Protein AF-0000000078526521 (afdb_homodimer)

Radius of gyration: 24.39 Å; Cα contacts (8 Å, |Δi|>4): 971; chains: 2; bounding box: 53×67×70 Å

Structure (mmCIF, N/CA/C/O backbone):
data_AF-0000000078526521-model_v1
#
loop_
_entity.id
_entity.type
_entity.pdbx_description
1 polymer 'AraC family transcriptional regulator'
#
loop_
_atom_site.group_PDB
_atom_site.id
_atom_site.type_symbol
_atom_site.label_atom_id
_atom_site.label_alt_id
_atom_site.label_comp_id
_atom_site.label_asym_id
_atom_site.label_entity_id
_atom_site.label_seq_id
_atom_site.pdbx_PDB_ins_code
_atom_site.Cartn_x
_atom_site.Cartn_y
_atom_site.Cartn_z
_atom_site.occupancy
_atom_site.B_iso_or_equiv
_atom_site.auth_seq_id
_atom_site.auth_comp_id
_atom_site.auth_asym_id
_atom_site.auth_atom_id
_atom_site.pdbx_PDB_model_num
ATOM 1 N N . MET A 1 1 ? -20.734 -8.859 -9.336 1 75.38 1 MET A N 1
ATOM 2 C CA . MET A 1 1 ? -21.141 -8.391 -10.656 1 75.38 1 MET A CA 1
ATOM 3 C C . MET A 1 1 ? -19.953 -7.816 -11.422 1 75.38 1 MET A C 1
ATOM 5 O O . MET A 1 1 ? -19.062 -7.211 -10.828 1 75.38 1 MET A O 1
ATOM 9 N N . PRO A 1 2 ? -19.938 -8.062 -12.789 1 87.94 2 PRO A N 1
ATOM 10 C CA . PRO A 1 2 ? -18.891 -7.43 -13.594 1 87.94 2 PRO A CA 1
ATOM 11 C C . PRO A 1 2 ? -18.875 -5.91 -13.445 1 87.94 2 PRO A C 1
ATOM 13 O O . PRO A 1 2 ? -19.875 -5.316 -13.031 1 87.94 2 PRO A O 1
ATOM 16 N N . GLN A 1 3 ? -17.703 -5.355 -13.641 1 93.31 3 GLN A N 1
ATOM 17 C CA . GLN A 1 3 ? -17.531 -3.912 -13.508 1 93.31 3 GLN A CA 1
ATOM 18 C C . GLN A 1 3 ? -17.656 -3.221 -14.867 1 93.31 3 GLN A C 1
ATOM 20 O O . GLN A 1 3 ? -17.141 -3.729 -15.875 1 93.31 3 GLN A O 1
ATOM 25 N N . ILE A 1 4 ? -18.359 -2.102 -14.859 1 94.38 4 ILE A N 1
ATOM 26 C CA . ILE A 1 4 ? -18.359 -1.236 -16.031 1 94.38 4 ILE A CA 1
ATOM 27 C C . ILE A 1 4 ? -17.156 -0.294 -15.969 1 94.38 4 ILE A C 1
ATOM 29 O O . ILE A 1 4 ? -16.969 0.423 -14.984 1 94.38 4 ILE A O 1
ATOM 33 N N . ASP A 1 5 ? -16.328 -0.342 -16.953 1 94.25 5 ASP A N 1
ATOM 34 C CA . ASP A 1 5 ? -15.164 0.545 -17.031 1 94.25 5 ASP A CA 1
ATOM 35 C C . ASP A 1 5 ? -15.594 1.966 -17.406 1 94.25 5 ASP A C 1
ATOM 37 O O . ASP A 1 5 ? -16 2.229 -18.531 1 94.25 5 ASP A O 1
ATOM 41 N N . ARG A 1 6 ? -15.422 2.885 -16.547 1 92.5 6 ARG A N 1
ATOM 42 C CA . ARG A 1 6 ? -15.906 4.25 -16.719 1 92.5 6 ARG A CA 1
ATOM 43 C C . ARG A 1 6 ? -14.992 5.039 -17.656 1 92.5 6 ARG A C 1
ATOM 45 O O . ARG A 1 6 ? -15.367 6.109 -18.141 1 92.5 6 ARG A O 1
ATOM 52 N N . HIS A 1 7 ? -13.859 4.52 -17.938 1 93.44 7 HIS A N 1
ATOM 53 C CA . HIS A 1 7 ? -12.891 5.242 -18.75 1 93.44 7 HIS A CA 1
ATOM 54 C C . HIS A 1 7 ? -12.859 4.711 -20.188 1 93.44 7 HIS A C 1
ATOM 56 O O . HIS A 1 7 ? -12.531 5.441 -21.109 1 93.44 7 HIS A O 1
ATOM 62 N N . LYS A 1 8 ? -13.055 3.469 -20.469 1 91.56 8 LYS A N 1
ATOM 63 C CA . LYS A 1 8 ? -12.914 2.867 -21.797 1 91.56 8 LYS A CA 1
ATOM 64 C C . LYS A 1 8 ? -14.227 2.225 -22.25 1 91.56 8 LYS A C 1
ATOM 66 O O . LYS A 1 8 ? -14.281 1.597 -23.312 1 91.56 8 LYS A O 1
ATOM 71 N N . ASN A 1 9 ? -15.266 2.404 -21.672 1 88.62 9 ASN A N 1
ATOM 72 C CA . ASN A 1 9 ? -16.594 1.905 -22.016 1 88.62 9 ASN A CA 1
ATOM 73 C C . ASN A 1 9 ? -16.578 0.408 -22.297 1 88.62 9 ASN A C 1
ATOM 75 O O . ASN A 1 9 ? -16.922 -0.018 -23.406 1 88.62 9 ASN A O 1
ATOM 79 N N . ARG A 1 10 ? -16.125 -0.408 -21.5 1 92.31 10 ARG A N 1
ATOM 80 C CA . ARG A 1 10 ? -16.078 -1.863 -21.594 1 92.31 10 ARG A CA 1
ATOM 81 C C . ARG A 1 10 ? -16.453 -2.512 -20.281 1 92.31 10 ARG A C 1
ATOM 83 O O . ARG A 1 10 ? -16.578 -1.831 -19.25 1 92.31 10 ARG A O 1
ATOM 90 N N . ILE A 1 11 ? -16.703 -3.785 -20.391 1 93.19 11 ILE A N 1
ATOM 91 C CA . ILE A 1 11 ? -17.016 -4.566 -19.188 1 93.19 11 ILE A CA 1
ATOM 92 C C . ILE A 1 11 ? -15.766 -5.324 -18.734 1 93.19 11 ILE A C 1
ATOM 94 O O . ILE A 1 11 ? -15.062 -5.918 -19.562 1 93.19 11 ILE A O 1
ATOM 98 N N . VAL A 1 12 ? -15.469 -5.195 -17.531 1 94.25 12 VAL A N 1
ATOM 99 C CA . VAL A 1 12 ? -14.375 -5.945 -16.922 1 94.25 12 VAL A CA 1
ATOM 100 C C . VAL A 1 12 ? -14.938 -6.984 -15.961 1 94.25 12 VAL A C 1
ATOM 102 O O . VAL A 1 12 ? -15.648 -6.641 -15.008 1 94.25 12 VAL A O 1
ATOM 105 N N . ASN A 1 13 ? -14.594 -8.219 -16.141 1 93.5 13 ASN A N 1
ATOM 106 C CA . ASN A 1 13 ? -15.219 -9.32 -15.406 1 93.5 13 ASN A CA 1
ATOM 107 C C . ASN A 1 13 ? -14.477 -9.625 -14.109 1 93.5 13 ASN A C 1
ATOM 109 O O . ASN A 1 13 ? -13.914 -10.711 -13.945 1 93.5 13 ASN A O 1
ATOM 113 N N . ILE A 1 14 ? -14.539 -8.672 -13.234 1 96.06 14 ILE A N 1
ATOM 114 C CA . ILE A 1 14 ? -13.961 -8.797 -11.898 1 96.06 14 ILE A CA 1
ATOM 115 C C . ILE A 1 14 ? -14.961 -8.305 -10.859 1 96.06 14 ILE A C 1
ATOM 117 O O . ILE A 1 14 ? -15.906 -7.59 -11.188 1 96.06 14 ILE A O 1
ATOM 121 N N . GLU A 1 15 ? -14.742 -8.742 -9.617 1 96 15 GLU A N 1
ATOM 122 C CA . GLU A 1 15 ? -15.57 -8.305 -8.492 1 96 15 GLU A CA 1
ATOM 123 C C . GLU A 1 15 ? -14.781 -8.32 -7.191 1 96 15 GLU A C 1
ATOM 125 O O . GLU A 1 15 ? -13.93 -9.188 -6.984 1 96 15 GLU A O 1
ATOM 130 N N . PHE A 1 16 ? -15.016 -7.355 -6.387 1 97.44 16 PHE A N 1
ATOM 131 C CA . PHE A 1 16 ? -14.445 -7.293 -5.047 1 97.44 16 PHE A CA 1
ATOM 132 C C . PHE A 1 16 ? -15.539 -7.199 -3.994 1 97.44 16 PHE A C 1
ATOM 134 O O . PHE A 1 16 ? -16.438 -6.367 -4.105 1 97.44 16 PHE A O 1
ATOM 141 N N . VAL A 1 17 ? -15.469 -8.062 -3.035 1 96.69 17 VAL A N 1
ATOM 142 C CA . VAL A 1 17 ? -16.406 -8.07 -1.921 1 96.69 17 VAL A CA 1
ATOM 143 C C . VAL A 1 17 ? -15.68 -7.723 -0.625 1 96.69 17 VAL A C 1
ATOM 145 O O . VAL A 1 17 ? -14.758 -8.438 -0.214 1 96.69 17 VAL A O 1
ATOM 148 N N . THR A 1 18 ? -16.078 -6.711 0.031 1 94.88 18 THR A N 1
ATOM 149 C CA . THR A 1 18 ? -15.375 -6.195 1.202 1 94.88 18 THR A CA 1
ATOM 150 C C . THR A 1 18 ? -15.656 -7.059 2.428 1 94.88 18 THR A C 1
ATOM 152 O O . THR A 1 18 ? -14.812 -7.18 3.318 1 94.88 18 THR A O 1
ATOM 155 N N . ALA A 1 19 ? -16.812 -7.539 2.48 1 93.69 19 ALA A N 1
ATOM 156 C CA . ALA A 1 19 ? -17.234 -8.438 3.555 1 93.69 19 ALA A CA 1
ATOM 157 C C . ALA A 1 19 ? -17.812 -9.734 2.996 1 93.69 19 ALA A C 1
ATOM 159 O O . ALA A 1 19 ? -19.016 -9.812 2.729 1 93.69 19 ALA A O 1
ATOM 160 N N . GLU A 1 20 ? -16.984 -10.727 2.891 1 92.31 20 GLU A N 1
ATOM 161 C CA . GLU A 1 20 ? -17.375 -12.008 2.32 1 92.31 20 GLU A CA 1
ATOM 162 C C . GLU A 1 20 ? -18.109 -12.867 3.346 1 92.31 20 GLU A C 1
ATOM 164 O O . GLU A 1 20 ? -17.609 -13.086 4.449 1 92.31 20 GLU A O 1
ATOM 169 N N . ASP A 1 21 ? -19.266 -13.32 2.979 1 91.44 21 ASP A N 1
ATOM 170 C CA . ASP A 1 21 ? -20.062 -14.117 3.908 1 91.44 21 ASP A CA 1
ATOM 171 C C . ASP A 1 21 ? -20.031 -15.594 3.541 1 91.44 21 ASP A C 1
ATOM 173 O O . ASP A 1 21 ? -20.625 -16.422 4.227 1 91.44 21 ASP A O 1
ATOM 177 N N . PHE A 1 22 ? -19.422 -15.977 2.469 1 92.31 22 PHE A N 1
ATOM 178 C CA . PHE A 1 22 ? -19.125 -17.344 2.057 1 92.31 22 PHE A CA 1
ATOM 179 C C . PHE A 1 22 ? -20.391 -18.062 1.602 1 92.31 22 PHE A C 1
ATOM 181 O O . PHE A 1 22 ? -20.422 -19.297 1.547 1 92.31 22 PHE A O 1
ATOM 188 N N . GLU A 1 23 ? -21.453 -17.375 1.333 1 88.44 23 GLU A N 1
ATOM 189 C CA . GLU A 1 23 ? -22.734 -18.016 1.034 1 88.44 23 GLU A CA 1
ATOM 190 C C . GLU A 1 23 ? -22.828 -18.375 -0.444 1 88.44 23 GLU A C 1
ATOM 192 O O . GLU A 1 23 ? -23.469 -19.375 -0.8 1 88.44 23 GLU A O 1
ATOM 197 N N . THR A 1 24 ? -22.203 -17.625 -1.241 1 87.31 24 THR A N 1
ATOM 198 C CA . THR A 1 24 ? -22.406 -17.812 -2.676 1 87.31 24 THR A CA 1
ATOM 199 C C . THR A 1 24 ? -21.141 -18.344 -3.334 1 87.31 24 THR A C 1
ATOM 201 O O . THR A 1 24 ? -20.984 -18.266 -4.555 1 87.31 24 THR A O 1
ATOM 204 N N . LEU A 1 25 ? -20.328 -19.016 -2.615 1 87.94 25 LEU A N 1
ATOM 205 C CA . LEU A 1 25 ? -19.062 -19.5 -3.154 1 87.94 25 LEU A CA 1
ATOM 206 C C . LEU A 1 25 ? -19.203 -20.938 -3.643 1 87.94 25 LEU A C 1
ATOM 208 O O . LEU A 1 25 ? -19.984 -21.719 -3.088 1 87.94 25 LEU A O 1
ATOM 212 N N . PRO A 1 26 ? -18.594 -21.281 -4.629 1 87.44 26 PRO A N 1
ATOM 213 C CA . PRO A 1 26 ? -17.75 -20.469 -5.504 1 87.44 26 PRO A CA 1
ATOM 214 C C . PRO A 1 26 ? -18.562 -19.703 -6.551 1 87.44 26 PRO A C 1
ATOM 216 O O . PRO A 1 26 ? -19.656 -20.125 -6.926 1 87.44 26 PRO A O 1
ATOM 219 N N . TYR A 1 27 ? -17.984 -18.609 -6.977 1 88.5 27 TYR A N 1
ATOM 220 C CA . TYR A 1 27 ? -18.656 -17.828 -8.016 1 88.5 27 TYR A CA 1
ATOM 221 C C . TYR A 1 27 ? -18.5 -18.484 -9.375 1 88.5 27 TYR A C 1
ATOM 223 O O . TYR A 1 27 ? -17.438 -19.031 -9.695 1 88.5 27 TYR A O 1
ATOM 231 N N . LYS A 1 28 ? -19.5 -18.406 -10.164 1 86.5 28 LYS A N 1
ATOM 232 C CA . LYS A 1 28 ? -19.547 -19.094 -11.453 1 86.5 28 LYS A CA 1
ATOM 233 C C . LYS A 1 28 ? -18.562 -18.469 -12.438 1 86.5 28 LYS A C 1
ATOM 235 O O . LYS A 1 28 ? -18.484 -17.25 -12.555 1 86.5 28 LYS A O 1
ATOM 240 N N . GLU A 1 29 ? -17.766 -19.391 -13.086 1 87.56 29 GLU A N 1
ATOM 241 C CA . GLU A 1 29 ? -16.844 -19.062 -14.164 1 87.56 29 GLU A CA 1
ATOM 242 C C . GLU A 1 29 ? -15.789 -18.062 -13.703 1 87.56 29 GLU A C 1
ATOM 244 O O . GLU A 1 29 ? -15.414 -17.156 -14.453 1 87.56 29 GLU A O 1
ATOM 249 N N . ARG A 1 30 ? -15.508 -18.172 -12.398 1 91.94 30 ARG A N 1
ATOM 250 C CA . ARG A 1 30 ? -14.539 -17.219 -11.852 1 91.94 30 ARG A CA 1
ATOM 251 C C . ARG A 1 30 ? -13.539 -17.922 -10.938 1 91.94 30 ARG A C 1
ATOM 253 O O . ARG A 1 30 ? -13.852 -18.969 -10.359 1 91.94 30 ARG A O 1
ATOM 260 N N . PHE A 1 31 ? -12.352 -17.422 -10.961 1 93.5 31 PHE A N 1
ATOM 261 C CA . PHE A 1 31 ? -11.43 -17.672 -9.852 1 93.5 31 PHE A CA 1
ATOM 262 C C . PHE A 1 31 ? -11.68 -16.719 -8.703 1 93.5 31 PHE A C 1
ATOM 264 O O . PHE A 1 31 ? -12.039 -15.555 -8.922 1 93.5 31 PHE A O 1
ATOM 271 N N . THR A 1 32 ? -11.539 -17.219 -7.465 1 95.88 32 THR A N 1
ATOM 272 C CA . THR A 1 32 ? -11.797 -16.375 -6.309 1 95.88 32 THR A CA 1
ATOM 273 C C . THR A 1 32 ? -10.664 -16.5 -5.289 1 95.88 32 THR A C 1
ATOM 275 O O . THR A 1 32 ? -10.234 -17.609 -4.961 1 95.88 32 THR A O 1
ATOM 278 N N . ILE A 1 33 ? -10.133 -15.383 -4.918 1 97.06 33 ILE A N 1
ATOM 279 C CA . ILE A 1 33 ? -9.203 -15.305 -3.801 1 97.06 33 ILE A CA 1
ATOM 280 C C . ILE A 1 33 ? -9.898 -14.719 -2.58 1 97.06 33 ILE A C 1
ATOM 282 O O . ILE A 1 33 ? -10.406 -13.594 -2.629 1 97.06 33 ILE A O 1
ATOM 286 N N . ILE A 1 34 ? -9.961 -15.477 -1.528 1 97.75 34 ILE A N 1
ATOM 287 C CA . ILE A 1 34 ? -10.555 -15.008 -0.282 1 97.75 34 ILE A CA 1
ATOM 288 C C . ILE A 1 34 ? -9.461 -14.727 0.743 1 97.75 34 ILE A C 1
ATOM 290 O O . ILE A 1 34 ? -8.672 -15.617 1.075 1 97.75 34 ILE A O 1
ATOM 294 N N . PHE A 1 35 ? -9.414 -13.547 1.169 1 98.44 35 PHE A N 1
ATOM 295 C CA . PHE A 1 35 ? -8.43 -13.086 2.137 1 98.44 35 PHE A CA 1
ATOM 296 C C . PHE A 1 35 ? -9.031 -12.992 3.531 1 98.44 35 PHE A C 1
ATOM 298 O O . PHE A 1 35 ? -9.852 -12.117 3.803 1 98.44 35 PHE A O 1
ATOM 305 N N . ILE A 1 36 ? -8.648 -13.93 4.367 1 98.12 36 ILE A N 1
ATOM 306 C CA . ILE A 1 36 ? -9.164 -13.977 5.73 1 98.12 36 ILE A CA 1
ATOM 307 C C . ILE A 1 36 ? -8.234 -13.211 6.664 1 98.12 36 ILE A C 1
ATOM 309 O O . ILE A 1 36 ? -7.098 -13.625 6.895 1 98.12 36 ILE A O 1
ATOM 313 N N . THR A 1 37 ? -8.758 -12.148 7.238 1 97.94 37 THR A N 1
ATOM 314 C CA . THR A 1 37 ? -7.914 -11.234 7.996 1 97.94 37 THR A CA 1
ATOM 315 C C . THR A 1 37 ? -8.211 -11.336 9.492 1 97.94 37 THR A C 1
ATOM 317 O O . THR A 1 37 ? -7.449 -10.828 10.32 1 97.94 37 THR A O 1
ATOM 320 N N . ASN A 1 38 ? -9.266 -11.938 9.875 1 97.75 38 ASN A N 1
ATOM 321 C CA . ASN A 1 38 ? -9.641 -12.172 11.266 1 97.75 38 ASN A CA 1
ATOM 322 C C . ASN A 1 38 ? -10.445 -13.469 11.414 1 97.75 38 ASN A C 1
ATOM 324 O O . ASN A 1 38 ? -11.188 -13.852 10.508 1 97.75 38 ASN A O 1
ATOM 328 N N . GLY A 1 39 ? -10.219 -14.125 12.555 1 97.38 39 GLY A N 1
ATOM 329 C CA . GLY A 1 39 ? -11.023 -15.289 12.867 1 97.38 39 GLY A CA 1
ATOM 330 C C . GLY A 1 39 ? -10.617 -16.516 12.078 1 97.38 39 GLY A C 1
ATOM 331 O O . GLY A 1 39 ? -9.445 -16.688 11.719 1 97.38 39 GLY A O 1
ATOM 332 N N . SER A 1 40 ? -11.609 -17.469 11.977 1 97.38 40 SER A N 1
ATOM 333 C CA . SER A 1 40 ? -11.344 -18.719 11.273 1 97.38 40 SER A CA 1
ATOM 334 C C . SER A 1 40 ? -12.617 -19.297 10.672 1 97.38 40 SER A C 1
ATOM 336 O O . SER A 1 40 ? -13.719 -18.953 11.094 1 97.38 40 SER A O 1
ATOM 338 N N . ILE A 1 41 ? -12.375 -20.047 9.656 1 96.69 41 ILE A N 1
ATOM 339 C CA . ILE A 1 41 ? -13.469 -20.781 9.039 1 96.69 41 ILE A CA 1
ATOM 340 C C . ILE A 1 41 ? -13.125 -22.266 8.977 1 96.69 41 ILE A C 1
ATOM 342 O O . ILE A 1 41 ? -11.961 -22.641 8.805 1 96.69 41 ILE A O 1
ATOM 346 N N . THR A 1 42 ? -14.102 -23.062 9.195 1 96.81 42 THR A N 1
ATOM 347 C CA . THR A 1 42 ? -13.992 -24.516 9.039 1 96.81 42 THR A CA 1
ATOM 348 C C . THR A 1 42 ? -15.078 -25.047 8.102 1 96.81 42 THR A C 1
ATOM 350 O O . THR A 1 42 ? -16.188 -24.5 8.07 1 96.81 42 THR A O 1
ATOM 353 N N . GLY A 1 43 ? -14.633 -26.062 7.34 1 95.06 43 GLY A N 1
ATOM 354 C CA . GLY A 1 43 ? -15.594 -26.641 6.41 1 95.06 43 GLY A CA 1
ATOM 355 C C . GLY A 1 43 ? -15.016 -27.766 5.582 1 95.06 43 GLY A C 1
ATOM 356 O O . GLY A 1 43 ? -14.133 -28.5 6.043 1 95.06 43 GLY A O 1
ATOM 357 N N . ILE A 1 44 ? -15.711 -28 4.375 1 94.12 44 ILE A N 1
ATOM 358 C CA . ILE A 1 44 ? -15.312 -29.062 3.457 1 94.12 44 ILE A CA 1
ATOM 359 C C . ILE A 1 44 ? -15.039 -28.469 2.076 1 94.12 44 ILE A C 1
ATOM 361 O O . ILE A 1 44 ? -15.859 -27.734 1.528 1 94.12 44 ILE A O 1
ATOM 365 N N . LEU A 1 45 ? -13.852 -28.672 1.624 1 92.94 45 LEU A N 1
ATOM 366 C CA . LEU A 1 45 ? -13.461 -28.297 0.269 1 92.94 45 LEU A CA 1
ATOM 367 C C . LEU A 1 45 ? -13.164 -29.531 -0.573 1 92.94 45 LEU A C 1
ATOM 369 O O . LEU A 1 45 ? -12.234 -30.281 -0.277 1 92.94 45 LEU A O 1
ATOM 373 N N . ASN A 1 46 ? -13.984 -29.703 -1.602 1 91.44 46 ASN A N 1
ATOM 374 C CA . ASN A 1 46 ? -13.836 -30.859 -2.467 1 91.44 46 ASN A CA 1
ATOM 375 C C . ASN A 1 46 ? -13.781 -32.156 -1.659 1 91.44 46 ASN A C 1
ATOM 377 O O . ASN A 1 46 ? -12.859 -32.969 -1.83 1 91.44 46 ASN A O 1
ATOM 381 N N . ASP A 1 47 ? -14.641 -32.312 -0.728 1 89.62 47 ASP A N 1
ATOM 382 C CA . ASP A 1 47 ? -14.867 -33.5 0.071 1 89.62 47 ASP A CA 1
ATOM 383 C C . ASP A 1 47 ? -13.734 -33.719 1.072 1 89.62 47 ASP A C 1
ATOM 385 O O . ASP A 1 47 ? -13.578 -34.812 1.61 1 89.62 47 ASP A O 1
ATOM 389 N N . ARG A 1 48 ? -12.953 -32.75 1.259 1 91.38 48 ARG A N 1
ATOM 390 C CA . ARG A 1 48 ? -11.891 -32.781 2.262 1 91.38 48 ARG A CA 1
ATOM 391 C C . ARG A 1 48 ? -12.094 -31.719 3.328 1 91.38 48 ARG A C 1
ATOM 393 O O . ARG A 1 48 ? -12.453 -30.578 3.016 1 91.38 48 ARG A O 1
ATOM 400 N N . PRO A 1 49 ? -11.867 -32.125 4.57 1 93.19 49 PRO A N 1
ATOM 401 C CA . PRO A 1 49 ? -11.969 -31.109 5.629 1 93.19 49 PRO A CA 1
ATOM 402 C C . PRO A 1 49 ? -10.922 -30.016 5.492 1 93.19 49 PRO A C 1
ATOM 404 O O . PRO A 1 49 ? -9.781 -30.281 5.105 1 93.19 49 PRO A O 1
ATOM 407 N N . MET A 1 50 ? -11.414 -28.781 5.828 1 92.25 50 MET A N 1
ATOM 408 C CA . MET A 1 50 ? -10.5 -27.656 5.711 1 92.25 50 MET A CA 1
ATOM 409 C C . MET A 1 50 ? -10.703 -26.672 6.859 1 92.25 50 MET A C 1
ATOM 411 O O . MET A 1 50 ? -11.828 -26.5 7.344 1 92.25 50 MET A O 1
ATOM 415 N N . LYS A 1 51 ? -9.578 -26.109 7.293 1 94.75 51 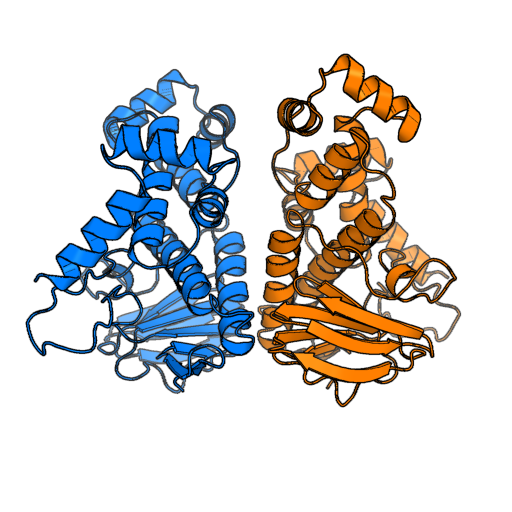LYS A N 1
ATOM 416 C CA . LYS A 1 51 ? -9.578 -25.016 8.266 1 94.75 51 LYS A CA 1
ATOM 417 C C . LYS A 1 51 ? -8.641 -23.891 7.828 1 94.75 51 LYS A C 1
ATOM 419 O O . LYS A 1 51 ? -7.504 -24.156 7.418 1 94.75 51 LYS A O 1
ATOM 424 N N . VAL A 1 52 ? -9.172 -22.734 7.828 1 95.94 52 VAL A N 1
ATOM 425 C CA . VAL A 1 52 ? -8.344 -21.578 7.531 1 95.94 52 VAL A CA 1
ATOM 426 C C . VAL A 1 52 ? -8.422 -20.578 8.688 1 95.94 52 VAL A C 1
ATOM 428 O O . VAL A 1 52 ? -9.516 -20.125 9.055 1 95.94 52 VAL A O 1
ATOM 431 N N . SER A 1 53 ? -7.293 -20.266 9.258 1 96.94 53 SER A N 1
ATOM 432 C CA . SER A 1 53 ? -7.207 -19.281 10.328 1 96.94 53 SER A CA 1
ATOM 433 C C . SER A 1 53 ? -6.484 -18.016 9.859 1 96.94 53 SER A C 1
ATOM 435 O O . SER A 1 53 ? -5.516 -18.094 9.102 1 96.94 53 SER A O 1
ATOM 437 N N . ALA A 1 54 ? -6.902 -16.938 10.398 1 97.06 54 ALA A N 1
ATOM 438 C CA . ALA A 1 54 ? -6.297 -15.664 10.047 1 97.06 54 ALA A CA 1
ATOM 439 C C . ALA A 1 54 ? -4.887 -15.547 10.617 1 97.06 54 ALA A C 1
ATOM 441 O O . ALA A 1 54 ? -4.617 -16.031 11.727 1 97.06 54 ALA A O 1
ATOM 442 N N . PRO A 1 55 ? -4.07 -14.891 9.93 1 96.88 55 PRO A N 1
ATOM 443 C CA . PRO A 1 55 ? -4.23 -14.5 8.531 1 96.88 55 PRO A CA 1
ATOM 444 C C . PRO A 1 55 ? -4.141 -15.688 7.574 1 96.88 55 PRO A C 1
ATOM 446 O O . PRO A 1 55 ? -3.324 -16.594 7.781 1 96.88 55 PRO A O 1
ATOM 449 N N . GLY A 1 56 ? -5.031 -15.758 6.598 1 97.19 56 GLY A N 1
ATOM 450 C CA . GLY A 1 56 ? -5.035 -16.844 5.637 1 97.19 56 GLY A CA 1
ATOM 451 C C . GLY A 1 56 ? -5.691 -16.484 4.32 1 97.19 56 GLY A C 1
ATOM 452 O O . GLY A 1 56 ? -6.352 -15.453 4.215 1 97.19 56 GLY A O 1
ATOM 453 N N . VAL A 1 57 ? -5.387 -17.312 3.328 1 97.25 57 VAL A N 1
ATOM 454 C CA . VAL A 1 57 ? -5.945 -17.125 1.995 1 97.25 57 VAL A CA 1
ATOM 455 C C . VAL A 1 57 ? -6.562 -18.422 1.496 1 97.25 57 VAL A C 1
ATOM 457 O O . VAL A 1 57 ? -6.016 -19.516 1.725 1 97.25 57 VAL A O 1
ATOM 460 N N . LEU A 1 58 ? -7.688 -18.328 0.913 1 96.38 58 LEU A N 1
ATOM 461 C CA . LEU A 1 58 ? -8.359 -19.438 0.247 1 96.38 58 LEU A CA 1
ATOM 462 C C . LEU A 1 58 ? -8.555 -19.141 -1.236 1 96.38 58 LEU A C 1
ATOM 464 O O . LEU A 1 58 ? -9.102 -18.094 -1.601 1 96.38 58 LEU A O 1
ATOM 468 N N . CYS A 1 59 ? -8.047 -20 -2.061 1 95.44 59 CYS A N 1
ATOM 469 C CA . CYS A 1 59 ? -8.188 -19.859 -3.506 1 95.44 59 CYS A CA 1
ATOM 470 C C . CYS A 1 59 ? -9.172 -20.891 -4.055 1 95.44 59 CYS A C 1
ATOM 472 O O . CYS A 1 59 ? -8.992 -22.094 -3.85 1 95.44 59 CYS A O 1
ATOM 474 N N . LEU A 1 60 ? -10.156 -20.391 -4.812 1 94.56 60 LEU A N 1
ATOM 475 C CA . LEU A 1 60 ? -11.195 -21.266 -5.34 1 94.56 60 LEU A CA 1
ATOM 476 C C . LEU A 1 60 ? -11.312 -21.125 -6.852 1 94.56 60 LEU A C 1
ATOM 478 O O . LEU A 1 60 ? -11.203 -20.016 -7.383 1 94.56 60 LEU A O 1
ATOM 482 N N . SER A 1 61 ? -11.531 -22.219 -7.496 1 91.31 61 SER A N 1
ATOM 483 C CA . SER A 1 61 ? -11.906 -22.234 -8.906 1 91.31 61 SER A CA 1
ATOM 484 C C . SER A 1 61 ? -13.398 -22.531 -9.07 1 91.31 61 SER A C 1
ATOM 486 O O . SER A 1 61 ? -14.07 -22.922 -8.117 1 91.31 61 SER A O 1
ATOM 488 N N . LYS A 1 62 ? -13.875 -22.359 -10.305 1 86.31 62 LYS A N 1
ATOM 489 C CA . LYS A 1 62 ? -15.281 -22.625 -10.609 1 86.31 62 LYS A CA 1
ATOM 490 C C . LYS A 1 62 ? -15.617 -24.109 -10.414 1 86.31 62 LYS A C 1
ATOM 492 O O . LYS A 1 62 ? -16.781 -24.469 -10.242 1 86.31 62 LYS A O 1
ATOM 497 N N . GLU A 1 63 ? -14.609 -24.906 -10.406 1 87.25 63 GLU A N 1
ATOM 498 C CA . GLU A 1 63 ? -14.82 -26.359 -10.32 1 87.25 63 GLU A CA 1
ATOM 499 C C . GLU A 1 63 ? -14.891 -26.812 -8.867 1 87.25 63 GLU A C 1
ATOM 501 O O . GLU A 1 63 ? -15.312 -27.938 -8.586 1 87.25 63 GLU A O 1
ATOM 506 N N . ASP A 1 64 ? -14.555 -25.969 -7.992 1 91.75 64 ASP A N 1
ATOM 507 C CA . ASP A 1 64 ? -14.484 -26.359 -6.586 1 91.75 64 ASP A CA 1
ATOM 508 C C . ASP A 1 64 ? -15.875 -26.375 -5.949 1 91.75 64 ASP A C 1
ATOM 510 O O . ASP A 1 64 ? -16.781 -25.672 -6.402 1 91.75 64 ASP A O 1
ATOM 514 N N . THR A 1 65 ? -16 -27.312 -4.984 1 92 65 THR A N 1
ATOM 515 C CA . THR A 1 65 ? -17.172 -27.312 -4.109 1 92 65 THR A CA 1
ATOM 516 C C . THR A 1 65 ? -16.781 -26.984 -2.674 1 92 65 THR A C 1
ATOM 518 O O . THR A 1 65 ? -15.82 -27.562 -2.143 1 92 65 THR A O 1
ATOM 521 N N . ILE A 1 66 ? -17.516 -26.016 -2.109 1 93.44 66 ILE A N 1
ATOM 522 C CA . ILE A 1 66 ? -17.141 -25.609 -0.76 1 93.44 66 ILE A CA 1
ATOM 523 C C . ILE A 1 66 ? -18.391 -25.484 0.11 1 93.44 66 ILE A C 1
ATOM 525 O O . ILE A 1 66 ? -19.438 -25.016 -0.352 1 93.44 66 ILE A O 1
ATOM 529 N N . ARG A 1 67 ? -18.297 -26 1.311 1 93.56 67 ARG A N 1
ATOM 530 C CA . ARG A 1 67 ? -19.312 -25.875 2.342 1 93.56 67 ARG A CA 1
ATOM 531 C C . ARG A 1 67 ? -18.703 -25.438 3.67 1 93.56 67 ARG A C 1
ATOM 533 O O . ARG A 1 67 ? -17.828 -26.125 4.203 1 93.56 67 ARG A O 1
ATOM 540 N N . ILE A 1 68 ? -19.156 -24.344 4.141 1 95 68 ILE A N 1
ATOM 541 C CA . ILE A 1 68 ? -18.641 -23.828 5.406 1 95 68 ILE A CA 1
ATOM 542 C C . ILE A 1 68 ? -19.516 -24.328 6.555 1 95 68 ILE A C 1
ATOM 544 O O . ILE A 1 68 ? -20.734 -24.125 6.547 1 95 68 ILE A O 1
ATOM 548 N N . SER A 1 69 ? -18.906 -24.906 7.504 1 94.38 69 SER A N 1
ATOM 549 C CA . SER A 1 69 ? -19.625 -25.469 8.641 1 94.38 69 SER A CA 1
ATOM 550 C C . SER A 1 69 ? -19.609 -24.531 9.828 1 94.38 69 SER A C 1
ATOM 552 O O . SER A 1 69 ? -20.578 -24.484 10.602 1 94.38 69 SER A O 1
ATOM 554 N N . ASP A 1 70 ? -18.516 -23.844 9.977 1 95.25 70 ASP A N 1
ATOM 555 C CA . ASP A 1 70 ? -18.391 -22.953 11.141 1 95.25 70 ASP A CA 1
ATOM 556 C C . ASP A 1 70 ? -17.578 -21.703 10.789 1 95.25 70 ASP A C 1
ATOM 558 O O . ASP A 1 70 ? -16.641 -21.766 10 1 95.25 70 ASP A O 1
ATOM 562 N N . LYS A 1 71 ? -18 -20.625 11.398 1 95.44 71 LYS A N 1
ATOM 563 C CA . LYS A 1 71 ? -17.312 -19.344 11.32 1 95.44 71 LYS A CA 1
ATOM 564 C C . LYS A 1 71 ? -17.094 -18.75 12.711 1 95.44 71 LYS A C 1
ATOM 566 O O . LYS A 1 71 ? -18.031 -18.594 13.492 1 95.44 71 LYS A O 1
ATOM 571 N N . ASN A 1 72 ? -15.844 -18.469 12.961 1 95.62 72 ASN A N 1
ATOM 572 C CA . ASN A 1 72 ? -15.5 -17.844 14.234 1 95.62 72 ASN A CA 1
ATOM 573 C C . ASN A 1 72 ? -14.977 -16.422 14.047 1 95.62 72 ASN A C 1
ATOM 575 O O . ASN A 1 72 ? -13.812 -16.234 13.688 1 95.62 72 ASN A O 1
ATOM 579 N N . SER A 1 73 ? -15.812 -15.328 14.359 1 94.69 73 SER A N 1
ATOM 580 C CA . SER A 1 73 ? -15.461 -13.922 14.289 1 94.69 73 SER A CA 1
ATOM 581 C C . SER A 1 73 ? -14.672 -13.609 13.016 1 94.69 73 SER A C 1
ATOM 583 O O . SER A 1 73 ? -13.617 -12.977 13.07 1 94.69 73 SER A O 1
ATOM 585 N N . VAL A 1 74 ? -15.234 -14.07 11.891 1 95.94 74 VAL A N 1
ATOM 586 C CA . VAL A 1 74 ? -14.477 -14.039 10.648 1 95.94 74 VAL A CA 1
ATOM 587 C C . VAL A 1 74 ? -14.656 -12.688 9.961 1 95.94 74 VAL A C 1
ATOM 589 O O . VAL A 1 74 ? -15.758 -12.133 9.953 1 95.94 74 VAL A O 1
ATOM 592 N N . SER A 1 75 ? -13.57 -12.062 9.617 1 97.38 75 SER A N 1
ATOM 593 C CA . SER A 1 75 ? -13.516 -10.992 8.625 1 97.38 75 SER A CA 1
ATOM 594 C C . SER A 1 75 ? -12.75 -11.43 7.379 1 97.38 75 SER A C 1
ATOM 596 O O . SER A 1 75 ? -11.609 -11.883 7.473 1 97.38 75 SER A O 1
ATOM 598 N N . ALA A 1 76 ? -13.453 -11.359 6.238 1 97.81 76 ALA A N 1
ATOM 599 C CA . ALA A 1 76 ? -12.844 -11.797 4.988 1 97.81 76 ALA A CA 1
ATOM 600 C C . ALA A 1 76 ? -13.266 -10.906 3.826 1 97.81 76 ALA A C 1
ATOM 602 O O . ALA A 1 76 ? -14.398 -10.414 3.797 1 97.81 76 ALA A O 1
ATOM 603 N N . GLN A 1 77 ? -12.328 -10.656 2.965 1 97.69 77 GLN A N 1
ATOM 604 C CA . GLN A 1 77 ? -12.562 -9.992 1.688 1 97.69 77 GLN A CA 1
ATOM 605 C C . GLN A 1 77 ? -12.258 -10.922 0.519 1 97.69 77 GLN A C 1
ATOM 607 O O . GLN A 1 77 ? -11.422 -11.82 0.636 1 97.69 77 GLN A O 1
ATOM 612 N N . SER A 1 78 ? -12.961 -10.75 -0.56 1 97.81 78 SER A N 1
ATOM 613 C CA . SER A 1 78 ? -12.703 -11.648 -1.683 1 97.81 78 SER A CA 1
ATOM 614 C C . SER A 1 78 ? -12.602 -10.875 -2.994 1 97.81 78 SER A C 1
ATOM 616 O O . SER A 1 78 ? -13.211 -9.82 -3.148 1 97.81 78 SER A O 1
ATOM 618 N N . PHE A 1 79 ? -11.773 -11.305 -3.803 1 97.81 79 PHE A N 1
ATOM 619 C CA . PHE A 1 79 ? -11.609 -10.836 -5.176 1 97.81 79 PHE A CA 1
ATOM 620 C C . PHE A 1 79 ? -11.844 -11.969 -6.164 1 97.81 79 PHE A C 1
ATOM 622 O O . PHE A 1 79 ? -11.234 -13.031 -6.055 1 97.81 79 PHE A O 1
ATOM 629 N N . SER A 1 80 ? -12.742 -11.812 -7.105 1 96.44 80 SER A N 1
ATOM 630 C CA . SER A 1 80 ? -13.047 -12.805 -8.133 1 96.44 80 SER A CA 1
ATOM 631 C C . SER A 1 80 ? -12.82 -12.242 -9.531 1 96.44 80 SER A C 1
ATOM 633 O O . SER A 1 80 ? -13.062 -11.055 -9.773 1 96.44 80 SER A O 1
ATOM 635 N N . PHE A 1 81 ? -12.336 -13.062 -10.414 1 94.25 81 PHE A N 1
ATOM 636 C CA . PHE A 1 81 ? -12.039 -12.625 -11.773 1 94.25 81 PHE A CA 1
ATOM 637 C C . PHE A 1 81 ? -12.242 -13.766 -12.758 1 94.25 81 PHE A C 1
ATOM 639 O O . PHE A 1 81 ? -12.078 -14.938 -12.406 1 94.25 81 PHE A O 1
ATOM 646 N N . HIS A 1 82 ? -12.641 -13.391 -13.883 1 91.81 82 HIS A N 1
ATOM 647 C CA . HIS A 1 82 ? -12.773 -14.367 -14.961 1 91.81 82 HIS A CA 1
ATOM 648 C C . HIS A 1 82 ? -11.414 -14.938 -15.359 1 91.81 82 HIS A C 1
ATOM 650 O O . HIS A 1 82 ? -10.398 -14.242 -15.273 1 91.81 82 HIS A O 1
ATOM 656 N N . LYS A 1 83 ? -11.414 -16.109 -15.883 1 83.31 83 LYS A N 1
ATOM 657 C CA . LYS A 1 83 ? -10.18 -16.797 -16.25 1 83.31 83 LYS A CA 1
ATOM 658 C C . LYS A 1 83 ? -9.391 -16.016 -17.297 1 83.31 83 LYS A C 1
ATOM 660 O O . LYS A 1 83 ? -8.164 -16.094 -17.328 1 83.31 83 LYS A O 1
ATOM 665 N N . ASP A 1 84 ? -10.07 -15.227 -18.078 1 83.88 84 ASP A N 1
ATOM 666 C CA . ASP A 1 84 ? -9.438 -14.508 -19.188 1 83.88 84 ASP A CA 1
ATOM 667 C C . ASP A 1 84 ? -8.953 -13.133 -18.734 1 83.88 84 ASP A C 1
ATOM 669 O O . ASP A 1 84 ? -8.383 -12.383 -19.531 1 83.88 84 ASP A O 1
ATOM 673 N N . PHE A 1 85 ? -9.141 -12.828 -17.516 1 89.19 85 PHE A N 1
ATOM 674 C CA . PHE A 1 85 ? -8.797 -11.492 -17.047 1 89.19 85 PHE A CA 1
ATOM 675 C C . PHE A 1 85 ? -7.301 -11.234 -17.219 1 89.19 85 PHE A C 1
ATOM 677 O O . PHE A 1 85 ? -6.887 -10.109 -17.516 1 89.19 85 PHE A O 1
ATOM 684 N N . LEU A 1 86 ? -6.516 -12.219 -16.984 1 83.75 86 LEU A N 1
ATOM 685 C CA . LEU A 1 86 ? -5.07 -12.047 -17.062 1 83.75 86 LEU A CA 1
ATOM 686 C C . LEU A 1 86 ? -4.555 -12.406 -18.453 1 83.75 86 LEU A C 1
ATOM 688 O O . LEU A 1 86 ? -3.348 -12.539 -18.656 1 83.75 86 LEU A O 1
ATOM 692 N N . ASN A 1 87 ? -5.41 -12.539 -19.312 1 77.5 87 ASN A N 1
ATOM 693 C CA . ASN A 1 87 ? -4.98 -12.781 -20.688 1 77.5 87 ASN A CA 1
ATOM 694 C C . ASN A 1 87 ? -4.688 -11.477 -21.422 1 77.5 87 ASN A C 1
ATOM 696 O O . ASN A 1 87 ? -5.375 -10.477 -21.219 1 77.5 87 ASN A O 1
ATOM 700 N N . SER A 1 88 ? -3.574 -11.227 -21.891 1 66.12 88 SER A N 1
ATOM 701 C CA . SER A 1 88 ? -3.189 -10.023 -22.641 1 66.12 88 SER A CA 1
ATOM 702 C C . SER A 1 88 ? -3.588 -10.133 -24.109 1 66.12 88 SER A C 1
ATOM 704 O O . SER A 1 88 ? -3.113 -11.016 -24.828 1 66.12 88 SER A O 1
ATOM 706 N N . THR A 1 89 ? -4.891 -10.578 -24.484 1 52.47 89 THR A N 1
ATOM 707 C CA . THR A 1 89 ? -5.105 -10.609 -25.922 1 52.47 89 THR A CA 1
ATOM 708 C C . THR A 1 89 ? -5.18 -9.188 -26.484 1 52.47 89 THR A C 1
ATOM 710 O O . THR A 1 89 ? -5.789 -8.305 -25.875 1 52.47 89 THR A O 1
ATOM 713 N N . ARG A 1 90 ? -4.285 -8.727 -27.219 1 45.59 90 ARG A N 1
ATOM 714 C CA . ARG A 1 90 ? -4.703 -7.582 -28.016 1 45.59 90 ARG A CA 1
ATOM 715 C C . ARG A 1 90 ? -6.098 -7.801 -28.594 1 45.59 90 ARG A C 1
ATOM 717 O O . ARG A 1 90 ? -6.336 -8.797 -29.297 1 45.59 90 ARG A O 1
ATOM 724 N N . LEU A 1 91 ? -7.172 -7.363 -27.734 1 41.28 91 LEU A N 1
ATOM 725 C CA . LEU A 1 91 ? -8.477 -7.418 -28.375 1 41.28 91 LEU A CA 1
ATOM 726 C C . LEU A 1 91 ? -8.391 -6.922 -29.812 1 41.28 91 LEU A C 1
ATOM 728 O O . LEU A 1 91 ? -8.547 -5.727 -30.078 1 41.28 91 LEU A O 1
ATOM 732 N N . SER A 1 92 ? -7.504 -7.027 -30.656 1 36.56 92 SER A N 1
ATOM 733 C CA . SER A 1 92 ? -7.926 -6.727 -32 1 36.56 92 SER A CA 1
ATOM 734 C C . SER A 1 92 ? -9.234 -7.426 -32.344 1 36.56 92 SER A C 1
ATOM 736 O O . SER A 1 92 ? -9.492 -8.539 -31.891 1 36.56 92 SER A O 1
ATOM 738 N N . GLU A 1 93 ? -10.375 -6.684 -32.75 1 35.81 93 GLU A N 1
ATOM 739 C CA . GLU A 1 93 ? -11.695 -7.094 -33.219 1 35.81 93 GLU A CA 1
ATOM 740 C C . GLU A 1 93 ? -11.641 -8.484 -33.875 1 35.81 93 GLU A C 1
ATOM 742 O O . GLU A 1 93 ? -12.68 -9.117 -34.062 1 35.81 93 GLU A O 1
ATOM 747 N N . LYS A 1 94 ? -10.695 -8.672 -34.938 1 35.25 94 LYS A N 1
ATOM 748 C CA . LYS A 1 94 ? -11.109 -9.633 -35.969 1 35.25 94 LYS A CA 1
ATOM 749 C C . LYS A 1 94 ? -11.258 -11.031 -35.375 1 35.25 94 LYS A C 1
ATOM 751 O O . LYS A 1 94 ? -12.281 -11.695 -35.594 1 35.25 94 LYS A O 1
ATOM 756 N N . LEU A 1 95 ? -10.195 -11.969 -35.719 1 33.5 95 LEU A N 1
ATOM 757 C CA . LEU A 1 95 ? -10.375 -13.375 -36.062 1 33.5 95 LEU A CA 1
ATOM 758 C C . LEU A 1 95 ? -10.656 -14.211 -34.812 1 33.5 95 LEU A C 1
ATOM 760 O O . LEU A 1 95 ? -10.016 -14.023 -33.781 1 33.5 95 LEU A O 1
ATOM 764 N N . ASP A 1 96 ? -11.727 -15.008 -34.688 1 35.16 96 ASP A N 1
ATOM 765 C CA . ASP A 1 96 ? -12.336 -16.156 -34.031 1 35.16 96 ASP A CA 1
ATOM 766 C C . ASP A 1 96 ? -11.266 -17.047 -33.406 1 35.16 96 ASP A C 1
ATOM 768 O O . ASP A 1 96 ? -11.586 -18.078 -32.781 1 35.16 96 ASP A O 1
ATOM 772 N N . ASN A 1 97 ? -10.055 -17.344 -34.219 1 35.5 97 ASN A N 1
ATOM 773 C CA . ASN A 1 97 ? -9.336 -18.594 -34.031 1 35.5 97 ASN A CA 1
ATOM 774 C C . ASN A 1 97 ? -8.734 -18.703 -32.625 1 35.5 97 ASN A C 1
ATOM 776 O O . ASN A 1 97 ? -8.664 -17.719 -31.906 1 35.5 97 ASN A O 1
ATOM 780 N N . THR A 1 98 ? -7.723 -19.766 -32.531 1 37.34 98 THR A N 1
ATOM 781 C CA . THR A 1 98 ? -6.957 -20.422 -31.484 1 37.34 98 THR A CA 1
ATOM 782 C C . THR A 1 98 ? -6.121 -19.406 -30.703 1 37.34 98 THR A C 1
ATOM 784 O O . THR A 1 98 ? -4.988 -19.094 -31.094 1 37.34 98 THR A O 1
ATOM 787 N N . SER A 1 99 ? -6.449 -18.172 -30.625 1 39.5 99 SER A N 1
ATOM 788 C CA . SER A 1 99 ? -5.57 -17.219 -29.969 1 39.5 99 SER A CA 1
ATOM 789 C C . SER A 1 99 ? -4.984 -17.781 -28.688 1 39.5 99 SER A C 1
ATOM 791 O O . SER A 1 99 ? -5.727 -18.219 -27.797 1 39.5 99 SER A O 1
ATOM 793 N N . THR A 1 100 ? -3.859 -18.516 -28.797 1 41.69 100 THR A N 1
ATOM 794 C CA . THR A 1 100 ? -3.002 -18.891 -27.688 1 41.69 100 THR A CA 1
ATOM 795 C C . THR A 1 100 ? -2.914 -17.734 -26.672 1 41.69 100 THR A C 1
ATOM 797 O O . THR A 1 100 ? -2.305 -16.703 -26.953 1 41.69 100 THR A O 1
ATOM 800 N N . ASN A 1 101 ? -3.914 -17.344 -26.078 1 49.59 101 ASN A N 1
ATOM 801 C CA . ASN A 1 101 ? -4.027 -16.406 -24.969 1 49.59 101 ASN A CA 1
ATOM 802 C C . ASN A 1 101 ? -2.859 -16.547 -24 1 49.59 101 ASN A C 1
ATOM 804 O O . ASN A 1 101 ? -2.566 -17.656 -23.516 1 49.59 101 ASN A O 1
ATOM 808 N N . LEU A 1 102 ? -1.836 -15.742 -24.344 1 51.59 102 LEU A N 1
ATOM 809 C CA . LEU A 1 102 ? -0.786 -15.719 -23.328 1 51.59 102 LEU A CA 1
ATOM 810 C C . LEU A 1 102 ? -1.385 -15.695 -21.922 1 51.59 102 LEU A C 1
ATOM 812 O O . LEU A 1 102 ? -2.045 -14.727 -21.547 1 51.59 102 LEU A O 1
ATOM 816 N N . ARG A 1 103 ? -1.638 -16.844 -21.391 1 62.16 103 ARG A N 1
ATOM 817 C CA . ARG A 1 103 ? -2.152 -16.969 -20.031 1 62.16 103 ARG A CA 1
ATOM 818 C C . ARG A 1 103 ? -1.028 -16.875 -19.016 1 62.16 103 ARG A C 1
ATOM 820 O O . ARG A 1 103 ? 0.034 -17.469 -19.188 1 62.16 103 ARG A O 1
ATOM 827 N N . ILE A 1 104 ? -1.264 -15.867 -18.25 1 69.31 104 ILE A N 1
ATOM 828 C CA . ILE A 1 104 ? -0.331 -15.812 -17.125 1 69.31 104 ILE A CA 1
ATOM 829 C C . ILE A 1 104 ? -0.289 -17.172 -16.438 1 69.31 104 ILE A C 1
ATOM 831 O O . ILE A 1 104 ? -1.323 -17.828 -16.266 1 69.31 104 ILE A O 1
ATOM 835 N N . GLN A 1 105 ? 0.86 -17.672 -16.328 1 69.44 105 GLN A N 1
ATOM 836 C CA . GLN A 1 105 ? 1.037 -18.922 -15.602 1 69.44 105 GLN A CA 1
ATOM 837 C C . GLN A 1 105 ? 1.135 -18.688 -14.094 1 69.44 105 GLN A C 1
ATOM 839 O O . GLN A 1 105 ? 0.788 -19.562 -13.297 1 69.44 105 GLN A O 1
ATOM 844 N N . THR A 1 106 ? 1.448 -17.516 -13.883 1 72.25 106 THR A N 1
ATOM 845 C CA . THR A 1 106 ? 1.695 -17.203 -12.484 1 72.25 106 THR A CA 1
ATOM 846 C C . THR A 1 106 ? 0.411 -17.312 -11.664 1 72.25 106 THR A C 1
ATOM 848 O O . THR A 1 106 ? -0.6 -16.688 -12 1 72.25 106 THR A O 1
ATOM 851 N N . GLY A 1 107 ? 0.465 -18.109 -10.633 1 76.38 107 GLY A N 1
ATOM 852 C CA . GLY A 1 107 ? -0.598 -18.188 -9.648 1 76.38 107 GLY A CA 1
ATOM 853 C C . GLY A 1 107 ? -1.683 -19.188 -10.023 1 76.38 107 GLY A C 1
ATOM 854 O O . GLY A 1 107 ? -2.516 -19.547 -9.188 1 76.38 107 GLY A O 1
ATOM 855 N N . LEU A 1 108 ? -1.595 -19.75 -11.203 1 78.44 108 LEU A N 1
ATOM 856 C CA . LEU A 1 108 ? -2.668 -20.641 -11.641 1 78.44 108 LEU A CA 1
ATOM 857 C C . LEU A 1 108 ? -2.637 -21.953 -10.875 1 78.44 108 LEU A C 1
ATOM 859 O O . LEU A 1 108 ? -3.676 -22.578 -10.68 1 78.44 108 LEU A O 1
ATOM 863 N N . SER A 1 109 ? -1.479 -22.219 -10.445 1 83.19 109 SER A N 1
ATOM 864 C CA . SER A 1 109 ? -1.342 -23.453 -9.672 1 83.19 109 SER A CA 1
ATOM 865 C C . SER A 1 109 ? -2.158 -23.391 -8.383 1 83.19 109 SER A C 1
ATOM 867 O O . SER A 1 109 ? -2.549 -24.438 -7.84 1 83.19 109 SER A O 1
ATOM 869 N N . LEU A 1 110 ? -2.438 -22.25 -7.926 1 88.19 110 LEU A N 1
ATOM 870 C CA . LEU A 1 110 ? -3.17 -22.047 -6.68 1 88.19 110 LEU A CA 1
ATOM 871 C C . LEU A 1 110 ? -4.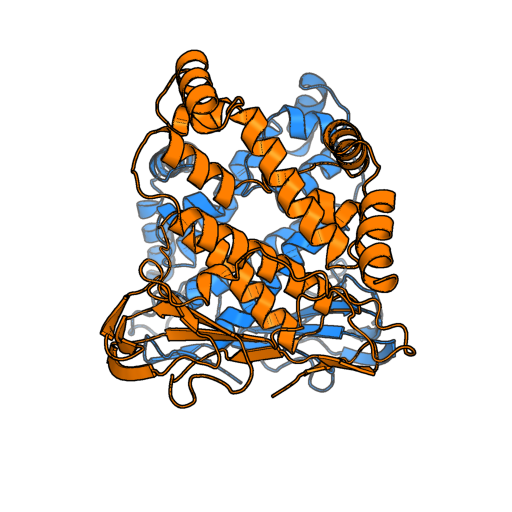625 -22.484 -6.828 1 88.19 110 LEU A C 1
ATOM 873 O O . LEU A 1 110 ? -5.32 -22.688 -5.832 1 88.19 110 LEU A O 1
ATOM 877 N N . PHE A 1 111 ? -5.035 -22.594 -8.055 1 88.44 111 PHE A N 1
ATOM 878 C CA . PHE A 1 111 ? -6.438 -22.906 -8.32 1 88.44 111 PHE A CA 1
ATOM 879 C C . PHE A 1 111 ? -6.594 -24.328 -8.828 1 88.44 111 PHE A C 1
ATOM 881 O O . PHE A 1 111 ? -7.707 -24.766 -9.117 1 88.44 111 PHE A O 1
ATOM 888 N N . ARG A 1 112 ? -5.453 -24.938 -8.938 1 82.5 112 ARG A N 1
ATOM 889 C CA . ARG A 1 112 ? -5.48 -26.344 -9.328 1 82.5 112 ARG A CA 1
ATOM 890 C C . ARG A 1 112 ? -5.605 -27.25 -8.109 1 82.5 112 ARG A C 1
ATOM 892 O O . ARG A 1 112 ? -5.211 -26.875 -7.008 1 82.5 112 ARG A O 1
ATOM 899 N N . ARG A 1 113 ? -6.328 -28.422 -8.242 1 80 113 ARG A N 1
ATOM 900 C CA . ARG A 1 113 ? -6.566 -29.312 -7.121 1 80 113 ARG A CA 1
ATOM 901 C C . ARG A 1 113 ? -5.824 -30.641 -7.309 1 80 113 ARG A C 1
ATOM 903 O O . ARG A 1 113 ? -6.438 -31.656 -7.625 1 80 113 ARG A O 1
ATOM 910 N N . ASP A 1 114 ? -4.594 -30.391 -7.52 1 71.75 114 ASP A N 1
ATOM 911 C CA . ASP A 1 114 ? -3.816 -31.625 -7.559 1 71.75 114 ASP A CA 1
ATOM 912 C C . ASP A 1 114 ? -3.404 -32.062 -6.152 1 71.75 114 ASP A C 1
ATOM 914 O O . ASP A 1 114 ? -3.797 -31.438 -5.164 1 71.75 114 ASP A O 1
ATOM 918 N N . HIS A 1 115 ? -2.865 -33.156 -5.93 1 64.44 115 HIS A N 1
ATOM 919 C CA . HIS A 1 115 ? -2.557 -33.781 -4.66 1 64.44 115 HIS A CA 1
ATOM 920 C C . HIS A 1 115 ? -1.812 -32.844 -3.725 1 64.44 115 HIS A C 1
ATOM 922 O O . HIS A 1 115 ? -1.938 -32.938 -2.502 1 64.44 115 HIS A O 1
ATOM 928 N N . SER A 1 116 ? -1.272 -31.844 -4.25 1 63.91 116 SER A N 1
ATOM 929 C CA . SER A 1 116 ? -0.413 -31.031 -3.4 1 63.91 116 SER A CA 1
ATOM 930 C C . SER A 1 116 ? -1.066 -29.688 -3.08 1 63.91 116 SER A C 1
ATOM 932 O O . SER A 1 116 ? -0.657 -29 -2.143 1 63.91 116 SER A O 1
ATOM 934 N N . GLN A 1 117 ? -2.189 -29.469 -3.752 1 70.12 117 GLN A N 1
ATOM 935 C CA . GLN A 1 117 ? -2.727 -28.125 -3.584 1 70.12 117 GLN A CA 1
ATOM 936 C C . GLN A 1 117 ? -4.062 -28.156 -2.846 1 70.12 117 GLN A C 1
ATOM 938 O O . GLN A 1 117 ? -5.043 -28.703 -3.348 1 70.12 117 GLN A O 1
ATOM 943 N N . THR A 1 118 ? -4.137 -27.594 -1.686 1 76.88 118 THR A N 1
ATOM 944 C CA . THR A 1 118 ? -5.297 -27.625 -0.799 1 76.88 118 THR A CA 1
ATOM 945 C C . THR A 1 118 ? -6.191 -26.406 -1.027 1 76.88 118 THR A C 1
ATOM 947 O O . THR A 1 118 ? -7.32 -26.359 -0.533 1 76.88 118 THR A O 1
ATOM 950 N N . GLY A 1 119 ? -5.715 -25.484 -1.854 1 87.94 119 GLY A N 1
ATOM 951 C CA . GLY A 1 119 ? -6.469 -24.25 -2.012 1 87.94 119 GLY A CA 1
ATOM 952 C C . GLY A 1 119 ? -6.199 -23.234 -0.912 1 87.94 119 GLY A C 1
ATOM 953 O O . GLY A 1 119 ? -6.719 -22.125 -0.948 1 87.94 119 GLY A O 1
ATOM 954 N N . VAL A 1 120 ? -5.379 -23.656 0.07 1 92.12 120 VAL A N 1
ATOM 955 C CA . VAL A 1 120 ? -5.035 -22.812 1.204 1 92.12 120 VAL A CA 1
ATOM 956 C C . VAL A 1 120 ? -3.529 -22.562 1.234 1 92.12 120 VAL A C 1
ATOM 958 O O . VAL A 1 120 ? -2.811 -23.188 2.021 1 92.12 120 VAL A O 1
ATOM 961 N N . PRO A 1 121 ? -3.131 -21.672 0.447 1 92.44 121 PRO A N 1
ATOM 962 C CA . PRO A 1 121 ? -1.69 -21.406 0.442 1 92.44 121 PRO A CA 1
ATOM 963 C C . PRO A 1 121 ? -1.188 -20.859 1.773 1 92.44 121 PRO A C 1
ATOM 965 O O . PRO A 1 121 ? -1.956 -20.25 2.525 1 92.44 121 PRO A O 1
ATOM 968 N N . LEU A 1 122 ? 0.072 -21.031 1.977 1 90.56 122 LEU A N 1
ATOM 969 C CA . LEU A 1 122 ? 0.722 -20.562 3.193 1 90.56 122 LEU A CA 1
ATOM 970 C C . LEU A 1 122 ? 0.828 -19.047 3.199 1 90.56 122 LEU A C 1
ATOM 972 O O . LEU A 1 122 ? 1.188 -18.438 2.186 1 90.56 122 LEU A O 1
ATOM 976 N N . VAL A 1 123 ? 0.499 -18.484 4.301 1 93.88 123 VAL A N 1
ATOM 977 C CA . VAL A 1 123 ? 0.713 -17.062 4.547 1 93.88 123 VAL A CA 1
ATOM 978 C C . VAL A 1 123 ? 1.584 -16.875 5.789 1 93.88 123 VAL A C 1
ATOM 980 O O . VAL A 1 123 ? 1.181 -17.234 6.898 1 93.88 123 VAL A O 1
ATOM 983 N N . THR A 1 124 ? 2.734 -16.344 5.586 1 92.94 124 THR A N 1
ATOM 984 C CA . THR A 1 124 ? 3.656 -16.125 6.699 1 92.94 124 THR A CA 1
ATOM 985 C C . THR A 1 124 ? 3.436 -14.766 7.336 1 92.94 124 THR A C 1
ATOM 987 O O . THR A 1 124 ? 2.844 -13.875 6.719 1 92.94 124 THR A O 1
ATOM 990 N N . ALA A 1 125 ? 3.996 -14.609 8.539 1 90.06 125 ALA A N 1
ATOM 991 C CA . ALA A 1 125 ? 3.904 -13.336 9.25 1 90.06 125 ALA A CA 1
ATOM 992 C C . ALA A 1 125 ? 4.602 -12.219 8.477 1 90.06 125 ALA A C 1
ATOM 994 O O . ALA A 1 125 ? 4.168 -11.062 8.516 1 90.06 125 ALA A O 1
ATOM 995 N N . ASN A 1 126 ? 5.562 -12.57 7.715 1 90.38 126 ASN A N 1
ATOM 996 C CA . ASN A 1 126 ? 6.332 -11.586 6.965 1 90.38 126 ASN A CA 1
ATOM 997 C C . ASN A 1 126 ? 5.625 -11.188 5.672 1 90.38 126 ASN A C 1
ATOM 999 O O . ASN A 1 126 ? 5.785 -10.062 5.191 1 90.38 126 ASN A O 1
ATOM 1003 N N . ALA A 1 127 ? 4.836 -12.109 5.199 1 94.69 127 ALA A N 1
ATOM 1004 C CA . ALA A 1 127 ? 4.18 -11.867 3.914 1 94.69 127 ALA A CA 1
ATOM 1005 C C . ALA A 1 127 ? 2.85 -11.141 4.105 1 94.69 127 ALA A C 1
ATOM 1007 O O . ALA A 1 127 ? 2.395 -10.422 3.213 1 94.69 127 ALA A O 1
ATOM 1008 N N . TYR A 1 128 ? 2.311 -11.312 5.262 1 96.25 128 TYR A N 1
ATOM 1009 C CA . TYR A 1 128 ? 0.946 -10.867 5.516 1 96.25 128 TYR A CA 1
ATOM 1010 C C . TYR A 1 128 ? 0.814 -9.367 5.281 1 96.25 128 TYR A C 1
ATOM 1012 O O . TYR A 1 128 ? -0.094 -8.922 4.574 1 96.25 128 TYR A O 1
ATOM 1020 N N . PRO A 1 129 ? 1.714 -8.523 5.781 1 93.75 129 PRO A N 1
ATOM 1021 C CA . PRO A 1 129 ? 1.539 -7.082 5.594 1 93.75 129 PRO A CA 1
ATOM 1022 C C . PRO A 1 129 ? 1.528 -6.676 4.121 1 93.75 129 PRO A C 1
ATOM 1024 O O . PRO A 1 129 ? 0.766 -5.789 3.729 1 93.75 129 PRO A O 1
ATOM 1027 N N . LYS A 1 130 ? 2.312 -7.324 3.367 1 95.38 130 LYS A N 1
ATOM 1028 C CA . LYS A 1 130 ? 2.381 -7.004 1.943 1 95.38 130 LYS A CA 1
ATOM 1029 C C . LYS A 1 130 ? 1.123 -7.469 1.216 1 95.38 130 LYS A C 1
ATOM 1031 O O . LYS A 1 130 ? 0.564 -6.734 0.399 1 95.38 130 LYS A O 1
ATOM 1036 N N . LEU A 1 131 ? 0.737 -8.656 1.542 1 97.56 131 LEU A N 1
ATOM 1037 C CA . LEU A 1 131 ? -0.501 -9.172 0.969 1 97.56 131 LEU A CA 1
ATOM 1038 C C . LEU A 1 131 ? -1.682 -8.273 1.325 1 97.56 131 LEU A C 1
ATOM 1040 O O . LEU A 1 131 ? -2.523 -7.984 0.474 1 97.56 131 LEU A O 1
ATOM 1044 N N . PHE A 1 132 ? -1.648 -7.863 2.535 1 97.62 132 PHE A N 1
ATOM 1045 C CA . PHE A 1 132 ? -2.699 -6.988 3.037 1 97.62 132 PHE A CA 1
ATOM 1046 C C . PHE A 1 132 ? -2.754 -5.691 2.236 1 97.62 132 PHE A C 1
ATOM 1048 O O . PHE A 1 132 ? -3.811 -5.312 1.728 1 97.62 132 PHE A O 1
ATOM 1055 N N . GLU A 1 133 ? -1.678 -5.094 2.057 1 96.81 133 GLU A N 1
ATOM 1056 C CA . GLU A 1 133 ? -1.592 -3.832 1.331 1 96.81 133 GLU A CA 1
ATOM 1057 C C . GLU A 1 133 ? -2.031 -3.998 -0.121 1 96.81 133 GLU A C 1
ATOM 1059 O O . GLU A 1 133 ? -2.871 -3.24 -0.612 1 96.81 133 GLU A O 1
ATOM 1064 N N . TRP A 1 134 ? -1.467 -4.98 -0.788 1 97.88 134 TRP A N 1
ATOM 1065 C CA . TRP A 1 134 ? -1.771 -5.203 -2.197 1 97.88 134 TRP A CA 1
ATOM 1066 C C . TRP A 1 134 ? -3.254 -5.508 -2.393 1 97.88 134 TRP A C 1
ATOM 1068 O O . TRP A 1 134 ? -3.898 -4.938 -3.275 1 97.88 134 TRP A O 1
ATOM 1078 N N . PHE A 1 135 ? -3.752 -6.348 -1.506 1 98.5 135 PHE A N 1
ATOM 1079 C CA . PHE A 1 135 ? -5.133 -6.793 -1.64 1 98.5 135 PHE A CA 1
ATOM 1080 C C . PHE A 1 135 ? -6.102 -5.645 -1.383 1 98.5 135 PHE A C 1
ATOM 1082 O O . PHE A 1 135 ? -7.137 -5.539 -2.043 1 98.5 135 PHE A O 1
ATOM 1089 N N . PHE A 1 136 ? -5.73 -4.797 -0.49 1 98.44 136 PHE A N 1
ATOM 1090 C CA . PHE A 1 136 ? -6.637 -3.715 -0.124 1 98.44 136 PHE A CA 1
ATOM 1091 C C . PHE A 1 136 ? -6.586 -2.594 -1.154 1 98.44 136 PHE A C 1
ATOM 1093 O O . PHE A 1 136 ? -7.609 -1.98 -1.464 1 98.44 136 PHE A O 1
ATOM 1100 N N . VAL A 1 137 ? -5.445 -2.318 -1.676 1 98.25 137 VAL A N 1
ATOM 1101 C CA . VAL A 1 137 ? -5.363 -1.34 -2.756 1 98.25 137 VAL A CA 1
ATOM 1102 C C . VAL A 1 137 ? -6.16 -1.833 -3.963 1 98.25 137 VAL A C 1
ATOM 1104 O O . VAL A 1 137 ? -6.93 -1.076 -4.559 1 98.25 137 VAL A O 1
ATOM 1107 N N . LEU A 1 138 ? -5.945 -3.1 -4.258 1 98.06 138 LEU A N 1
ATOM 1108 C CA . LEU A 1 138 ? -6.699 -3.74 -5.332 1 98.06 138 LEU A CA 1
ATOM 1109 C C . LEU A 1 138 ? -8.203 -3.59 -5.109 1 98.06 138 LEU A C 1
ATOM 1111 O O . LEU A 1 138 ? -8.938 -3.268 -6.039 1 98.06 138 LEU A O 1
ATOM 1115 N N . GLY A 1 139 ? -8.641 -3.768 -3.93 1 97.75 139 GLY A N 1
ATOM 1116 C CA . GLY A 1 139 ? -10.055 -3.676 -3.602 1 97.75 139 GLY A CA 1
ATOM 1117 C C . GLY A 1 139 ? -10.641 -2.299 -3.857 1 97.75 139 GLY A C 1
ATOM 1118 O O . GLY A 1 139 ? -11.68 -2.172 -4.512 1 97.75 139 GLY A O 1
ATOM 1119 N N . THR A 1 140 ? -9.969 -1.275 -3.32 1 97.31 140 THR A N 1
ATOM 1120 C CA . THR A 1 140 ? -10.453 0.087 -3.52 1 97.31 140 THR A CA 1
ATOM 1121 C C . THR A 1 140 ? -10.438 0.456 -5 1 97.31 140 THR A C 1
ATOM 1123 O O . THR A 1 140 ? -11.328 1.154 -5.484 1 97.31 140 THR A O 1
ATOM 1126 N N . GLU A 1 141 ? -9.43 -0.007 -5.715 1 97.56 141 GLU A N 1
ATOM 1127 C CA . GLU A 1 141 ? -9.281 0.311 -7.133 1 97.56 141 GLU A CA 1
ATOM 1128 C C . GLU A 1 141 ? -10.477 -0.194 -7.934 1 97.56 141 GLU A C 1
ATOM 1130 O O . GLU A 1 141 ? -10.93 0.469 -8.875 1 97.56 141 GLU A O 1
ATOM 1135 N N . VAL A 1 142 ? -10.984 -1.365 -7.539 1 97.25 142 VAL A N 1
ATOM 1136 C CA . VAL A 1 142 ? -12.125 -1.948 -8.242 1 97.25 142 VAL A CA 1
ATOM 1137 C C . VAL A 1 142 ? -13.305 -0.984 -8.203 1 97.25 142 VAL A C 1
ATOM 1139 O O . VAL A 1 142 ? -14.016 -0.817 -9.195 1 97.25 142 VAL A O 1
ATOM 1142 N N . PHE A 1 143 ? -13.469 -0.303 -7.098 1 95.88 143 PHE A N 1
ATOM 1143 C CA . PHE A 1 143 ? -14.609 0.59 -6.914 1 95.88 143 PHE A CA 1
ATOM 1144 C C . PHE A 1 143 ? -14.281 1.992 -7.418 1 95.88 143 PHE A C 1
ATOM 1146 O O . PHE A 1 143 ? -15.125 2.652 -8.031 1 95.88 143 PHE A O 1
ATOM 1153 N N . ALA A 1 144 ? -13.125 2.412 -7.223 1 96.75 144 ALA A N 1
ATOM 1154 C CA . ALA A 1 144 ? -12.742 3.801 -7.469 1 96.75 144 ALA A CA 1
ATOM 1155 C C . ALA A 1 144 ? -12.477 4.043 -8.953 1 96.75 144 ALA A C 1
ATOM 1157 O O . ALA A 1 144 ? -12.781 5.113 -9.477 1 96.75 144 ALA A O 1
ATOM 1158 N N . GLN A 1 145 ? -11.844 2.99 -9.625 1 96.56 145 GLN A N 1
ATOM 1159 C CA . GLN A 1 145 ? -11.406 3.17 -11 1 96.56 145 GLN A CA 1
ATOM 1160 C C . GLN A 1 145 ? -10.703 4.512 -11.188 1 96.56 145 GLN A C 1
ATOM 1162 O O . GLN A 1 145 ? -11.148 5.352 -11.969 1 96.56 145 GLN A O 1
ATOM 1167 N N . SER A 1 146 ? -9.594 4.641 -10.539 1 97 146 SER A N 1
ATOM 1168 C CA . SER A 1 146 ? -8.898 5.895 -10.266 1 97 146 SER A CA 1
ATOM 1169 C C . SER A 1 146 ? -8.547 6.629 -11.555 1 97 146 SER A C 1
ATOM 1171 O O . SER A 1 146 ? -8.445 7.855 -11.57 1 97 146 SER A O 1
ATOM 1173 N N . ASP A 1 147 ? -8.273 5.996 -12.641 1 96.25 147 ASP A N 1
ATOM 1174 C CA . ASP A 1 147 ? -7.984 6.547 -13.961 1 96.25 147 ASP A CA 1
ATOM 1175 C C . ASP A 1 147 ? -8.094 5.477 -15.039 1 96.25 147 ASP A C 1
ATOM 1177 O O . ASP A 1 147 ? -8.633 4.395 -14.797 1 96.25 147 ASP A O 1
ATOM 1181 N N . ALA A 1 148 ? -7.586 5.789 -16.188 1 94.94 148 ALA A N 1
ATOM 1182 C CA . ALA A 1 148 ? -7.75 4.891 -17.328 1 94.94 148 ALA A CA 1
ATOM 1183 C C . ALA A 1 148 ? -6.906 3.633 -17.156 1 94.94 148 ALA A C 1
ATOM 1185 O O . ALA A 1 148 ? -7.125 2.635 -17.859 1 94.94 148 ALA A O 1
ATOM 1186 N N . LEU A 1 149 ? -6 3.605 -16.25 1 94.69 149 LEU A N 1
ATOM 1187 C CA . LEU A 1 149 ? -5.102 2.473 -16.062 1 94.69 149 LEU A CA 1
ATOM 1188 C C . LEU A 1 149 ? -5.52 1.642 -14.852 1 94.69 149 LEU A C 1
ATOM 1190 O O . LEU A 1 149 ? -4.742 0.824 -14.352 1 94.69 149 LEU A O 1
ATOM 1194 N N . TRP A 1 150 ? -6.746 1.78 -14.367 1 96.12 150 TRP A N 1
ATOM 1195 C CA . TRP A 1 150 ? -7.176 1.11 -13.141 1 96.12 150 TRP A CA 1
ATOM 1196 C C . TRP A 1 150 ? -7.125 -0.405 -13.305 1 96.12 150 TRP A C 1
ATOM 1198 O O . TRP A 1 150 ? -6.723 -1.12 -12.383 1 96.12 150 TRP A O 1
ATOM 1208 N N . VAL A 1 151 ? -7.418 -0.882 -14.5 1 95.69 151 VAL A N 1
ATOM 1209 C CA . VAL A 1 151 ? -7.402 -2.322 -14.734 1 95.69 151 VAL A CA 1
ATOM 1210 C C . VAL A 1 151 ? -5.969 -2.838 -14.695 1 95.69 151 VAL A C 1
ATOM 1212 O O . VAL A 1 151 ? -5.699 -3.896 -14.125 1 95.69 151 VAL A O 1
ATOM 1215 N N . CYS A 1 152 ? -5.043 -2.092 -15.258 1 95 152 CYS A N 1
ATOM 1216 C CA . CYS A 1 152 ? -3.631 -2.455 -15.25 1 95 152 CYS A CA 1
ATOM 1217 C C . CYS A 1 152 ? -3.09 -2.518 -13.828 1 95 152 CYS A C 1
ATOM 1219 O O . CYS A 1 152 ? -2.295 -3.4 -13.5 1 95 152 CYS A O 1
ATOM 1221 N N . ARG A 1 153 ? -3.541 -1.653 -13.039 1 96.19 153 ARG A N 1
ATOM 1222 C CA . ARG A 1 153 ? -3.098 -1.648 -11.648 1 96.19 153 ARG A CA 1
ATOM 1223 C C . ARG A 1 153 ? -3.625 -2.869 -10.898 1 96.19 153 ARG A C 1
ATOM 1225 O O . ARG A 1 153 ? -2.904 -3.477 -10.102 1 96.19 153 ARG A O 1
ATOM 1232 N N . ILE A 1 154 ? -4.832 -3.188 -11.156 1 97 154 ILE A N 1
ATOM 1233 C CA . ILE A 1 154 ? -5.398 -4.383 -10.547 1 97 154 ILE A CA 1
ATOM 1234 C C . ILE A 1 154 ? -4.609 -5.613 -10.992 1 97 154 ILE A C 1
ATOM 1236 O O . ILE A 1 154 ? -4.273 -6.473 -10.172 1 97 154 ILE A O 1
ATOM 1240 N N . LYS A 1 155 ? -4.297 -5.656 -12.25 1 95.25 155 LYS A N 1
ATOM 1241 C CA . LYS A 1 155 ? -3.508 -6.773 -12.758 1 95.25 155 LYS A CA 1
ATOM 1242 C C . LYS A 1 155 ? -2.135 -6.824 -12.094 1 95.25 155 LYS A C 1
ATOM 1244 O O . LYS A 1 155 ? -1.641 -7.902 -11.766 1 95.25 155 LYS A O 1
ATOM 1249 N N . LYS A 1 156 ? -1.577 -5.715 -11.914 1 95.94 156 LYS A N 1
ATOM 1250 C CA . LYS A 1 156 ? -0.271 -5.645 -11.266 1 95.94 156 LYS A CA 1
ATOM 1251 C C . LYS A 1 156 ? -0.312 -6.285 -9.883 1 95.94 156 LYS A C 1
ATOM 1253 O O . LYS A 1 156 ? 0.472 -7.188 -9.586 1 95.94 156 LYS A O 1
ATOM 1258 N N . TYR A 1 157 ? -1.237 -5.84 -9.07 1 97.19 157 TYR A N 1
ATOM 1259 C CA . TYR A 1 157 ? -1.319 -6.352 -7.707 1 97.19 157 TYR A CA 1
ATOM 1260 C C . TYR A 1 157 ? -1.703 -7.824 -7.699 1 97.19 157 TYR A C 1
ATOM 1262 O O . TYR A 1 157 ? -1.22 -8.594 -6.863 1 97.19 157 TYR A O 1
ATOM 1270 N N . LEU A 1 158 ? -2.553 -8.188 -8.617 1 96.19 158 LEU A N 1
ATOM 1271 C CA . LEU A 1 158 ? -2.961 -9.586 -8.695 1 96.19 158 LEU A CA 1
ATOM 1272 C C . LEU A 1 158 ? -1.771 -10.484 -9.023 1 96.19 158 LEU A C 1
ATOM 1274 O O . LEU A 1 158 ? -1.574 -11.516 -8.391 1 96.19 158 LEU A O 1
ATOM 1278 N N . ILE A 1 159 ? -0.991 -10.062 -9.992 1 94.56 159 ILE A N 1
ATOM 1279 C CA . ILE A 1 159 ? 0.198 -10.805 -10.391 1 94.56 159 ILE A CA 1
ATOM 1280 C C . ILE A 1 159 ? 1.153 -10.922 -9.211 1 94.56 159 ILE A C 1
ATOM 1282 O O . ILE A 1 159 ? 1.688 -12.008 -8.938 1 94.56 159 ILE A O 1
ATOM 1286 N N . GLN A 1 160 ? 1.317 -9.883 -8.516 1 96.31 160 GLN A N 1
ATOM 1287 C CA . GLN A 1 160 ? 2.217 -9.875 -7.371 1 96.31 160 GLN A CA 1
ATOM 1288 C C . GLN A 1 160 ? 1.698 -10.773 -6.254 1 96.31 160 GLN A C 1
ATOM 1290 O O . GLN A 1 160 ? 2.463 -11.539 -5.664 1 96.31 160 GLN A O 1
ATOM 1295 N N . ILE A 1 161 ? 0.436 -10.734 -5.98 1 97.12 161 ILE A N 1
ATOM 1296 C CA . ILE A 1 161 ? -0.187 -11.547 -4.941 1 97.12 161 ILE A CA 1
ATOM 1297 C C . ILE A 1 161 ? -0.071 -13.023 -5.297 1 97.12 161 ILE A C 1
ATOM 1299 O O . ILE A 1 161 ? 0.386 -13.828 -4.484 1 97.12 161 ILE A O 1
ATOM 1303 N N . LEU A 1 162 ? -0.441 -13.336 -6.504 1 95.06 162 LEU A N 1
ATOM 1304 C CA . LEU A 1 162 ? -0.412 -14.727 -6.945 1 95.06 162 LEU A CA 1
ATOM 1305 C C . LEU A 1 162 ? 1.015 -15.266 -6.953 1 95.06 162 LEU A C 1
ATOM 1307 O O . LEU A 1 162 ? 1.258 -16.406 -6.535 1 95.06 162 LEU A O 1
ATOM 1311 N N . GLY A 1 163 ? 1.909 -14.422 -7.438 1 94.19 163 GLY A N 1
ATOM 1312 C CA . GLY A 1 163 ? 3.307 -14.828 -7.434 1 94.19 163 GLY A CA 1
ATOM 1313 C C . GLY A 1 163 ? 3.846 -15.102 -6.039 1 94.19 163 GLY A C 1
ATOM 1314 O O . GLY A 1 163 ? 4.512 -16.109 -5.816 1 94.19 163 GLY A O 1
ATOM 1315 N N . LEU A 1 164 ? 3.568 -14.266 -5.148 1 95.44 164 LEU A N 1
ATOM 1316 C CA . LEU A 1 164 ? 4.027 -14.414 -3.771 1 95.44 164 LEU A CA 1
ATOM 1317 C C . LEU A 1 164 ? 3.457 -15.68 -3.143 1 95.44 164 LEU A C 1
ATOM 1319 O O . LEU A 1 164 ? 4.199 -16.484 -2.572 1 95.44 164 LEU A O 1
ATOM 1323 N N . LEU A 1 165 ? 2.182 -15.906 -3.285 1 94.5 165 LEU A N 1
ATOM 1324 C CA . LEU A 1 165 ? 1.511 -17.047 -2.689 1 94.5 165 LEU A CA 1
ATOM 1325 C C . LEU A 1 165 ? 2.033 -18.359 -3.287 1 94.5 165 LEU A C 1
ATOM 1327 O O . LEU A 1 165 ? 2.254 -19.328 -2.562 1 94.5 165 LEU A O 1
ATOM 1331 N N . GLU A 1 166 ? 2.217 -18.344 -4.531 1 92.25 166 GLU A N 1
ATOM 1332 C CA . GLU A 1 166 ? 2.705 -19.531 -5.207 1 92.25 166 GLU A CA 1
ATOM 1333 C C . GLU A 1 166 ? 4.109 -19.906 -4.734 1 92.25 166 GLU A C 1
ATOM 1335 O O . GLU A 1 166 ? 4.398 -21.078 -4.477 1 92.25 166 GLU A O 1
ATOM 1340 N N . ASN A 1 167 ? 4.934 -18.906 -4.637 1 91.81 167 ASN A N 1
ATOM 1341 C CA . ASN A 1 167 ? 6.316 -19.141 -4.227 1 91.81 167 ASN A CA 1
ATOM 1342 C C . ASN A 1 167 ? 6.402 -19.594 -2.777 1 91.81 167 ASN A C 1
ATOM 1344 O O . ASN A 1 167 ? 7.199 -20.484 -2.449 1 91.81 167 ASN A O 1
ATOM 1348 N N . LEU A 1 168 ? 5.602 -19.016 -1.945 1 90.56 168 LEU A N 1
ATOM 1349 C CA . LEU A 1 168 ? 5.59 -19.422 -0.545 1 90.56 168 LEU A CA 1
ATOM 1350 C C . LEU A 1 168 ? 5.086 -20.859 -0.404 1 90.56 168 LEU A C 1
ATOM 1352 O O . LEU A 1 168 ? 5.582 -21.609 0.435 1 90.56 168 LEU A O 1
ATOM 1356 N N . ASN A 1 169 ? 4.152 -21.141 -1.2 1 86.94 169 ASN A N 1
ATOM 1357 C CA . ASN A 1 169 ? 3.555 -22.469 -1.144 1 86.94 169 ASN A CA 1
ATOM 1358 C C . ASN A 1 169 ? 4.531 -23.547 -1.607 1 86.94 169 ASN A C 1
ATOM 1360 O O . ASN A 1 169 ? 4.445 -24.703 -1.178 1 86.94 169 ASN A O 1
ATOM 1364 N N . ARG A 1 170 ? 5.387 -23.188 -2.402 1 82.38 170 ARG A N 1
ATOM 1365 C CA . ARG A 1 170 ? 6.367 -24.141 -2.926 1 82.38 170 ARG A CA 1
ATOM 1366 C C . ARG A 1 170 ? 7.488 -24.375 -1.92 1 82.38 170 ARG A C 1
ATOM 1368 O O . ARG A 1 170 ? 8.148 -25.422 -1.951 1 82.38 170 ARG A O 1
ATOM 1375 N N . GLN A 1 171 ? 7.672 -23.422 -1.021 1 74.06 171 GLN A N 1
ATOM 1376 C CA . GLN A 1 171 ? 8.812 -23.5 -0.111 1 74.06 171 GLN A CA 1
ATOM 1377 C C . GLN A 1 171 ? 8.516 -24.422 1.062 1 74.06 171 GLN A C 1
ATOM 1379 O O . GLN A 1 171 ? 7.508 -24.266 1.751 1 74.06 171 GLN A O 1
ATOM 1384 N N . ALA A 1 172 ? 8.969 -25.594 0.921 1 61.59 172 ALA A N 1
ATOM 1385 C CA . ALA A 1 172 ? 8.664 -26.703 1.824 1 61.59 172 ALA A CA 1
ATOM 1386 C C . ALA A 1 172 ? 9.562 -26.672 3.055 1 61.59 172 ALA A C 1
ATOM 1388 O O . ALA A 1 172 ? 9.164 -27.109 4.137 1 61.59 172 ALA A O 1
ATOM 1389 N N . GLU A 1 173 ? 10.781 -26.125 2.846 1 69.69 173 GLU A N 1
ATOM 1390 C CA . GLU A 1 173 ? 11.758 -26.391 3.902 1 69.69 173 GLU A CA 1
ATOM 1391 C C . GLU A 1 173 ? 12.164 -25.094 4.609 1 69.69 173 GLU A C 1
ATOM 1393 O O . GLU A 1 173 ? 11.812 -24 4.164 1 69.69 173 GLU A O 1
ATOM 1398 N N . GLN A 1 174 ? 12.414 -25.031 5.863 1 77.69 174 GLN A N 1
ATOM 1399 C CA . GLN A 1 174 ? 12.906 -23.906 6.645 1 77.69 174 GLN A CA 1
ATOM 1400 C C . GLN A 1 174 ? 14.43 -23.844 6.625 1 77.69 174 GLN A C 1
ATOM 1402 O O . GLN A 1 174 ? 15.062 -23.672 7.672 1 77.69 174 GLN A O 1
ATOM 1407 N N . SER A 1 175 ? 14.969 -23.922 5.344 1 89.31 175 SER A N 1
ATOM 1408 C CA . SER A 1 175 ? 16.406 -23.75 5.191 1 89.31 175 SER A CA 1
ATOM 1409 C C . SER A 1 175 ? 16.797 -22.281 5.152 1 89.31 175 SER A C 1
ATOM 1411 O O . SER A 1 175 ? 15.945 -21.406 4.969 1 89.31 175 SER A O 1
ATOM 1413 N N . PRO A 1 176 ? 18.047 -22.031 5.375 1 92.81 176 PRO A N 1
ATOM 1414 C CA . PRO A 1 176 ? 18.516 -20.641 5.262 1 92.81 176 PRO A CA 1
ATOM 1415 C C . PRO A 1 176 ? 18.188 -20.016 3.906 1 92.81 176 PRO A C 1
ATOM 1417 O O . PRO A 1 176 ? 17.828 -18.844 3.838 1 92.81 176 PRO A O 1
ATOM 1420 N N . VAL A 1 177 ? 18.25 -20.828 2.924 1 94 177 VAL A N 1
ATOM 1421 C CA . VAL A 1 177 ? 17.938 -20.344 1.586 1 94 177 VAL A CA 1
ATOM 1422 C C . VAL A 1 177 ? 16.453 -19.984 1.495 1 94 177 VAL A C 1
ATOM 1424 O O . VAL A 1 177 ? 16.078 -18.984 0.888 1 94 177 VAL A O 1
ATOM 1427 N N . ASP A 1 178 ? 15.695 -20.766 2.145 1 94.06 178 ASP A N 1
ATOM 1428 C CA . ASP A 1 178 ? 14.258 -20.5 2.135 1 94.06 178 ASP A CA 1
ATOM 1429 C C . ASP A 1 178 ? 13.922 -19.188 2.83 1 94.06 178 ASP A C 1
ATOM 1431 O O . ASP A 1 178 ? 13.031 -18.453 2.396 1 94.06 178 ASP A O 1
ATOM 1435 N N . LEU A 1 179 ? 14.625 -18.922 3.816 1 93.94 179 LEU A N 1
ATOM 1436 C CA . LEU A 1 179 ? 14.43 -17.672 4.539 1 93.94 179 LEU A CA 1
ATOM 1437 C C . LEU A 1 179 ? 14.75 -16.484 3.648 1 93.94 179 LEU A C 1
ATOM 1439 O O . LEU A 1 179 ? 14.008 -15.5 3.629 1 93.94 179 LEU A O 1
ATOM 1443 N N . VAL A 1 180 ? 15.773 -16.609 2.947 1 96.19 180 VAL A N 1
ATOM 1444 C CA . VAL A 1 180 ? 16.203 -15.531 2.064 1 96.19 180 VAL A CA 1
ATOM 1445 C C . VAL A 1 180 ? 15.234 -15.406 0.892 1 96.19 180 VAL A C 1
ATOM 1447 O O . VAL A 1 180 ? 14.891 -14.305 0.477 1 96.19 180 VAL A O 1
ATOM 1450 N N . LEU A 1 181 ? 14.805 -16.531 0.408 1 96.06 181 LEU A N 1
ATOM 1451 C CA . LEU A 1 181 ? 13.844 -16.516 -0.686 1 96.06 181 LEU A CA 1
ATOM 1452 C C . LEU A 1 181 ? 12.547 -15.828 -0.257 1 96.06 181 LEU A C 1
ATOM 1454 O O . LEU A 1 181 ? 12.016 -14.992 -0.989 1 96.06 181 LEU A O 1
ATOM 1458 N N . GLU A 1 182 ? 12.094 -16.125 0.845 1 94.5 182 GLU A N 1
ATOM 1459 C CA . GLU A 1 182 ? 10.898 -15.461 1.354 1 94.5 182 GLU A CA 1
ATOM 1460 C C . GLU A 1 182 ? 11.117 -13.953 1.459 1 94.5 182 GLU A C 1
ATOM 1462 O O . GLU A 1 182 ? 10.234 -13.172 1.11 1 94.5 182 GLU A O 1
ATOM 1467 N N . TYR A 1 183 ? 12.273 -13.617 1.979 1 95.56 183 TYR A N 1
ATOM 1468 C CA . TYR A 1 183 ? 12.609 -12.203 2.086 1 95.56 183 TYR A CA 1
ATOM 1469 C C . TYR A 1 183 ? 12.562 -11.531 0.722 1 95.56 183 TYR A C 1
ATOM 1471 O O . TYR A 1 183 ? 12.016 -10.43 0.586 1 95.56 183 TYR A O 1
ATOM 1479 N N . ILE A 1 184 ? 13.07 -12.172 -0.234 1 96.88 184 ILE A N 1
ATOM 1480 C CA . ILE A 1 184 ? 13.102 -11.633 -1.59 1 96.88 184 ILE A CA 1
ATOM 1481 C C . ILE A 1 184 ? 11.68 -11.508 -2.133 1 96.88 184 ILE A C 1
ATOM 1483 O O . ILE A 1 184 ? 11.297 -10.461 -2.652 1 96.88 184 ILE A O 1
ATOM 1487 N N . TYR A 1 185 ? 10.891 -12.539 -1.94 1 96.12 185 TYR A N 1
ATOM 1488 C CA . TYR A 1 185 ? 9.531 -12.539 -2.471 1 96.12 185 TYR A CA 1
ATOM 1489 C C . TYR A 1 185 ? 8.703 -11.422 -1.85 1 96.12 185 TYR A C 1
ATOM 1491 O O . TYR A 1 185 ? 7.848 -10.828 -2.516 1 96.12 185 TYR A O 1
ATOM 1499 N N . THR A 1 186 ? 9.039 -11.086 -0.685 1 94.38 186 THR A N 1
ATOM 1500 C CA . THR A 1 186 ? 8.227 -10.141 0.074 1 94.38 186 THR A CA 1
ATOM 1501 C C . THR A 1 186 ? 8.742 -8.711 -0.114 1 94.38 186 THR A C 1
ATOM 1503 O O . THR A 1 186 ? 7.973 -7.758 -0.049 1 94.38 186 THR A O 1
ATOM 1506 N N . ASN A 1 187 ? 10.016 -8.562 -0.488 1 94.69 187 ASN A N 1
ATOM 1507 C CA . ASN A 1 187 ? 10.609 -7.23 -0.393 1 94.69 187 ASN A CA 1
ATOM 1508 C C . ASN A 1 187 ? 11.266 -6.816 -1.704 1 94.69 187 ASN A C 1
ATOM 1510 O O . ASN A 1 187 ? 11.898 -5.762 -1.779 1 94.69 187 ASN A O 1
ATOM 1514 N N . TYR A 1 188 ? 11.094 -7.559 -2.729 1 96.31 188 TYR A N 1
ATOM 1515 C CA . TYR A 1 188 ? 11.883 -7.367 -3.941 1 96.31 188 TYR A CA 1
ATOM 1516 C C . TYR A 1 188 ? 11.672 -5.973 -4.516 1 96.31 188 TYR A C 1
ATOM 1518 O O . TYR A 1 188 ? 12.492 -5.48 -5.293 1 96.31 188 TYR A O 1
ATOM 1526 N N . SER A 1 189 ? 10.562 -5.352 -4.246 1 94.19 189 SER A N 1
ATOM 1527 C CA . SER A 1 189 ? 10.281 -4.039 -4.812 1 94.19 189 SER A CA 1
ATOM 1528 C C . SER A 1 189 ? 11.023 -2.938 -4.066 1 94.19 189 SER A C 1
ATOM 1530 O O . SER A 1 189 ? 11.07 -1.792 -4.516 1 94.19 189 SER A O 1
ATOM 1532 N N . ASN A 1 190 ? 11.617 -3.23 -2.965 1 92.12 190 ASN A N 1
ATOM 1533 C CA . ASN A 1 190 ? 12.398 -2.297 -2.156 1 92.12 190 ASN A CA 1
ATOM 1534 C C . ASN A 1 190 ? 13.891 -2.441 -2.42 1 92.12 190 ASN A C 1
ATOM 1536 O O . ASN A 1 190 ? 14.32 -3.359 -3.123 1 92.12 190 ASN A O 1
ATOM 1540 N N . LYS A 1 191 ? 14.594 -1.508 -1.85 1 91.56 191 LYS A N 1
ATOM 1541 C CA . LYS A 1 191 ? 16.047 -1.635 -1.907 1 91.56 191 LYS A CA 1
ATOM 1542 C C . LYS A 1 191 ? 16.547 -2.766 -1.007 1 91.56 191 LYS A C 1
ATOM 1544 O O . LYS A 1 191 ? 16.188 -2.818 0.176 1 91.56 191 LYS A O 1
ATOM 1549 N N . ILE A 1 192 ? 17.328 -3.664 -1.625 1 94.31 192 ILE A N 1
ATOM 1550 C CA . ILE A 1 192 ? 17.906 -4.793 -0.907 1 94.31 192 ILE A CA 1
ATOM 1551 C C . ILE A 1 192 ? 19.406 -4.863 -1.191 1 94.31 192 ILE A C 1
ATOM 1553 O O . ILE A 1 192 ? 19.828 -4.781 -2.348 1 94.31 192 ILE A O 1
ATOM 1557 N N . ILE A 1 193 ? 20.156 -4.938 -0.136 1 93.5 193 ILE A N 1
ATOM 1558 C CA . ILE A 1 193 ? 21.594 -5.137 -0.287 1 93.5 193 ILE A CA 1
ATOM 1559 C C . ILE A 1 193 ? 21.984 -6.512 0.244 1 93.5 193 ILE A C 1
ATOM 1561 O O . ILE A 1 193 ? 21.188 -7.176 0.91 1 93.5 193 ILE A O 1
ATOM 1565 N N . LEU A 1 194 ? 23.172 -6.906 -0.091 1 95.94 194 LEU A N 1
ATOM 1566 C CA . LEU A 1 194 ? 23.625 -8.242 0.26 1 95.94 194 LEU A CA 1
ATOM 1567 C C . LEU A 1 194 ? 23.578 -8.461 1.769 1 95.94 194 LEU A C 1
ATOM 1569 O O . LEU A 1 194 ? 23.266 -9.555 2.236 1 95.94 194 LEU A O 1
ATOM 1573 N N . GLU A 1 195 ? 23.828 -7.473 2.512 1 94.5 195 GLU A N 1
A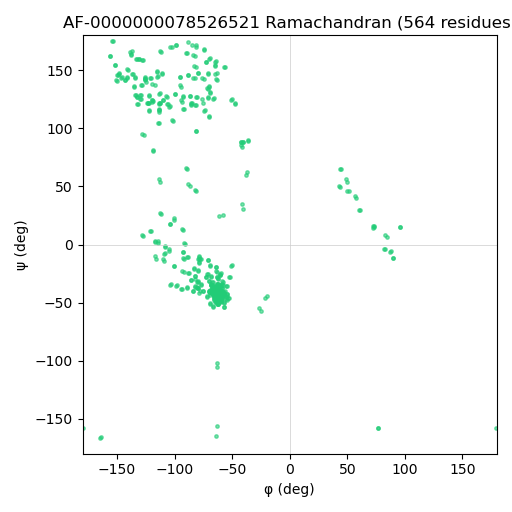TOM 1574 C CA . GLU A 1 195 ? 23.844 -7.566 3.969 1 94.5 195 GLU A CA 1
ATOM 1575 C C . GLU A 1 195 ? 22.469 -7.926 4.512 1 94.5 195 GLU A C 1
ATOM 1577 O O . GLU A 1 195 ? 22.359 -8.625 5.52 1 94.5 195 GLU A O 1
ATOM 1582 N N . ASP A 1 196 ? 21.484 -7.461 3.877 1 94.25 196 ASP A N 1
ATOM 1583 C CA . ASP A 1 196 ? 20.125 -7.816 4.277 1 94.25 196 ASP A CA 1
ATOM 1584 C C . ASP A 1 196 ? 19.891 -9.32 4.16 1 94.25 196 ASP A C 1
ATOM 1586 O O . ASP A 1 196 ? 19.281 -9.938 5.043 1 94.25 196 ASP A O 1
ATOM 1590 N N . LEU A 1 197 ? 20.422 -9.852 3.094 1 97.19 197 LEU A N 1
ATOM 1591 C CA . LEU A 1 197 ? 20.219 -11.266 2.807 1 97.19 197 LEU A CA 1
ATOM 1592 C C . LEU A 1 197 ? 21.078 -12.141 3.725 1 97.19 197 LEU A C 1
ATOM 1594 O O . LEU A 1 197 ? 20.609 -13.172 4.215 1 97.19 197 LEU A O 1
ATOM 1598 N N . THR A 1 198 ? 22.281 -11.695 3.947 1 97.19 198 THR A N 1
ATOM 1599 C CA . THR A 1 198 ? 23.156 -12.453 4.836 1 97.19 198 THR A CA 1
ATOM 1600 C C . THR A 1 198 ? 22.609 -12.43 6.266 1 97.19 198 THR A C 1
ATOM 1602 O O . THR A 1 198 ? 22.656 -13.438 6.973 1 97.19 198 THR A O 1
ATOM 1605 N N . SER A 1 199 ? 22.109 -11.297 6.676 1 93.81 199 SER A N 1
ATOM 1606 C CA . SER A 1 199 ? 21.531 -11.164 8.008 1 93.81 199 SER A CA 1
ATOM 1607 C C . SER A 1 199 ? 20.297 -12.047 8.164 1 93.81 199 SER A C 1
ATOM 1609 O O . SER A 1 199 ? 20.109 -12.688 9.203 1 93.81 199 SER A O 1
ATOM 1611 N N . CYS A 1 200 ? 19.531 -12.102 7.188 1 92 200 CYS A N 1
ATOM 1612 C CA . CYS A 1 200 ? 18.312 -12.914 7.188 1 92 200 CYS A CA 1
ATOM 1613 C C . CYS A 1 200 ? 18.641 -14.391 7.363 1 92 200 CYS A C 1
ATOM 1615 O O . CYS A 1 200 ? 17.953 -15.102 8.086 1 92 200 CYS A O 1
ATOM 1617 N N . ALA A 1 201 ? 19.672 -14.828 6.758 1 94.94 201 ALA A N 1
ATOM 1618 C CA . ALA A 1 201 ? 20.047 -16.25 6.762 1 94.94 201 ALA A CA 1
ATOM 1619 C C . ALA A 1 201 ? 21.016 -16.547 7.906 1 94.94 201 ALA A C 1
ATOM 1621 O O . ALA A 1 201 ? 21.266 -17.719 8.203 1 94.94 201 ALA A O 1
ATOM 1622 N N . HIS A 1 202 ? 21.516 -15.5 8.508 1 95.06 202 HIS A N 1
ATOM 1623 C CA . HIS A 1 202 ? 22.578 -15.648 9.508 1 95.06 202 HIS A CA 1
ATOM 1624 C C . HIS A 1 202 ? 23.781 -16.375 8.938 1 95.06 202 HIS A C 1
ATOM 1626 O O . HIS A 1 202 ? 24.297 -17.312 9.555 1 95.06 202 HIS A O 1
ATOM 1632 N N . LEU A 1 203 ? 24.156 -16.062 7.758 1 96.75 203 LEU A N 1
ATOM 1633 C CA . LEU A 1 203 ? 25.312 -16.609 7.051 1 96.75 203 LEU A CA 1
ATOM 1634 C C . LEU A 1 203 ? 26.188 -15.492 6.504 1 96.75 203 LEU A C 1
ATOM 1636 O O . LEU A 1 203 ? 25.719 -14.367 6.32 1 96.75 203 LEU A O 1
ATOM 1640 N N . ASN A 1 204 ? 27.406 -15.812 6.25 1 96.81 204 ASN A N 1
ATOM 1641 C CA . ASN A 1 204 ? 28.25 -14.875 5.535 1 96.81 204 ASN A CA 1
ATOM 1642 C C . ASN A 1 204 ? 28.016 -14.938 4.027 1 96.81 204 ASN A C 1
ATOM 1644 O O . ASN A 1 204 ? 27.297 -15.82 3.545 1 96.81 204 ASN A O 1
ATOM 1648 N N . ARG A 1 205 ? 28.594 -13.992 3.35 1 96.69 205 ARG A N 1
ATOM 1649 C CA . ARG A 1 205 ? 28.391 -13.836 1.913 1 96.69 205 ARG A CA 1
ATOM 1650 C C . ARG A 1 205 ? 28.781 -15.094 1.159 1 96.69 205 ARG A C 1
ATOM 1652 O O . ARG A 1 205 ? 28.078 -15.531 0.246 1 96.69 205 ARG A O 1
ATOM 1659 N N . VAL A 1 206 ? 29.828 -15.695 1.539 1 97.62 206 VAL A N 1
ATOM 1660 C CA . VAL A 1 206 ? 30.391 -16.844 0.831 1 97.62 206 VAL A CA 1
ATOM 1661 C C . VAL A 1 206 ? 29.453 -18.047 0.994 1 97.62 206 VAL A C 1
ATOM 1663 O O . VAL A 1 206 ? 29.047 -18.656 0.005 1 97.62 206 VAL A O 1
ATOM 1666 N N . SER A 1 207 ? 29.094 -18.344 2.201 1 97.69 207 SER A N 1
ATOM 1667 C CA . SER A 1 207 ? 28.234 -19.484 2.502 1 97.69 207 SER A CA 1
ATOM 1668 C C . SER A 1 207 ? 26.859 -19.328 1.851 1 97.69 207 SER A C 1
ATOM 1670 O O . SER A 1 207 ? 26.312 -20.281 1.288 1 97.69 207 SER A O 1
ATOM 1672 N N . LEU A 1 208 ? 26.359 -18.188 1.923 1 97.88 208 LEU A N 1
ATOM 1673 C CA . LEU A 1 208 ? 25.062 -17.922 1.329 1 97.88 208 LEU A CA 1
ATOM 1674 C C . LEU A 1 208 ? 25.094 -18.156 -0.177 1 97.88 208 LEU A C 1
ATOM 1676 O O . LEU A 1 208 ? 24.219 -18.844 -0.719 1 97.88 208 LEU A O 1
ATOM 1680 N N . ASN A 1 209 ? 26.031 -17.609 -0.808 1 97.69 209 ASN A N 1
ATOM 1681 C CA . ASN A 1 209 ? 26.109 -17.719 -2.262 1 97.69 209 ASN A CA 1
ATOM 1682 C C . ASN A 1 209 ? 26.375 -19.156 -2.705 1 97.69 209 ASN A C 1
ATOM 1684 O O . ASN A 1 209 ? 25.891 -19.578 -3.752 1 97.69 209 ASN A O 1
ATOM 1688 N N . GLU A 1 210 ? 27.094 -19.875 -1.91 1 97.56 210 GLU A N 1
ATOM 1689 C CA . GLU A 1 210 ? 27.312 -21.281 -2.217 1 97.56 210 GLU A CA 1
ATOM 1690 C C . GLU A 1 210 ? 26 -22.062 -2.174 1 97.56 210 GLU A C 1
ATOM 1692 O O . GLU A 1 210 ? 25.719 -22.859 -3.072 1 97.56 210 GLU A O 1
ATOM 1697 N N . MET A 1 211 ? 25.266 -21.828 -1.213 1 96.56 211 MET A N 1
ATOM 1698 C CA . MET A 1 211 ? 23.984 -22.516 -1.059 1 96.56 211 MET A CA 1
ATOM 1699 C C . MET A 1 211 ? 23.016 -22.109 -2.166 1 96.56 211 MET A C 1
ATOM 1701 O O . MET A 1 211 ? 22.266 -22.953 -2.678 1 96.56 211 MET A O 1
ATOM 1705 N N . PHE A 1 212 ? 23.047 -20.859 -2.496 1 97.25 212 PHE A N 1
ATOM 1706 C CA . PHE A 1 212 ? 22.188 -20.359 -3.566 1 97.25 212 PHE A CA 1
ATOM 1707 C C . PHE A 1 212 ? 22.594 -20.969 -4.906 1 97.25 212 PHE A C 1
ATOM 1709 O O . PHE A 1 212 ? 21.734 -21.359 -5.707 1 97.25 212 PHE A O 1
ATOM 1716 N N . LYS A 1 213 ? 23.828 -21.016 -5.145 1 97.31 213 LYS A N 1
ATOM 1717 C CA . LYS A 1 213 ? 24.297 -21.625 -6.387 1 97.31 213 LYS A CA 1
ATOM 1718 C C . LYS A 1 213 ? 23.875 -23.078 -6.492 1 97.31 213 LYS A C 1
ATOM 1720 O O . LYS A 1 213 ? 23.484 -23.547 -7.566 1 97.31 213 LYS A O 1
ATOM 1725 N N . GLU A 1 214 ? 23.938 -23.719 -5.477 1 96 214 GLU A N 1
ATOM 1726 C CA . GLU A 1 214 ? 23.547 -25.125 -5.445 1 96 214 GLU A CA 1
ATOM 1727 C C . GLU A 1 214 ? 22.062 -25.297 -5.695 1 96 214 GLU A C 1
ATOM 1729 O O . GLU A 1 214 ? 21.641 -26.172 -6.461 1 96 214 GLU A O 1
ATOM 1734 N N . ARG A 1 215 ? 21.312 -24.422 -5.137 1 93.44 215 ARG A N 1
ATOM 1735 C CA . ARG A 1 215 ? 19.859 -24.594 -5.156 1 93.44 215 ARG A CA 1
ATOM 1736 C C . ARG A 1 215 ? 19.234 -23.859 -6.34 1 93.44 215 ARG A C 1
ATOM 1738 O O . ARG A 1 215 ? 18.266 -24.344 -6.934 1 93.44 215 ARG A O 1
ATOM 1745 N N . CYS A 1 216 ? 19.781 -22.672 -6.629 1 94.62 216 CYS A N 1
ATOM 1746 C CA . CYS A 1 216 ? 19.094 -21.812 -7.59 1 94.62 216 CYS A CA 1
ATOM 1747 C C . CYS A 1 216 ? 19.969 -21.578 -8.82 1 94.62 216 CYS A C 1
ATOM 1749 O O . CYS A 1 216 ? 19.516 -20.984 -9.805 1 94.62 216 CYS A O 1
ATOM 1751 N N . GLY A 1 217 ? 21.172 -21.969 -8.742 1 96.44 217 GLY A N 1
ATOM 1752 C CA . GLY A 1 217 ? 22.078 -21.844 -9.883 1 96.44 217 GLY A CA 1
ATOM 1753 C C . GLY A 1 217 ? 22.703 -20.469 -10.016 1 96.44 217 GLY A C 1
ATOM 1754 O O . GLY A 1 217 ? 23.328 -20.172 -11.031 1 96.44 217 GLY A O 1
ATOM 1755 N N . CYS A 1 218 ? 22.516 -19.578 -9.039 1 96.88 218 CYS A N 1
ATOM 1756 C CA . CYS A 1 218 ? 23.078 -18.219 -9.055 1 96.88 218 CYS A CA 1
ATOM 1757 C C . CYS A 1 218 ? 23.25 -17.688 -7.637 1 96.88 218 CYS A C 1
ATOM 1759 O O . CYS A 1 218 ? 22.938 -18.375 -6.668 1 96.88 218 CYS A O 1
ATOM 1761 N N . THR A 1 219 ? 23.828 -16.531 -7.504 1 97.69 219 THR A N 1
ATOM 1762 C CA . THR A 1 219 ? 24.031 -15.914 -6.195 1 97.69 219 THR A CA 1
ATOM 1763 C C . THR A 1 219 ? 22.703 -15.367 -5.656 1 97.69 219 THR A C 1
ATOM 1765 O O . THR A 1 219 ? 21.719 -15.266 -6.395 1 97.69 219 THR A O 1
ATOM 1768 N N . ALA A 1 220 ? 22.719 -15.031 -4.414 1 97.81 220 ALA A N 1
ATOM 1769 C CA . ALA A 1 220 ? 21.531 -14.484 -3.781 1 97.81 220 ALA A CA 1
ATOM 1770 C C . ALA A 1 220 ? 21.078 -13.203 -4.473 1 97.81 220 ALA A C 1
ATOM 1772 O O . ALA A 1 220 ? 19.906 -13.047 -4.809 1 97.81 220 ALA A O 1
ATOM 1773 N N . MET A 1 221 ? 21.969 -12.336 -4.723 1 97.75 221 MET A N 1
ATOM 1774 C CA . MET A 1 221 ? 21.656 -11.086 -5.395 1 97.75 221 MET A CA 1
ATOM 1775 C C . MET A 1 221 ? 21.234 -11.336 -6.84 1 97.75 221 MET A C 1
ATOM 1777 O O . MET A 1 221 ? 20.375 -10.625 -7.375 1 97.75 221 MET A O 1
ATOM 1781 N N . GLY A 1 222 ? 21.891 -12.297 -7.422 1 96.88 222 GLY A N 1
ATOM 1782 C CA . GLY A 1 222 ? 21.484 -12.695 -8.758 1 96.88 222 GLY A CA 1
ATOM 1783 C C . GLY A 1 222 ? 20.047 -13.18 -8.828 1 96.88 222 GLY A C 1
ATOM 1784 O O . GLY A 1 222 ? 19.328 -12.836 -9.766 1 96.88 222 GLY A O 1
ATOM 1785 N N . TYR A 1 223 ? 19.703 -13.914 -7.82 1 97.44 223 TYR A N 1
ATOM 1786 C CA . TYR A 1 223 ? 18.344 -14.414 -7.773 1 97.44 223 TYR A CA 1
ATOM 1787 C C . TYR A 1 223 ? 17.344 -13.266 -7.602 1 97.44 223 TYR A C 1
ATOM 1789 O O . TYR A 1 223 ? 16.281 -13.266 -8.211 1 97.44 223 TYR A O 1
ATOM 1797 N N . LEU A 1 224 ? 17.688 -12.32 -6.789 1 97.81 224 LEU A N 1
ATOM 1798 C CA . LEU A 1 224 ? 16.859 -11.133 -6.617 1 97.81 224 LEU A CA 1
ATOM 1799 C C . LEU A 1 224 ? 16.594 -10.453 -7.957 1 97.81 224 LEU A C 1
ATOM 1801 O O . LEU A 1 224 ? 15.438 -10.141 -8.273 1 97.81 224 LEU A O 1
ATOM 1805 N N . GLN A 1 225 ? 17.609 -10.297 -8.703 1 96.12 225 GLN A N 1
ATOM 1806 C CA . GLN A 1 225 ? 17.484 -9.648 -10 1 96.12 225 GLN A CA 1
ATOM 1807 C C . GLN A 1 225 ? 16.625 -10.477 -10.953 1 96.12 225 GLN A C 1
ATOM 1809 O O . GLN A 1 225 ? 15.805 -9.922 -11.695 1 96.12 225 GLN A O 1
ATOM 1814 N N . LEU A 1 226 ? 16.828 -11.727 -10.898 1 95.81 226 LEU A N 1
ATOM 1815 C CA . LEU A 1 226 ? 16.047 -12.633 -11.734 1 95.81 226 LEU A CA 1
ATOM 1816 C C . LEU A 1 226 ? 14.562 -12.555 -11.391 1 95.81 226 LEU A C 1
ATOM 1818 O O . LEU A 1 226 ? 13.711 -12.508 -12.281 1 95.81 226 LEU A O 1
ATOM 1822 N N . TYR A 1 227 ? 14.297 -12.531 -10.156 1 96.5 227 TYR A N 1
ATOM 1823 C CA . TYR A 1 227 ? 12.914 -12.469 -9.703 1 96.5 227 TYR A CA 1
ATOM 1824 C C . TYR A 1 227 ? 12.266 -11.156 -10.117 1 96.5 227 TYR A C 1
ATOM 1826 O O . TYR A 1 227 ? 11.133 -11.141 -10.602 1 96.5 227 TYR A O 1
ATOM 1834 N N . ARG A 1 228 ? 12.984 -10.062 -9.93 1 97.19 228 ARG A N 1
ATOM 1835 C CA . ARG A 1 228 ? 12.492 -8.75 -10.359 1 97.19 228 ARG A CA 1
ATOM 1836 C C . ARG A 1 228 ? 12.164 -8.742 -11.844 1 97.19 228 ARG A C 1
ATOM 1838 O O . ARG A 1 228 ? 11.125 -8.227 -12.258 1 97.19 228 ARG A O 1
ATOM 1845 N N . MET A 1 229 ? 13.008 -9.383 -12.57 1 95.5 229 MET A N 1
ATOM 1846 C CA . MET A 1 229 ? 12.836 -9.438 -14.016 1 95.5 229 MET A CA 1
ATOM 1847 C C . MET A 1 229 ? 11.633 -10.289 -14.398 1 95.5 229 MET A C 1
ATOM 1849 O O . MET A 1 229 ? 10.93 -9.984 -15.359 1 95.5 229 MET A O 1
ATOM 1853 N N . GLN A 1 230 ? 11.492 -11.305 -13.711 1 94.69 230 GLN A N 1
ATOM 1854 C CA . GLN A 1 230 ? 10.344 -12.164 -13.961 1 94.69 230 GLN A CA 1
ATOM 1855 C C . GLN A 1 230 ? 9.031 -11.414 -13.734 1 94.69 230 GLN A C 1
ATOM 1857 O O . GLN A 1 230 ? 8.141 -11.445 -14.586 1 94.69 230 GLN A O 1
ATOM 1862 N N . VAL A 1 231 ? 8.922 -10.75 -12.648 1 95.75 231 VAL A N 1
ATOM 1863 C CA . VAL A 1 231 ? 7.723 -9.977 -12.344 1 95.75 231 VAL A CA 1
ATOM 1864 C C . VAL A 1 231 ? 7.547 -8.875 -13.383 1 95.75 231 VAL A C 1
ATOM 1866 O O . VAL A 1 231 ? 6.438 -8.648 -13.875 1 95.75 231 VAL A O 1
ATOM 1869 N N . ALA A 1 232 ? 8.656 -8.234 -13.688 1 96.31 232 ALA A N 1
ATOM 1870 C CA . ALA A 1 232 ? 8.609 -7.18 -14.703 1 96.31 232 ALA A CA 1
ATOM 1871 C C . ALA A 1 232 ? 8.102 -7.719 -16.031 1 96.31 232 ALA A C 1
ATOM 1873 O O . ALA A 1 232 ? 7.301 -7.07 -16.719 1 96.31 232 ALA A O 1
ATOM 1874 N N . GLY A 1 233 ? 8.578 -8.867 -16.359 1 94.06 233 GLY A N 1
ATOM 1875 C CA . GLY A 1 233 ? 8.117 -9.492 -17.594 1 94.06 233 GLY A CA 1
ATOM 1876 C C . GLY A 1 233 ? 6.617 -9.727 -17.625 1 94.06 233 GLY A C 1
ATOM 1877 O O . GLY A 1 233 ? 5.957 -9.445 -18.625 1 94.06 233 GLY A O 1
ATOM 1878 N N . ASP A 1 234 ? 6.094 -10.203 -16.562 1 93.12 234 ASP A N 1
ATOM 1879 C CA . ASP A 1 234 ? 4.656 -10.414 -16.453 1 93.12 234 ASP A CA 1
ATOM 1880 C C . ASP A 1 234 ? 3.895 -9.102 -16.578 1 93.12 234 ASP A C 1
ATOM 1882 O O . ASP A 1 234 ? 2.867 -9.039 -17.266 1 93.12 234 ASP A O 1
ATOM 1886 N N . LEU A 1 235 ? 4.402 -8.07 -15.953 1 94.69 235 LEU A N 1
ATOM 1887 C CA . LEU A 1 235 ? 3.742 -6.773 -16 1 94.69 235 LEU A CA 1
ATOM 1888 C C . LEU A 1 235 ? 3.789 -6.195 -17.422 1 94.69 235 LEU A C 1
ATOM 1890 O O . LEU A 1 235 ? 2.822 -5.582 -17.875 1 94.69 235 LEU A O 1
ATOM 1894 N N . LEU A 1 236 ? 4.914 -6.398 -18.078 1 93.81 236 LEU A N 1
ATOM 1895 C CA . LEU A 1 236 ? 5.051 -5.926 -19.453 1 93.81 236 LEU A CA 1
ATOM 1896 C C . LEU A 1 236 ? 4.02 -6.582 -20.359 1 93.81 236 LEU A C 1
ATOM 1898 O O . LEU A 1 236 ? 3.363 -5.906 -21.156 1 93.81 236 LEU A O 1
ATOM 1902 N N . VAL A 1 237 ? 3.803 -7.812 -20.172 1 90.12 237 VAL A N 1
ATOM 1903 C CA . VAL A 1 237 ? 2.971 -8.594 -21.078 1 90.12 237 VAL A CA 1
ATOM 1904 C C . VAL A 1 237 ? 1.496 -8.352 -20.766 1 90.12 237 VAL A C 1
ATOM 1906 O O . VAL A 1 237 ? 0.674 -8.242 -21.672 1 90.12 237 VAL A O 1
ATOM 1909 N N . HIS A 1 238 ? 1.188 -8.109 -19.547 1 90.25 238 HIS A N 1
ATOM 1910 C CA . HIS A 1 238 ? -0.219 -8.211 -19.172 1 90.25 238 HIS A CA 1
ATOM 1911 C C . HIS A 1 238 ? -0.774 -6.848 -18.766 1 90.25 238 HIS A C 1
ATOM 1913 O O . HIS A 1 238 ? -1.943 -6.738 -18.391 1 90.25 238 HIS A O 1
ATOM 1919 N N . THR A 1 239 ? 0.054 -5.809 -18.844 1 91.31 239 THR A N 1
ATOM 1920 C CA . THR A 1 239 ? -0.419 -4.469 -18.516 1 91.31 239 THR A CA 1
ATOM 1921 C C . THR A 1 239 ? 0.102 -3.445 -19.516 1 91.31 239 THR A C 1
ATOM 1923 O O . THR A 1 239 ? 1.052 -3.723 -20.25 1 91.31 239 THR A O 1
ATOM 1926 N N . ASP A 1 240 ? -0.534 -2.301 -19.5 1 91.88 240 ASP A N 1
ATOM 1927 C CA . ASP A 1 240 ? -0.082 -1.177 -20.312 1 91.88 240 ASP A CA 1
ATOM 1928 C C . ASP A 1 240 ? 0.695 -0.167 -19.469 1 91.88 240 ASP A C 1
ATOM 1930 O O . ASP A 1 240 ? 0.765 1.014 -19.812 1 91.88 240 ASP A O 1
ATOM 1934 N N . MET A 1 241 ? 1.207 -0.619 -18.391 1 93.31 241 MET A N 1
ATOM 1935 C CA . MET A 1 241 ? 1.957 0.273 -17.5 1 93.31 241 MET A CA 1
ATOM 1936 C C . MET A 1 241 ? 3.219 0.782 -18.188 1 93.31 241 MET A C 1
ATOM 1938 O O . MET A 1 241 ? 3.834 0.061 -18.984 1 93.31 241 MET A O 1
ATOM 1942 N N . SER A 1 242 ? 3.555 2.006 -17.828 1 94.38 242 SER A N 1
ATOM 1943 C CA . SER A 1 242 ? 4.777 2.576 -18.375 1 94.38 242 SER A CA 1
ATOM 1944 C C . SER A 1 242 ? 6.016 1.886 -17.828 1 94.38 242 SER A C 1
ATOM 1946 O O . SER A 1 242 ? 5.949 1.229 -16.781 1 94.38 242 SER A O 1
ATOM 1948 N N . LEU A 1 243 ? 7.105 2.045 -18.547 1 95.69 243 LEU A N 1
ATOM 1949 C CA . LEU A 1 243 ? 8.359 1.454 -18.094 1 95.69 243 LEU A CA 1
ATOM 1950 C C . LEU A 1 243 ? 8.758 2.016 -16.734 1 95.69 243 LEU A C 1
ATOM 1952 O O . LEU A 1 243 ? 9.297 1.294 -15.891 1 95.69 243 LEU A O 1
ATOM 1956 N N . ASN A 1 244 ? 8.461 3.252 -16.516 1 93.5 244 ASN A N 1
ATOM 1957 C CA . ASN A 1 244 ? 8.766 3.877 -15.234 1 93.5 244 ASN A CA 1
ATOM 1958 C C . ASN A 1 244 ? 7.949 3.262 -14.102 1 93.5 244 ASN A C 1
ATOM 1960 O O . ASN A 1 244 ? 8.492 2.977 -13.031 1 93.5 244 ASN A O 1
ATOM 1964 N N . GLU A 1 245 ? 6.719 3.051 -14.352 1 92.81 245 GLU A N 1
ATOM 1965 C CA . GLU A 1 245 ? 5.855 2.438 -13.352 1 92.81 245 GLU A CA 1
ATOM 1966 C C . GLU A 1 245 ? 6.289 1.007 -13.047 1 92.81 245 GLU A C 1
ATOM 1968 O O . GLU A 1 245 ? 6.281 0.583 -11.891 1 92.81 245 GLU A O 1
ATOM 1973 N N . ILE A 1 246 ? 6.656 0.302 -14.07 1 96.06 246 ILE A N 1
ATOM 1974 C CA . ILE A 1 246 ? 7.102 -1.077 -13.898 1 96.06 246 ILE A CA 1
ATOM 1975 C C . ILE A 1 246 ? 8.414 -1.101 -13.117 1 96.06 246 ILE A C 1
ATOM 1977 O O . ILE A 1 246 ? 8.586 -1.903 -12.195 1 96.06 246 ILE A O 1
ATOM 1981 N N . ALA A 1 247 ? 9.297 -0.196 -13.461 1 95.44 247 ALA A N 1
ATOM 1982 C CA . ALA A 1 247 ? 10.57 -0.102 -12.758 1 95.44 247 ALA A CA 1
ATOM 1983 C C . ALA A 1 247 ? 10.359 0.135 -11.266 1 95.44 247 ALA A C 1
ATOM 1985 O O . ALA A 1 247 ? 10.93 -0.567 -10.43 1 95.44 247 ALA A O 1
ATOM 1986 N N . ARG A 1 248 ? 9.477 0.978 -10.938 1 90.75 248 ARG A N 1
ATOM 1987 C CA . ARG A 1 248 ? 9.18 1.32 -9.555 1 90.75 248 ARG A CA 1
ATOM 1988 C C . ARG A 1 248 ? 8.531 0.146 -8.828 1 90.75 248 ARG A C 1
ATOM 1990 O O . ARG A 1 248 ? 8.836 -0.114 -7.66 1 90.75 248 ARG A O 1
ATOM 1997 N N . SER A 1 249 ? 7.777 -0.546 -9.523 1 93.75 249 SER A N 1
ATOM 1998 C CA . SER A 1 249 ? 7.023 -1.64 -8.914 1 93.75 249 SER A CA 1
ATOM 1999 C C . SER A 1 249 ? 7.902 -2.865 -8.703 1 93.75 249 SER A C 1
ATOM 2001 O O . SER A 1 249 ? 7.523 -3.789 -7.977 1 93.75 249 SER A O 1
ATOM 2003 N N . THR A 1 250 ? 9.031 -2.869 -9.352 1 96.19 250 THR A N 1
ATOM 2004 C CA . THR A 1 250 ? 9.828 -4.09 -9.305 1 96.19 250 THR A CA 1
ATOM 2005 C C . THR A 1 250 ? 11.172 -3.836 -8.633 1 96.19 250 THR A C 1
ATOM 2007 O O . THR A 1 250 ? 12 -4.742 -8.531 1 96.19 250 THR A O 1
ATOM 2010 N N . GLY A 1 251 ? 11.32 -2.668 -8.195 1 93.88 251 GLY A N 1
ATOM 2011 C CA . GLY A 1 251 ? 12.477 -2.4 -7.355 1 93.88 251 GLY A CA 1
ATOM 2012 C C . GLY A 1 251 ? 13.656 -1.834 -8.125 1 93.88 251 GLY A C 1
ATOM 2013 O O . GLY A 1 251 ? 14.773 -1.79 -7.613 1 93.88 251 GLY A O 1
ATOM 2014 N N . PHE A 1 252 ? 13.242 -1.399 -9.352 1 90.88 252 PHE A N 1
ATOM 2015 C CA . PHE A 1 252 ? 14.281 -0.717 -10.125 1 90.88 252 PHE A CA 1
ATOM 2016 C C . PHE A 1 252 ? 14.203 0.791 -9.914 1 90.88 252 PHE A C 1
ATOM 2018 O O . PHE A 1 252 ? 13.117 1.344 -9.734 1 90.88 252 PHE A O 1
ATOM 2025 N N . GLU A 1 253 ? 15.141 1.479 -9.516 1 77.56 253 GLU A N 1
ATOM 2026 C CA . GLU A 1 253 ? 15.18 2.889 -9.141 1 77.56 253 GLU A CA 1
ATOM 2027 C C . GLU A 1 253 ? 14.789 3.781 -10.312 1 77.56 253 GLU A C 1
ATOM 2029 O O . GLU A 1 253 ? 13.984 4.707 -10.156 1 77.56 253 GLU A O 1
ATOM 2034 N N . TYR A 1 254 ? 15.258 3.486 -11.461 1 83.81 254 TYR A N 1
ATOM 2035 C CA . TYR A 1 254 ? 15 4.309 -12.641 1 83.81 254 TYR A CA 1
ATOM 2036 C C . TYR A 1 254 ? 14.758 3.438 -13.867 1 83.81 254 TYR A C 1
ATOM 2038 O O . TYR A 1 254 ? 15.234 2.303 -13.938 1 83.81 254 TYR A O 1
ATOM 2046 N N . ASP A 1 255 ? 13.93 4.027 -14.75 1 88.56 255 ASP A N 1
ATOM 2047 C CA . ASP A 1 255 ? 13.586 3.275 -15.953 1 88.56 255 ASP A CA 1
ATOM 2048 C C . ASP A 1 255 ? 14.828 2.986 -16.797 1 88.56 255 ASP A C 1
ATOM 2050 O O . ASP A 1 255 ? 14.953 1.902 -17.359 1 88.56 255 ASP A O 1
ATOM 2054 N N . THR A 1 256 ? 15.734 3.857 -16.812 1 92.12 256 THR A N 1
ATOM 2055 C CA . THR A 1 256 ? 16.953 3.66 -17.594 1 92.12 256 THR A CA 1
ATOM 2056 C C . THR A 1 256 ? 17.719 2.441 -17.109 1 92.12 256 THR A C 1
ATOM 2058 O O . THR A 1 256 ? 18.172 1.624 -17.906 1 92.12 256 THR A O 1
ATOM 2061 N N . TYR A 1 257 ? 17.828 2.346 -15.812 1 92.06 257 TYR A N 1
ATOM 2062 C CA . TYR A 1 257 ? 18.5 1.191 -15.227 1 92.06 257 TYR A CA 1
ATOM 2063 C C . TYR A 1 257 ? 17.719 -0.089 -15.492 1 92.06 257 TYR A C 1
ATOM 2065 O O . TYR A 1 257 ? 18.312 -1.128 -15.805 1 92.06 257 TYR A O 1
ATOM 2073 N N . PHE A 1 258 ? 16.469 -0.036 -15.43 1 95.69 258 PHE A N 1
ATOM 2074 C CA . PHE A 1 258 ? 15.586 -1.164 -15.711 1 95.69 258 PHE A CA 1
ATOM 2075 C C . PHE A 1 258 ? 15.766 -1.643 -17.156 1 95.69 258 PHE A C 1
ATOM 2077 O O . PHE A 1 258 ? 15.945 -2.836 -17.391 1 95.69 258 PHE A O 1
ATOM 2084 N N . ILE A 1 259 ? 15.758 -0.731 -18.062 1 96.38 259 ILE A N 1
ATOM 2085 C CA . ILE A 1 259 ? 15.883 -1.047 -19.484 1 96.38 259 ILE A CA 1
ATOM 2086 C C . ILE A 1 259 ? 17.219 -1.74 -19.75 1 96.38 259 ILE A C 1
ATOM 2088 O O . ILE A 1 259 ? 17.266 -2.773 -20.422 1 96.38 259 ILE A O 1
ATOM 2092 N N . LYS A 1 260 ? 18.219 -1.223 -19.172 1 95.81 260 LYS A N 1
ATOM 2093 C CA . LYS A 1 260 ? 19.547 -1.78 -19.359 1 95.81 260 LYS A CA 1
ATOM 2094 C C . LYS A 1 260 ? 19.641 -3.199 -18.797 1 95.81 260 LYS A C 1
ATOM 2096 O O . LYS A 1 260 ? 20.125 -4.109 -19.469 1 95.81 260 LYS A O 1
ATOM 2101 N N . GLN A 1 261 ? 19.188 -3.377 -17.609 1 95 261 GLN A N 1
ATOM 2102 C CA . GLN A 1 261 ? 19.266 -4.676 -16.953 1 95 261 GLN A CA 1
ATOM 2103 C C . GLN A 1 261 ? 18.391 -5.703 -17.672 1 95 261 GLN A C 1
ATOM 2105 O O . GLN A 1 261 ? 18.797 -6.852 -17.859 1 95 261 GLN A O 1
ATOM 2110 N N . PHE A 1 262 ? 17.234 -5.277 -18.047 1 96.69 262 PHE A N 1
ATOM 2111 C CA . PHE A 1 262 ? 16.312 -6.176 -18.734 1 96.69 262 PHE A CA 1
ATOM 2112 C C . PHE A 1 262 ? 16.875 -6.621 -20.078 1 96.69 262 PHE A C 1
ATOM 2114 O O . PHE A 1 262 ? 16.844 -7.809 -20.406 1 96.69 262 PHE A O 1
ATOM 2121 N N . THR A 1 263 ? 17.422 -5.715 -20.781 1 96.5 263 THR A N 1
ATOM 2122 C CA . THR A 1 263 ? 18 -6.004 -22.094 1 96.5 263 THR A CA 1
ATOM 2123 C C . THR A 1 263 ? 19.188 -6.938 -21.953 1 96.5 263 THR A C 1
ATOM 2125 O O . THR A 1 263 ? 19.344 -7.867 -22.75 1 96.5 263 THR A O 1
ATOM 2128 N N . ALA A 1 264 ? 19.969 -6.707 -21 1 95 264 ALA A N 1
ATOM 2129 C CA . ALA A 1 264 ? 21.141 -7.543 -20.781 1 95 264 ALA A CA 1
ATOM 2130 C C . ALA A 1 264 ? 20.734 -8.977 -20.438 1 95 264 ALA A C 1
ATOM 2132 O O . ALA A 1 264 ? 21.375 -9.93 -20.875 1 95 264 ALA A O 1
ATOM 2133 N N . LYS A 1 265 ? 19.703 -9.125 -19.703 1 92.44 265 LYS A N 1
ATOM 2134 C CA . LYS A 1 265 ? 19.297 -10.438 -19.203 1 92.44 265 LYS A CA 1
ATOM 2135 C C . LYS A 1 265 ? 18.453 -11.18 -20.25 1 92.44 265 LYS A C 1
ATOM 2137 O O . LYS A 1 265 ? 18.609 -12.391 -20.422 1 92.44 265 LYS A O 1
ATOM 2142 N N . ARG A 1 266 ? 17.547 -10.445 -20.953 1 92.88 266 ARG A N 1
ATOM 2143 C CA . ARG A 1 266 ? 16.594 -11.094 -21.844 1 92.88 266 ARG A CA 1
ATOM 2144 C C . ARG A 1 266 ? 17.047 -10.992 -23.297 1 92.88 266 ARG A C 1
ATOM 2146 O O . ARG A 1 266 ? 16.531 -11.703 -24.156 1 92.88 266 ARG A O 1
ATOM 2153 N N . GLY A 1 267 ? 17.969 -10.055 -23.609 1 94.31 267 GLY A N 1
ATOM 2154 C CA . GLY A 1 267 ? 18.5 -9.891 -24.953 1 94.31 267 GLY A CA 1
ATOM 2155 C C . GLY A 1 267 ? 17.688 -8.922 -25.781 1 94.31 267 GLY A C 1
ATOM 2156 O O . GLY A 1 267 ? 18.078 -8.57 -26.906 1 94.31 267 GLY A O 1
ATOM 2157 N N . VAL A 1 268 ? 16.547 -8.562 -25.297 1 95.19 268 VAL A N 1
ATOM 2158 C CA . VAL A 1 268 ? 15.703 -7.586 -25.984 1 95.19 268 VAL A CA 1
ATOM 2159 C C . VAL A 1 268 ? 15.25 -6.516 -24.984 1 95.19 268 VAL A C 1
ATOM 2161 O O . VAL A 1 268 ? 15.18 -6.762 -23.781 1 95.19 268 VAL A O 1
ATOM 2164 N N . SER A 1 269 ? 14.852 -5.379 -25.5 1 96.88 269 SER A N 1
ATOM 2165 C CA . SER A 1 269 ? 14.391 -4.301 -24.641 1 96.88 269 SER A CA 1
ATOM 2166 C C . SER A 1 269 ? 13.016 -4.609 -24.047 1 96.88 269 SER A C 1
ATOM 2168 O O . SER A 1 269 ? 12.266 -5.418 -24.609 1 96.88 269 SER A O 1
ATOM 2170 N N . PRO A 1 270 ? 12.711 -3.99 -22.969 1 96.62 270 PRO A N 1
ATOM 2171 C CA . PRO A 1 270 ? 11.383 -4.195 -22.375 1 96.62 270 PRO A CA 1
ATOM 2172 C C . PRO A 1 270 ? 10.258 -3.904 -23.375 1 96.62 270 PRO A C 1
ATOM 2174 O O . PRO A 1 270 ? 9.297 -4.676 -23.469 1 96.62 270 PRO A O 1
ATOM 2177 N N . THR A 1 271 ? 10.422 -2.814 -24.062 1 95.94 271 THR A N 1
ATOM 2178 C CA . THR A 1 271 ? 9.398 -2.434 -25.031 1 95.94 271 THR A CA 1
ATOM 2179 C C . THR A 1 271 ? 9.266 -3.492 -26.125 1 95.94 271 THR A C 1
ATOM 2181 O O . THR A 1 271 ? 8.148 -3.875 -26.484 1 95.94 271 THR A O 1
ATOM 2184 N N . SER A 1 272 ? 10.383 -3.943 -26.625 1 95 272 SER A N 1
ATOM 2185 C CA . SER A 1 272 ? 10.383 -4.996 -27.641 1 95 272 SER A CA 1
ATOM 2186 C C . SER A 1 272 ? 9.797 -6.293 -27.078 1 95 272 SER A C 1
ATOM 2188 O O . SER A 1 272 ? 9.031 -6.973 -27.766 1 95 272 SER A O 1
ATOM 2190 N N . TYR A 1 273 ? 10.188 -6.605 -25.906 1 93.56 273 TYR A N 1
ATOM 2191 C CA . TYR A 1 273 ? 9.664 -7.797 -25.25 1 93.56 273 TYR A CA 1
ATOM 2192 C C . TYR A 1 273 ? 8.148 -7.75 -25.156 1 93.56 273 TYR A C 1
ATOM 2194 O O . TYR A 1 273 ? 7.465 -8.719 -25.484 1 93.56 273 TYR A O 1
ATOM 2202 N N . ARG A 1 274 ? 7.598 -6.629 -24.656 1 92.44 274 ARG A N 1
ATOM 2203 C CA . ARG A 1 274 ? 6.16 -6.402 -24.562 1 92.44 274 ARG A CA 1
ATOM 2204 C C . ARG A 1 274 ? 5.484 -6.629 -25.922 1 92.44 274 ARG A C 1
ATOM 2206 O O . ARG A 1 274 ? 4.504 -7.363 -26.016 1 92.44 274 ARG A O 1
ATOM 2213 N N . ASN A 1 275 ? 6.062 -6.086 -26.953 1 90.56 275 ASN A N 1
ATOM 2214 C CA . ASN A 1 275 ? 5.473 -6.156 -28.281 1 90.56 275 ASN A CA 1
ATOM 2215 C C . ASN A 1 275 ? 5.52 -7.578 -28.844 1 90.56 275 ASN A C 1
ATOM 2217 O O . ASN A 1 275 ? 4.531 -8.062 -29.391 1 90.56 275 ASN A O 1
ATOM 2221 N N . ILE A 1 276 ? 6.621 -8.25 -28.656 1 87.5 276 ILE A N 1
ATOM 2222 C CA . ILE A 1 276 ? 6.828 -9.594 -29.172 1 87.5 276 ILE A CA 1
ATOM 2223 C C . ILE A 1 276 ? 5.867 -10.562 -28.5 1 87.5 276 ILE A C 1
ATOM 2225 O O . ILE A 1 276 ? 5.203 -11.367 -29.156 1 87.5 276 ILE A O 1
ATOM 2229 N N . CYS A 1 277 ? 5.785 -10.477 -27.203 1 85.12 277 CYS A N 1
ATOM 2230 C CA . CYS A 1 277 ? 4.973 -11.414 -26.438 1 85.12 277 CYS A CA 1
ATOM 2231 C C . CYS A 1 277 ? 3.488 -11.18 -26.688 1 85.12 277 CYS A C 1
ATOM 2233 O O . CYS A 1 277 ? 2.701 -12.125 -26.70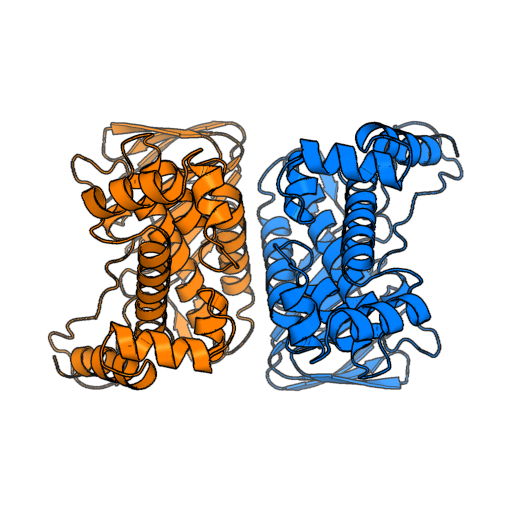3 1 85.12 277 CYS A O 1
ATOM 2235 N N . ARG A 1 278 ? 3.152 -9.953 -26.938 1 83.5 278 ARG A N 1
ATOM 2236 C CA . ARG A 1 278 ? 1.747 -9.641 -27.172 1 83.5 278 ARG A CA 1
ATOM 2237 C C . ARG A 1 278 ? 1.344 -9.945 -28.609 1 83.5 278 ARG A C 1
ATOM 2239 O O . ARG A 1 278 ? 0.177 -10.242 -28.875 1 83.5 278 ARG A O 1
ATOM 2246 N N . GLU A 1 279 ? 2.266 -9.719 -29.625 1 75.69 279 GLU A N 1
ATOM 2247 C CA . GLU A 1 279 ? 2.002 -10.062 -31.016 1 75.69 279 GLU A CA 1
ATOM 2248 C C . GLU A 1 279 ? 1.911 -11.578 -31.203 1 75.69 279 GLU A C 1
ATOM 2250 O O . GLU A 1 279 ? 1.06 -12.07 -31.953 1 75.69 279 GLU A O 1
ATOM 2255 N N . HIS A 1 280 ? 2.92 -12.219 -30.734 1 58.84 280 HIS A N 1
ATOM 2256 C CA . HIS A 1 280 ? 2.895 -13.672 -30.859 1 58.84 280 HIS A CA 1
ATOM 2257 C C . HIS A 1 280 ? 1.608 -14.25 -30.281 1 58.84 280 HIS A C 1
ATOM 2259 O O . HIS A 1 280 ? 1.083 -15.242 -30.797 1 58.84 280 HIS A O 1
ATOM 2265 N N . ALA A 1 281 ? 1.08 -13.648 -29.422 1 50.72 281 ALA A N 1
ATOM 2266 C CA . ALA A 1 281 ? -0.227 -14.062 -28.922 1 50.72 281 ALA A CA 1
ATOM 2267 C C . ALA A 1 281 ? -1.327 -13.75 -29.938 1 50.72 281 ALA A C 1
ATOM 2269 O O . ALA A 1 281 ? -2.295 -14.508 -30.047 1 50.72 281 ALA A O 1
ATOM 2270 N N . ALA A 1 282 ? -1.063 -12.695 -30.75 1 46.16 282 ALA A N 1
ATOM 2271 C CA . ALA A 1 282 ? -1.985 -12.266 -31.812 1 46.16 282 ALA A CA 1
ATOM 2272 C C . ALA A 1 282 ? -1.874 -13.172 -33.031 1 46.16 282 ALA A C 1
ATOM 2274 O O . ALA A 1 282 ? -2.852 -13.367 -33.75 1 46.16 282 ALA A O 1
ATOM 2275 N N . SER A 1 283 ? -0.641 -13.555 -33.344 1 39.38 283 SER A N 1
ATOM 2276 C CA . SER A 1 283 ? -0.412 -14.312 -34.594 1 39.38 283 SER A CA 1
ATOM 2277 C C . SER A 1 283 ? -0.776 -15.781 -34.406 1 39.38 283 SER A C 1
ATOM 2279 O O . SER A 1 283 ? -0.833 -16.531 -35.375 1 39.38 283 SER A O 1
ATOM 2281 N N . ILE A 1 284 ? -0.977 -16.188 -33.219 1 35.19 284 ILE A N 1
ATOM 2282 C CA . ILE A 1 284 ? -1.365 -17.594 -33.156 1 35.19 284 ILE A CA 1
ATOM 2283 C C . ILE A 1 284 ? -2.877 -17.703 -32.969 1 35.19 284 ILE A C 1
ATOM 2285 O O . ILE A 1 284 ? -3.451 -17.047 -32.094 1 35.19 284 ILE A O 1
ATOM 2289 N N . MET B 1 1 ? -22.047 8.164 5.914 1 75.81 1 MET B N 1
ATOM 2290 C CA . MET B 1 1 ? -22.641 7.68 7.164 1 75.81 1 MET B CA 1
ATOM 2291 C C . MET B 1 1 ? -21.547 7.133 8.086 1 75.81 1 MET B C 1
ATOM 2293 O O . MET B 1 1 ? -20.578 6.543 7.629 1 75.81 1 MET B O 1
ATOM 2297 N N . PRO B 1 2 ? -21.75 7.379 9.438 1 88.12 2 PRO B N 1
ATOM 2298 C CA . PRO B 1 2 ? -20.812 6.766 10.383 1 88.12 2 PRO B CA 1
ATOM 2299 C C . PRO B 1 2 ? -20.75 5.246 10.25 1 88.12 2 PRO B C 1
ATOM 2301 O O . PRO B 1 2 ? -21.656 4.633 9.703 1 88.12 2 PRO B O 1
ATOM 2304 N N . GLN B 1 3 ? -19.609 4.719 10.617 1 93.38 3 GLN B N 1
ATOM 2305 C CA . GLN B 1 3 ? -19.391 3.275 10.523 1 93.38 3 GLN B CA 1
ATOM 2306 C C . GLN B 1 3 ? -19.703 2.582 11.844 1 93.38 3 GLN B C 1
ATOM 2308 O O . GLN B 1 3 ? -19.375 3.098 12.914 1 93.38 3 GLN B O 1
ATOM 2313 N N . ILE B 1 4 ? -20.406 1.463 11.742 1 94.44 4 ILE B N 1
ATOM 2314 C CA . ILE B 1 4 ? -20.562 0.599 12.906 1 94.44 4 ILE B CA 1
ATOM 2315 C C . ILE B 1 4 ? -19.359 -0.329 13.023 1 94.44 4 ILE B C 1
ATOM 2317 O O . ILE B 1 4 ? -19.031 -1.055 12.086 1 94.44 4 ILE B O 1
ATOM 2321 N N . ASP B 1 5 ? -18.688 -0.27 14.117 1 94.25 5 ASP B N 1
ATOM 2322 C CA . ASP B 1 5 ? -17.547 -1.14 14.375 1 94.25 5 ASP B CA 1
ATOM 2323 C C . ASP B 1 5 ? -18 -2.568 14.672 1 94.25 5 ASP B C 1
ATOM 2325 O O . ASP B 1 5 ? -18.578 -2.838 15.727 1 94.25 5 ASP B O 1
ATOM 2329 N N . ARG B 1 6 ? -17.672 -3.477 13.867 1 92.62 6 ARG B N 1
ATOM 2330 C CA . ARG B 1 6 ? -18.156 -4.852 13.961 1 92.62 6 ARG B CA 1
ATOM 2331 C C . ARG B 1 6 ? -17.391 -5.629 15.023 1 92.62 6 ARG B C 1
ATOM 2333 O O . ARG B 1 6 ? -17.812 -6.711 15.438 1 92.62 6 ARG B O 1
ATOM 2340 N N . HIS B 1 7 ? -16.328 -5.094 15.492 1 93.44 7 HIS B N 1
ATOM 2341 C CA . HIS B 1 7 ? -15.477 -5.801 16.438 1 93.44 7 HIS B CA 1
ATOM 2342 C C . HIS B 1 7 ? -15.672 -5.27 17.859 1 93.44 7 HIS B C 1
ATOM 2344 O O . HIS B 1 7 ? -15.477 -5.996 18.828 1 93.44 7 HIS B O 1
ATOM 2350 N N . LYS B 1 8 ? -15.922 -4.02 18.125 1 91.38 8 LYS B N 1
ATOM 2351 C CA . LYS B 1 8 ? -15.992 -3.416 19.453 1 91.38 8 LYS B CA 1
ATOM 2352 C C . LYS B 1 8 ? -17.359 -2.789 19.703 1 91.38 8 LYS B C 1
ATOM 2354 O O . LYS B 1 8 ? -17.578 -2.152 20.734 1 91.38 8 LYS B O 1
ATOM 2359 N N . ASN B 1 9 ? -18.297 -2.99 18.984 1 88.75 9 ASN B N 1
ATOM 2360 C CA . ASN B 1 9 ? -19.672 -2.504 19.125 1 88.75 9 ASN B CA 1
ATOM 2361 C C . ASN B 1 9 ? -19.703 -1.005 19.406 1 88.75 9 ASN B C 1
ATOM 2363 O O . ASN B 1 9 ? -20.188 -0.576 20.453 1 88.75 9 ASN B O 1
ATOM 2367 N N . ARG B 1 10 ? -19.188 -0.19 18.672 1 92.31 10 ARG B N 1
ATOM 2368 C CA . ARG B 1 10 ? -19.172 1.267 18.75 1 92.31 10 ARG B CA 1
ATOM 2369 C C . ARG B 1 10 ? -19.359 1.901 17.375 1 92.31 10 ARG B C 1
ATOM 2371 O O . ARG B 1 10 ? -19.312 1.211 16.359 1 92.31 10 ARG B O 1
ATOM 2378 N N . ILE B 1 11 ? -19.641 3.178 17.438 1 93.19 11 ILE B N 1
ATOM 2379 C CA . ILE B 1 11 ? -19.766 3.949 16.203 1 93.19 11 ILE B CA 1
ATOM 2380 C C . ILE B 1 11 ? -18.484 4.73 15.945 1 93.19 11 ILE B C 1
ATOM 2382 O O . ILE B 1 11 ? -17.922 5.348 16.859 1 93.19 11 ILE B O 1
ATOM 2386 N N . VAL B 1 12 ? -18 4.602 14.797 1 94.12 12 VAL B N 1
ATOM 2387 C CA . VAL B 1 12 ? -16.844 5.375 14.367 1 94.12 12 VAL B CA 1
ATOM 2388 C C . VAL B 1 12 ? -17.25 6.406 13.328 1 94.12 12 VAL B C 1
ATOM 2390 O O . VAL B 1 12 ? -17.797 6.051 12.273 1 94.12 12 VAL B O 1
ATOM 2393 N N . ASN B 1 13 ? -16.969 7.641 13.555 1 93.56 13 ASN B N 1
ATOM 2394 C CA . ASN B 1 13 ? -17.484 8.734 12.742 1 93.56 13 ASN B CA 1
ATOM 2395 C C . ASN B 1 13 ? -16.562 9.055 11.57 1 93.56 13 ASN B C 1
ATOM 2397 O O . ASN B 1 13 ? -16 10.148 11.492 1 93.56 13 ASN B O 1
ATOM 2401 N N . ILE B 1 14 ? -16.469 8.086 10.703 1 96.06 14 ILE B N 1
ATOM 2402 C CA . ILE B 1 14 ? -15.703 8.227 9.469 1 96.06 14 ILE B CA 1
ATOM 2403 C C . ILE B 1 14 ? -16.531 7.723 8.289 1 96.06 14 ILE B C 1
ATOM 2405 O O . ILE B 1 14 ? -17.5 6.992 8.469 1 96.06 14 ILE B O 1
ATOM 2409 N N . GLU B 1 15 ? -16.141 8.172 7.098 1 96 15 GLU B N 1
ATOM 2410 C CA . GLU B 1 15 ? -16.781 7.727 5.863 1 96 15 GLU B CA 1
ATOM 2411 C C . GLU B 1 15 ? -15.797 7.754 4.691 1 96 15 GLU B C 1
ATOM 2413 O O . GLU B 1 15 ? -14.93 8.633 4.617 1 96 15 GLU B O 1
ATOM 2418 N N . PHE B 1 16 ? -15.898 6.773 3.865 1 97.44 16 PHE B N 1
ATOM 2419 C CA . PHE B 1 16 ? -15.133 6.723 2.627 1 97.44 16 PHE B CA 1
ATOM 2420 C C . PHE B 1 16 ? -16.062 6.613 1.422 1 97.44 16 PHE B C 1
ATOM 2422 O O . PHE B 1 16 ? -16.953 5.773 1.396 1 97.44 16 PHE B O 1
ATOM 2429 N N . VAL B 1 17 ? -15.852 7.48 0.492 1 96.69 17 VAL B N 1
ATOM 2430 C CA . VAL B 1 17 ? -16.609 7.477 -0.753 1 96.69 17 VAL B CA 1
ATOM 2431 C C . VAL B 1 17 ? -15.695 7.137 -1.922 1 96.69 17 VAL B C 1
ATOM 2433 O O . VAL B 1 17 ? -14.727 7.855 -2.189 1 96.69 17 VAL B O 1
ATOM 2436 N N . THR B 1 18 ? -15.977 6.113 -2.629 1 94.81 18 THR B N 1
ATOM 2437 C CA . THR B 1 18 ? -15.102 5.602 -3.678 1 94.81 18 THR B CA 1
ATOM 2438 C C . THR B 1 18 ? -15.203 6.457 -4.934 1 94.81 18 THR B C 1
ATOM 2440 O O . THR B 1 18 ? -14.242 6.57 -5.695 1 94.81 18 THR B O 1
ATOM 2443 N N . ALA B 1 19 ? -16.344 6.953 -5.16 1 93.81 19 ALA B N 1
ATOM 2444 C CA . ALA B 1 19 ? -16.594 7.848 -6.289 1 93.81 19 ALA B CA 1
ATOM 2445 C C . ALA B 1 19 ? -17.281 9.133 -5.832 1 93.81 19 ALA B C 1
ATOM 2447 O O . ALA B 1 19 ? -18.5 9.195 -5.75 1 93.81 19 ALA B O 1
ATOM 2448 N N . GLU B 1 20 ? -16.484 10.141 -5.605 1 92.5 20 GLU B N 1
ATOM 2449 C CA . GLU B 1 20 ? -16.969 11.422 -5.105 1 92.5 20 GLU B CA 1
ATOM 2450 C C . GLU B 1 20 ? -17.562 12.266 -6.23 1 92.5 20 GLU B C 1
ATOM 2452 O O . GLU B 1 20 ? -16.906 12.492 -7.25 1 92.5 20 GLU B O 1
ATOM 2457 N N . ASP B 1 21 ? -18.766 12.711 -6.047 1 91.56 21 ASP B N 1
ATOM 2458 C CA . ASP B 1 21 ? -19.438 13.492 -7.086 1 91.56 21 ASP B CA 1
ATOM 2459 C C . ASP B 1 21 ? -19.469 14.977 -6.719 1 91.56 21 ASP B C 1
ATOM 2461 O O . ASP B 1 21 ? -19.969 15.797 -7.492 1 91.56 21 ASP B O 1
ATOM 2465 N N . PHE B 1 22 ? -19.047 15.352 -5.574 1 92.44 22 PHE B N 1
ATOM 2466 C CA . PHE B 1 22 ? -18.828 16.719 -5.121 1 92.44 22 PHE B CA 1
ATOM 2467 C C . PHE B 1 22 ? -20.156 17.422 -4.863 1 92.44 22 PHE B C 1
ATOM 2469 O O . PHE B 1 22 ? -20.219 18.656 -4.82 1 92.44 22 PHE B O 1
ATOM 2476 N N . GLU B 1 23 ? -21.234 16.719 -4.75 1 88.5 23 GLU B N 1
ATOM 2477 C CA . GLU B 1 23 ? -22.562 17.344 -4.645 1 88.5 23 GLU B CA 1
ATOM 2478 C C . GLU B 1 23 ? -22.875 17.703 -3.197 1 88.5 23 GLU B C 1
ATOM 2480 O O . GLU B 1 23 ? -23.578 18.688 -2.939 1 88.5 23 GLU B O 1
ATOM 2485 N N . THR B 1 24 ? -22.359 16.969 -2.311 1 87.44 24 THR B N 1
ATOM 2486 C CA . THR B 1 24 ? -22.781 17.141 -0.922 1 87.44 24 THR B CA 1
ATOM 2487 C C . THR B 1 24 ? -21.625 17.688 -0.083 1 87.44 24 THR B C 1
ATOM 2489 O O . THR B 1 24 ? -21.656 17.609 1.146 1 87.44 24 THR B O 1
ATOM 2492 N N . LEU B 1 25 ? -20.75 18.375 -0.674 1 88.06 25 LEU B N 1
ATOM 2493 C CA . LEU B 1 25 ? -19.594 18.891 0.047 1 88.06 25 LEU B CA 1
ATOM 2494 C C . LEU B 1 25 ? -19.812 20.312 0.511 1 88.06 25 LEU B C 1
ATOM 2496 O O . LEU B 1 25 ? -20.516 21.078 -0.154 1 88.06 25 LEU B O 1
ATOM 2500 N N . PRO B 1 26 ? -19.359 20.672 1.567 1 87.62 26 PRO B N 1
ATOM 2501 C CA . PRO B 1 26 ? -18.641 19.875 2.561 1 87.62 26 PRO B CA 1
ATOM 2502 C C . PRO B 1 26 ? -19.578 19.078 3.469 1 87.62 26 PRO B C 1
ATOM 2504 O O . PRO B 1 26 ? -20.734 19.484 3.674 1 87.62 26 PRO B O 1
ATOM 2507 N N . TYR B 1 27 ? -19.078 17.984 3.975 1 88.81 27 TYR B N 1
ATOM 2508 C CA . TYR B 1 27 ? -19.875 17.188 4.902 1 88.81 27 TYR B CA 1
ATOM 2509 C C . TYR B 1 27 ? -19.953 17.859 6.27 1 88.81 27 TYR B C 1
ATOM 2511 O O . TYR B 1 27 ? -18.953 18.406 6.75 1 88.81 27 TYR B O 1
ATOM 2519 N N . LYS B 1 28 ? -21.062 17.766 6.891 1 86.81 28 LYS B N 1
ATOM 2520 C CA . LYS B 1 28 ? -21.312 18.453 8.156 1 86.81 28 LYS B CA 1
ATOM 2521 C C . LYS B 1 28 ? -20.484 17.844 9.281 1 86.81 28 LYS B C 1
ATOM 2523 O O . LYS B 1 28 ? -20.422 16.625 9.422 1 86.81 28 LYS B O 1
ATOM 2528 N N . GLU B 1 29 ? -19.797 18.766 10.023 1 87.75 29 GLU B N 1
ATOM 2529 C CA . GLU B 1 29 ? -19.047 18.438 11.234 1 87.75 29 GLU B CA 1
ATOM 2530 C C . GLU B 1 29 ? -17.922 17.453 10.945 1 87.75 29 GLU B C 1
ATOM 2532 O O . GLU B 1 29 ? -17.656 16.562 11.734 1 87.75 29 GLU B O 1
ATOM 2537 N N . ARG B 1 30 ? -17.438 17.578 9.695 1 92.06 30 ARG B N 1
ATOM 2538 C CA . ARG B 1 30 ? -16.391 16.641 9.312 1 92.06 30 ARG B CA 1
ATOM 2539 C C . ARG B 1 30 ? -15.273 17.359 8.555 1 92.06 30 ARG B C 1
ATOM 2541 O O . ARG B 1 30 ? -15.508 18.391 7.934 1 92.06 30 ARG B O 1
ATOM 2548 N N . PHE B 1 31 ? -14.094 16.859 8.766 1 93.56 31 PHE B N 1
ATOM 2549 C CA . PHE B 1 31 ? -13.023 17.141 7.812 1 93.56 31 PHE B CA 1
ATOM 2550 C C . PHE B 1 31 ? -13.078 16.172 6.637 1 93.56 31 PHE B C 1
ATOM 2552 O O . PHE B 1 31 ? -13.445 15.016 6.797 1 93.56 31 PHE B O 1
ATOM 2559 N N . THR B 1 32 ? -12.758 16.688 5.441 1 96 32 THR B N 1
ATOM 2560 C CA . THR B 1 32 ? -12.828 15.828 4.258 1 96 32 THR B CA 1
ATOM 2561 C C . THR B 1 32 ? -11.555 15.969 3.422 1 96 32 THR B C 1
ATOM 2563 O O . THR B 1 32 ? -11.102 17.078 3.156 1 96 32 THR B O 1
ATOM 2566 N N . ILE B 1 33 ? -10.969 14.867 3.141 1 97.06 33 ILE B N 1
ATOM 2567 C CA . ILE B 1 33 ? -9.867 14.805 2.18 1 97.06 33 ILE B CA 1
ATOM 2568 C C . ILE B 1 33 ? -10.367 14.203 0.867 1 97.06 33 ILE B C 1
ATOM 2570 O O . ILE B 1 33 ? -10.859 13.07 0.84 1 97.06 33 ILE B O 1
ATOM 2574 N N . ILE B 1 34 ? -10.281 14.969 -0.178 1 97.81 34 ILE B N 1
ATOM 2575 C CA . ILE B 1 34 ? -10.672 14.492 -1.499 1 97.81 34 ILE B CA 1
ATOM 2576 C C . ILE B 1 34 ? -9.43 14.234 -2.346 1 97.81 34 ILE B C 1
ATOM 2578 O O . ILE B 1 34 ? -8.609 15.133 -2.555 1 97.81 34 ILE B O 1
ATOM 2582 N N . PHE B 1 35 ? -9.312 13.039 -2.764 1 98.44 35 PHE B N 1
ATOM 2583 C CA . PHE B 1 35 ? -8.18 12.602 -3.574 1 98.44 35 PHE B CA 1
ATOM 2584 C C . PHE B 1 35 ? -8.57 12.5 -5.043 1 98.44 35 PHE B C 1
ATOM 2586 O O . PHE B 1 35 ? -9.328 11.609 -5.434 1 98.44 35 PHE B O 1
ATOM 2593 N N . ILE B 1 36 ? -8.07 13.461 -5.812 1 98.12 36 ILE B N 1
ATOM 2594 C CA . ILE B 1 36 ? -8.383 13.5 -7.238 1 98.12 36 ILE B CA 1
ATOM 2595 C C . ILE B 1 36 ? -7.312 12.742 -8.016 1 98.12 36 ILE B C 1
ATOM 2597 O O . ILE B 1 36 ? -6.156 13.172 -8.078 1 98.12 36 ILE B O 1
ATOM 2601 N N . THR B 1 37 ? -7.727 11.664 -8.664 1 97.94 37 THR B N 1
ATOM 2602 C CA . THR B 1 37 ? -6.762 10.766 -9.289 1 97.94 37 THR B CA 1
ATOM 2603 C C . THR B 1 37 ? -6.832 10.859 -10.812 1 97.94 37 THR B C 1
ATOM 2605 O O . THR B 1 37 ? -5.949 10.367 -11.516 1 97.94 37 THR B O 1
ATOM 2608 N N . ASN B 1 38 ? -7.816 11.461 -11.344 1 97.75 38 ASN B N 1
ATOM 2609 C CA . ASN B 1 38 ? -7.984 11.695 -12.773 1 97.75 38 ASN B CA 1
ATOM 2610 C C . ASN B 1 38 ? -8.773 12.977 -13.047 1 97.75 38 ASN B C 1
ATOM 2612 O O . ASN B 1 38 ? -9.641 13.344 -12.258 1 97.75 38 ASN B O 1
ATOM 2616 N N . GLY B 1 39 ? -8.398 13.641 -14.141 1 97.38 39 GLY B N 1
ATOM 2617 C CA . GLY B 1 39 ? -9.164 14.797 -14.57 1 97.38 39 GLY B CA 1
ATOM 2618 C C . GLY B 1 39 ? -8.898 16.031 -13.734 1 97.38 39 GLY B C 1
ATOM 2619 O O . GLY B 1 39 ? -7.805 16.203 -13.195 1 97.38 39 GLY B O 1
ATOM 2620 N N . SER B 1 40 ? -9.914 16.953 -13.797 1 97.38 40 SER B N 1
ATOM 2621 C CA . SER B 1 40 ? -9.773 18.219 -13.062 1 97.38 40 SER B CA 1
ATOM 2622 C C . SER B 1 40 ? -11.133 18.766 -12.664 1 97.38 40 SER B C 1
ATOM 2624 O O . SER B 1 40 ? -12.156 18.422 -13.25 1 97.38 40 SER B O 1
ATOM 2626 N N . ILE B 1 41 ? -11.039 19.531 -11.617 1 96.81 41 ILE B N 1
ATOM 2627 C CA . ILE B 1 41 ? -12.227 20.25 -11.172 1 96.81 41 ILE B CA 1
ATOM 2628 C C . ILE B 1 41 ? -11.914 21.734 -11.062 1 96.81 41 ILE B C 1
ATOM 2630 O O . ILE B 1 41 ? -10.797 22.125 -10.719 1 96.81 41 ILE B O 1
ATOM 2634 N N . THR B 1 42 ? -12.867 22.516 -11.43 1 96.88 42 THR B N 1
ATOM 2635 C CA . THR B 1 42 ? -12.805 23.969 -11.258 1 96.88 42 THR B CA 1
ATOM 2636 C C . THR B 1 42 ? -14.023 24.484 -10.5 1 96.88 42 THR B C 1
ATOM 2638 O O . THR B 1 42 ? -15.117 23.938 -10.633 1 96.88 42 THR B O 1
ATOM 2641 N N . GLY B 1 43 ? -13.703 25.5 -9.664 1 95.12 43 GLY B N 1
ATOM 2642 C CA . GLY B 1 43 ? -14.797 26.062 -8.891 1 95.12 43 GLY B CA 1
ATOM 2643 C C . GLY B 1 43 ? -14.367 27.203 -7.984 1 95.12 43 GLY B C 1
ATOM 2644 O O . GLY B 1 43 ? -13.438 27.938 -8.312 1 95.12 43 GLY B O 1
ATOM 2645 N N . ILE B 1 44 ? -15.258 27.422 -6.898 1 94.19 44 ILE B N 1
ATOM 2646 C CA . ILE B 1 44 ? -15.016 28.484 -5.938 1 94.19 44 ILE B CA 1
ATOM 2647 C C . ILE B 1 44 ? -14.938 27.906 -4.527 1 94.19 44 ILE B C 1
ATOM 2649 O O . ILE B 1 44 ? -15.828 27.172 -4.105 1 94.19 44 ILE B O 1
ATOM 2653 N N . LEU B 1 45 ? -13.836 28.125 -3.895 1 93.06 45 LEU B N 1
ATOM 2654 C CA . LEU B 1 45 ? -13.648 27.75 -2.496 1 93.06 45 LEU B CA 1
ATOM 2655 C C . LEU B 1 45 ? -13.5 29 -1.621 1 93.06 45 LEU B C 1
ATOM 2657 O O . LEU B 1 45 ? -12.539 29.75 -1.773 1 93.06 45 LEU B O 1
ATOM 2661 N N . ASN B 1 46 ? -14.461 29.141 -0.736 1 91.56 46 ASN B N 1
ATOM 2662 C CA . ASN B 1 46 ? -14.469 30.312 0.138 1 91.56 46 ASN B CA 1
ATOM 2663 C C . ASN B 1 46 ? -14.305 31.609 -0.655 1 91.56 46 ASN B C 1
ATOM 2665 O O . ASN B 1 46 ? -13.43 32.406 -0.349 1 91.56 46 ASN B O 1
ATOM 2669 N N . ASP B 1 47 ? -15.016 31.734 -1.701 1 89.56 47 ASP B N 1
ATOM 2670 C CA . ASP B 1 47 ? -15.141 32.938 -2.527 1 89.56 47 ASP B CA 1
ATOM 2671 C C . ASP B 1 47 ? -13.875 33.188 -3.348 1 89.56 47 ASP B C 1
ATOM 2673 O O . ASP B 1 47 ? -13.648 34.281 -3.855 1 89.56 47 ASP B O 1
ATOM 2677 N N . ARG B 1 48 ? -13.062 32.188 -3.416 1 91.31 48 ARG B N 1
ATOM 2678 C CA . ARG B 1 48 ? -11.867 32.281 -4.246 1 91.31 48 ARG B CA 1
ATOM 2679 C C . ARG B 1 48 ? -11.883 31.203 -5.328 1 91.31 48 ARG B C 1
ATOM 2681 O O . ARG B 1 48 ? -12.281 30.062 -5.074 1 91.31 48 ARG B O 1
ATOM 2688 N N . PRO B 1 49 ? -11.484 31.594 -6.523 1 93.19 49 PRO B N 1
ATOM 2689 C CA . PRO B 1 49 ? -11.406 30.594 -7.582 1 93.19 49 PRO B CA 1
ATOM 2690 C C . PRO B 1 49 ? -10.375 29.5 -7.285 1 93.19 49 PRO B C 1
ATOM 2692 O O . PRO B 1 49 ? -9.312 29.781 -6.727 1 93.19 49 PRO B O 1
ATOM 2695 N N . MET B 1 50 ? -10.805 28.266 -7.695 1 92.25 50 MET B N 1
ATOM 2696 C CA . MET B 1 50 ? -9.898 27.156 -7.438 1 92.25 50 MET B CA 1
ATOM 2697 C C . MET B 1 50 ? -9.914 26.172 -8.602 1 92.25 50 MET B C 1
ATOM 2699 O O . MET B 1 50 ? -10.945 25.969 -9.25 1 92.25 50 MET B O 1
ATOM 2703 N N . LYS B 1 51 ? -8.719 25.609 -8.859 1 94.81 51 LYS B N 1
ATOM 2704 C CA . LYS B 1 51 ? -8.562 24.531 -9.812 1 94.81 51 LYS B CA 1
ATOM 2705 C C . LYS B 1 51 ? -7.68 23.422 -9.242 1 94.81 51 LYS B C 1
ATOM 2707 O O . LYS B 1 51 ? -6.629 23.688 -8.664 1 94.81 51 LYS B O 1
ATOM 2712 N N . VAL B 1 52 ? -8.195 22.25 -9.32 1 96 52 VAL B N 1
ATOM 2713 C CA . VAL B 1 52 ? -7.406 21.094 -8.906 1 96 52 VAL B CA 1
ATOM 2714 C C . VAL B 1 52 ? -7.297 20.109 -10.07 1 96 52 VAL B C 1
ATOM 2716 O O . VAL B 1 52 ? -8.312 19.641 -10.602 1 96 52 VAL B O 1
ATOM 2719 N N . SER B 1 53 ? -6.086 19.828 -10.453 1 96.94 53 SER B N 1
ATOM 2720 C CA . SER B 1 53 ? -5.828 18.844 -11.5 1 96.94 53 SER B CA 1
ATOM 2721 C C . SER B 1 53 ? -5.16 17.594 -10.93 1 96.94 53 SER B C 1
ATOM 2723 O O . SER B 1 53 ? -4.309 17.688 -10.047 1 96.94 53 SER B O 1
ATOM 2725 N N . ALA B 1 54 ? -5.48 16.5 -11.531 1 97.06 54 ALA B N 1
ATOM 2726 C CA . ALA B 1 54 ? -4.922 15.227 -11.094 1 97.06 54 ALA B CA 1
ATOM 2727 C C . ALA B 1 54 ? -3.439 15.125 -11.453 1 97.06 54 ALA B C 1
ATOM 2729 O O . ALA B 1 54 ? -3.016 15.602 -12.508 1 97.06 54 ALA B O 1
ATOM 2730 N N . PRO B 1 55 ? -2.725 14.469 -10.625 1 96.88 55 PRO B N 1
ATOM 2731 C CA . PRO B 1 55 ? -3.094 14.078 -9.266 1 96.88 55 PRO B CA 1
ATOM 2732 C C . PRO B 1 55 ? -3.166 15.273 -8.312 1 96.88 55 PRO B C 1
ATOM 2734 O O . PRO B 1 55 ? -2.344 16.188 -8.398 1 96.88 55 PRO B O 1
ATOM 2737 N N . GLY B 1 56 ? -4.199 15.32 -7.477 1 97.25 56 GLY B N 1
ATOM 2738 C CA . GLY B 1 56 ? -4.359 16.422 -6.531 1 97.25 56 GLY B CA 1
ATOM 2739 C C . GLY B 1 56 ? -5.199 16.047 -5.324 1 97.25 56 GLY B C 1
ATOM 2740 O O . GLY B 1 56 ? -5.855 14.992 -5.316 1 97.25 56 GLY B O 1
ATOM 2741 N N . VAL B 1 57 ? -5.047 16.875 -4.293 1 97.25 57 VAL B N 1
ATOM 2742 C CA . VAL B 1 57 ? -5.801 16.672 -3.059 1 97.25 57 VAL B CA 1
ATOM 2743 C C . VAL B 1 57 ? -6.504 17.969 -2.658 1 97.25 57 VAL B C 1
ATOM 2745 O O . VAL B 1 57 ? -5.941 19.047 -2.805 1 97.25 57 VAL B O 1
ATOM 2748 N N . LEU B 1 58 ? -7.707 17.844 -2.252 1 96.44 58 LEU B N 1
ATOM 2749 C CA . LEU B 1 58 ? -8.484 18.953 -1.697 1 96.44 58 LEU B CA 1
ATOM 2750 C C . LEU B 1 58 ? -8.906 18.656 -0.262 1 96.44 58 LEU B C 1
ATOM 2752 O O . LEU B 1 58 ? -9.492 17.609 0.012 1 96.44 58 LEU B O 1
ATOM 2756 N N . CYS B 1 59 ? -8.531 19.516 0.628 1 95.56 59 CYS B N 1
ATOM 2757 C CA . CYS B 1 59 ? -8.898 19.375 2.035 1 95.56 59 CYS B CA 1
ATOM 2758 C C . CYS B 1 59 ? -9.961 20.391 2.43 1 95.56 59 CYS B C 1
ATOM 2760 O O . CYS B 1 59 ? -9.766 21.594 2.254 1 95.56 59 CYS B O 1
ATOM 2762 N N . LEU B 1 60 ? -11.047 19.875 3.02 1 94.75 60 LEU B N 1
ATOM 2763 C CA . LEU B 1 60 ? -12.164 20.734 3.383 1 94.75 60 LEU B CA 1
ATOM 2764 C C . LEU B 1 60 ? -12.508 20.594 4.863 1 94.75 60 LEU B C 1
ATOM 2766 O O . LEU B 1 60 ? -12.469 19.484 5.406 1 94.75 60 LEU B O 1
ATOM 2770 N N . SER B 1 61 ? -12.812 21.688 5.465 1 91.5 61 SER B N 1
ATOM 2771 C CA . SER B 1 61 ? -13.398 21.703 6.801 1 91.5 61 SER B CA 1
ATOM 2772 C C . SER B 1 61 ? -14.898 21.969 6.742 1 91.5 61 SER B C 1
ATOM 2774 O O . SER B 1 61 ? -15.43 22.359 5.695 1 91.5 61 SER B O 1
ATOM 2776 N N . LYS B 1 62 ? -15.57 21.797 7.887 1 86.5 62 LYS B N 1
ATOM 2777 C CA . LYS B 1 62 ? -17 22.047 7.973 1 86.5 62 LYS B CA 1
ATOM 2778 C C . LYS B 1 62 ? -17.328 23.516 7.73 1 86.5 62 LYS B C 1
ATOM 2780 O O . LYS B 1 62 ? -18.453 23.859 7.379 1 86.5 62 LYS B O 1
ATOM 2785 N N . GLU B 1 63 ? -16.344 24.344 7.871 1 87.56 63 GLU B N 1
ATOM 2786 C CA . GLU B 1 63 ? -16.562 25.781 7.75 1 87.56 63 GLU B CA 1
ATOM 2787 C C . GLU B 1 63 ? -16.406 26.234 6.305 1 87.56 63 GLU B C 1
ATOM 2789 O O . GLU B 1 63 ? -16.797 27.359 5.961 1 87.56 63 GLU B O 1
ATOM 2794 N N . ASP B 1 64 ? -15.93 25.406 5.496 1 91.88 64 ASP B N 1
ATOM 2795 C CA . ASP B 1 64 ? -15.648 25.797 4.117 1 91.88 64 ASP B CA 1
ATOM 2796 C C . ASP B 1 64 ? -16.922 25.797 3.275 1 91.88 64 ASP B C 1
ATOM 2798 O O . ASP B 1 64 ? -17.875 25.078 3.586 1 91.88 64 ASP B O 1
ATOM 2802 N N . THR B 1 65 ? -16.922 26.719 2.312 1 92.06 65 THR B N 1
ATOM 2803 C CA . THR B 1 65 ? -17.953 26.719 1.271 1 92.06 65 THR B CA 1
ATOM 2804 C C . THR B 1 65 ? -17.328 26.391 -0.088 1 92.06 65 THR B C 1
ATOM 2806 O O . THR B 1 65 ? -16.312 26.969 -0.467 1 92.06 65 THR B O 1
ATOM 2809 N N . ILE B 1 66 ? -17.984 25.406 -0.761 1 93.5 66 ILE B N 1
ATOM 2810 C CA . ILE B 1 66 ? -17.406 25.016 -2.039 1 93.5 66 ILE B CA 1
ATOM 2811 C C . ILE B 1 66 ? -18.516 24.875 -3.086 1 93.5 66 ILE B C 1
ATOM 2813 O O . ILE B 1 66 ? -19.609 24.406 -2.781 1 93.5 66 ILE B O 1
ATOM 2817 N N . ARG B 1 67 ? -18.234 25.391 -4.258 1 93.62 67 ARG B N 1
ATOM 2818 C CA . ARG B 1 67 ? -19.094 25.25 -5.43 1 93.62 67 ARG B CA 1
ATOM 2819 C C . ARG B 1 67 ? -18.281 24.828 -6.652 1 93.62 67 ARG B C 1
ATOM 2821 O O . ARG B 1 67 ? -17.359 25.531 -7.055 1 93.62 67 ARG B O 1
ATOM 2828 N N . ILE B 1 68 ? -18.656 23.719 -7.18 1 95.12 68 ILE B N 1
ATOM 2829 C CA . ILE B 1 68 ? -17.938 23.219 -8.352 1 95.12 68 ILE B CA 1
ATOM 2830 C C . ILE B 1 68 ? -18.641 23.703 -9.625 1 95.12 68 ILE B C 1
ATOM 2832 O O . ILE B 1 68 ? -19.844 23.5 -9.797 1 95.12 68 ILE B O 1
ATOM 2836 N N . SER B 1 69 ? -17.891 24.297 -10.477 1 94.44 69 SER B N 1
ATOM 2837 C CA . SER B 1 69 ? -18.438 24.859 -11.703 1 94.44 69 SER B CA 1
ATOM 2838 C C . SER B 1 69 ? -18.234 23.906 -12.883 1 94.44 69 SER B C 1
ATOM 2840 O O . SER B 1 69 ? -19.062 23.859 -13.797 1 94.44 69 SER B O 1
ATOM 2842 N N . ASP B 1 70 ? -17.125 23.219 -12.859 1 95.19 70 ASP B N 1
ATOM 2843 C CA . ASP B 1 70 ? -16.812 22.359 -13.984 1 95.19 70 ASP B CA 1
ATOM 2844 C C . ASP B 1 70 ? -16.047 21.109 -13.523 1 95.19 70 ASP B C 1
ATOM 2846 O O . ASP B 1 70 ? -15.242 21.188 -12.594 1 95.19 70 ASP B O 1
ATOM 2850 N N . LYS B 1 71 ? -16.359 20.016 -14.18 1 95.44 71 LYS B N 1
ATOM 2851 C CA . LYS B 1 71 ? -15.672 18.75 -14 1 95.44 71 LYS B CA 1
ATOM 2852 C C . LYS B 1 71 ? -15.234 18.172 -15.336 1 95.44 71 LYS B C 1
ATOM 2854 O O . LYS B 1 71 ? -16.047 18 -16.25 1 95.44 71 LYS B O 1
ATOM 2859 N N . ASN B 1 72 ? -13.953 17.906 -15.398 1 95.62 72 ASN B N 1
ATOM 2860 C CA . ASN B 1 72 ? -13.422 17.297 -16.609 1 95.62 72 ASN B CA 1
ATOM 2861 C C . ASN B 1 72 ? -12.906 15.883 -16.344 1 95.62 72 ASN B C 1
ATOM 2863 O O . ASN B 1 72 ? -11.805 15.703 -15.812 1 95.62 72 ASN B O 1
ATOM 2867 N N . SER B 1 73 ? -13.672 14.766 -16.766 1 94.69 73 SER B N 1
ATOM 2868 C CA . SER B 1 73 ? -13.305 13.359 -16.641 1 94.69 73 SER B CA 1
ATOM 2869 C C . SER B 1 73 ? -12.719 13.062 -15.266 1 94.69 73 SER B C 1
ATOM 2871 O O . SER B 1 73 ? -11.656 12.453 -15.156 1 94.69 73 SER B O 1
ATOM 2873 N N . VAL B 1 74 ? -13.461 13.516 -14.242 1 96 74 VAL B N 1
ATOM 2874 C CA . VAL B 1 74 ? -12.898 13.5 -12.898 1 96 74 VAL B CA 1
ATOM 2875 C C . VAL B 1 74 ? -13.156 12.141 -12.242 1 96 74 VAL B C 1
ATOM 2877 O O . VAL B 1 74 ? -14.234 11.57 -12.391 1 96 74 VAL B O 1
ATOM 2880 N N . SER B 1 75 ? -12.117 11.531 -11.742 1 97.38 75 SER B N 1
ATOM 2881 C CA . SER B 1 75 ? -12.203 10.453 -10.758 1 97.38 75 SER B CA 1
ATOM 2882 C C . SER B 1 75 ? -11.641 10.898 -9.406 1 97.38 75 SER B C 1
ATOM 2884 O O . SER B 1 75 ? -10.508 11.375 -9.328 1 97.38 75 SER B O 1
ATOM 2886 N N . ALA B 1 76 ? -12.508 10.812 -8.391 1 97.81 76 ALA B N 1
ATOM 2887 C CA . ALA B 1 76 ? -12.102 11.258 -7.062 1 97.81 76 ALA B CA 1
ATOM 2888 C C . ALA B 1 76 ? -12.688 10.367 -5.977 1 97.81 76 ALA B C 1
ATOM 2890 O O . ALA B 1 76 ? -13.805 9.859 -6.121 1 97.81 76 ALA B O 1
ATOM 2891 N N . GLN B 1 77 ? -11.883 10.125 -4.977 1 97.75 77 GLN B N 1
ATOM 2892 C CA . GLN B 1 77 ? -12.305 9.461 -3.746 1 97.75 77 GLN B CA 1
ATOM 2893 C C . GLN B 1 77 ? -12.188 10.398 -2.547 1 97.75 77 GLN B C 1
ATOM 2895 O O . GLN B 1 77 ? -11.359 11.305 -2.541 1 97.75 77 GLN B O 1
ATOM 2900 N N . SER B 1 78 ? -13.039 10.203 -1.585 1 97.88 78 SER B N 1
ATOM 2901 C CA . SER B 1 78 ? -12.969 11.102 -0.438 1 97.88 78 SER B CA 1
ATOM 2902 C C . SER B 1 78 ? -13.055 10.328 0.875 1 97.88 78 SER B C 1
ATOM 2904 O O . SER B 1 78 ? -13.672 9.258 0.937 1 97.88 78 SER B O 1
ATOM 2906 N N . PHE B 1 79 ? -12.359 10.766 1.803 1 97.81 79 PHE B N 1
ATOM 2907 C CA . PHE B 1 79 ? -12.398 10.305 3.184 1 97.81 79 PHE B CA 1
ATOM 2908 C C . PHE B 1 79 ? -12.789 11.43 4.125 1 97.81 79 PHE B C 1
ATOM 2910 O O . PHE B 1 79 ? -12.188 12.508 4.109 1 97.81 79 PHE B O 1
ATOM 2917 N N . SER B 1 80 ? -13.812 11.258 4.906 1 96.5 80 SER B N 1
ATOM 2918 C CA . SER B 1 80 ? -14.281 12.242 5.875 1 96.5 80 SER B CA 1
ATOM 2919 C C . SER B 1 80 ? -14.258 11.68 7.293 1 96.5 80 SER B C 1
ATOM 2921 O O . SER B 1 80 ? -14.523 10.5 7.5 1 96.5 80 SER B O 1
ATOM 2923 N N . PHE B 1 81 ? -13.922 12.508 8.234 1 94.31 81 PHE B N 1
ATOM 2924 C CA . PHE B 1 81 ? -13.828 12.078 9.625 1 94.31 81 PHE B CA 1
ATOM 2925 C C . PHE B 1 81 ? -14.195 13.211 10.57 1 94.31 81 PHE B C 1
ATOM 2927 O O . PHE B 1 81 ? -14 14.391 10.25 1 94.31 81 PHE B O 1
ATOM 2934 N N . HIS B 1 82 ? -14.758 12.836 11.617 1 91.88 82 HIS B N 1
ATOM 2935 C CA . HIS B 1 82 ? -15.062 13.805 12.664 1 91.88 82 HIS B CA 1
ATOM 2936 C C . HIS B 1 82 ? -13.789 14.391 13.266 1 91.88 82 HIS B C 1
ATOM 2938 O O . HIS B 1 82 ? -12.766 13.719 13.336 1 91.88 82 HIS B O 1
ATOM 2944 N N . LYS B 1 83 ? -13.891 15.562 13.773 1 83.5 83 LYS B N 1
ATOM 2945 C CA . LYS B 1 83 ? -12.742 16.281 14.312 1 83.5 83 LYS B CA 1
ATOM 2946 C C . LYS B 1 83 ? -12.109 15.508 15.477 1 83.5 83 LYS B C 1
ATOM 2948 O O . LYS B 1 83 ? -10.898 15.594 15.695 1 83.5 83 LYS B O 1
ATOM 2953 N N . ASP B 1 84 ? -12.875 14.703 16.141 1 84.06 84 ASP B N 1
ATOM 2954 C CA . ASP B 1 84 ? -12.406 14 17.328 1 84.06 84 ASP B CA 1
ATOM 2955 C C . ASP B 1 84 ? -11.844 12.625 16.969 1 84.06 84 ASP B C 1
ATOM 2957 O O . ASP B 1 84 ? -11.391 11.891 17.844 1 84.06 84 ASP B O 1
ATOM 2961 N N . PHE B 1 85 ? -11.844 12.328 15.734 1 89.31 85 PHE B N 1
ATOM 2962 C CA . PHE B 1 85 ? -11.406 11 15.328 1 89.31 85 PHE B CA 1
ATOM 2963 C C . PHE B 1 85 ? -9.953 10.766 15.711 1 89.31 85 PHE B C 1
ATOM 2965 O O . PHE B 1 85 ? -9.57 9.648 16.062 1 89.31 85 PHE B O 1
ATOM 2972 N N . LEU B 1 86 ? -9.148 11.766 15.602 1 83.69 86 LEU B N 1
ATOM 2973 C CA . LEU B 1 86 ? -7.73 11.609 15.898 1 83.69 86 LEU B CA 1
ATOM 2974 C C . LEU B 1 86 ? -7.438 11.977 17.359 1 83.69 86 LEU B C 1
ATOM 2976 O O . LEU B 1 86 ? -6.277 12.125 17.734 1 83.69 86 LEU B O 1
ATOM 2980 N N . ASN B 1 87 ? -8.43 12.078 18.078 1 77.5 87 ASN B N 1
ATOM 2981 C CA . ASN B 1 87 ? -8.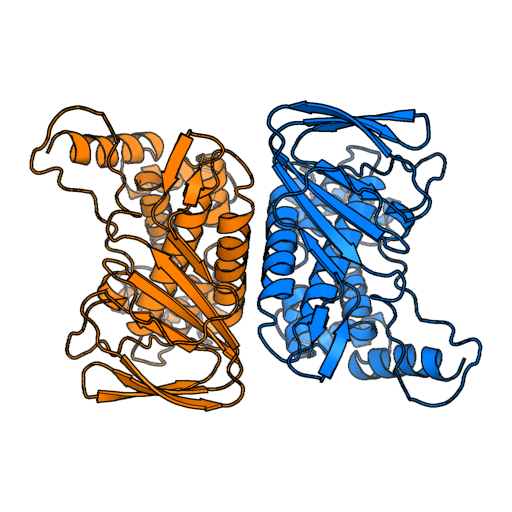227 12.312 19.5 1 77.5 87 ASN B CA 1
ATOM 2982 C C . ASN B 1 87 ? -8.031 11.008 20.25 1 77.5 87 ASN B C 1
ATOM 2984 O O . ASN B 1 87 ? -8.648 9.992 19.922 1 77.5 87 ASN B O 1
ATOM 2988 N N . SER B 1 88 ? -6.992 10.773 20.906 1 66.38 88 SER B N 1
ATOM 2989 C CA . SER B 1 88 ? -6.711 9.57 21.688 1 66.38 88 SER B CA 1
ATOM 2990 C C . SER B 1 88 ? -7.367 9.641 23.062 1 66.38 88 SER B C 1
ATOM 2992 O O . SER B 1 88 ? -7.059 10.523 23.859 1 66.38 88 SER B O 1
ATOM 2994 N N . THR B 1 89 ? -8.742 10.055 23.203 1 52.44 89 THR B N 1
ATOM 2995 C CA . THR B 1 89 ? -9.203 10.078 24.578 1 52.44 89 THR B CA 1
ATOM 2996 C C . THR B 1 89 ? -9.336 8.656 25.125 1 52.44 89 THR B C 1
ATOM 2998 O O . THR B 1 89 ? -9.82 7.762 24.438 1 52.44 89 THR B O 1
ATOM 3001 N N . ARG B 1 90 ? -8.547 8.242 25.984 1 45.69 90 ARG B N 1
ATOM 3002 C CA . ARG B 1 90 ? -9.062 7.086 26.719 1 45.69 90 ARG B CA 1
ATOM 3003 C C . ARG B 1 90 ? -10.531 7.266 27.062 1 45.69 90 ARG B C 1
ATOM 3005 O O . ARG B 1 90 ? -10.914 8.25 27.688 1 45.69 90 ARG B O 1
ATOM 3012 N N . LEU B 1 91 ? -11.445 6.789 26.031 1 41.5 91 LEU B N 1
ATOM 3013 C CA . LEU B 1 91 ? -12.844 6.816 26.422 1 41.5 91 LEU B CA 1
ATOM 3014 C C . LEU B 1 91 ? -13.008 6.367 27.875 1 41.5 91 LEU B C 1
ATOM 3016 O O . LEU B 1 91 ? -13.211 5.18 28.141 1 41.5 91 LEU B O 1
ATOM 3020 N N . SER B 1 92 ? -12.25 6.469 28.844 1 36.84 92 SER B N 1
ATOM 3021 C CA . SER B 1 92 ? -12.883 6.188 30.141 1 36.84 92 SER B CA 1
ATOM 3022 C C . SER B 1 92 ? -14.211 6.926 30.281 1 36.84 92 SER B C 1
ATOM 3024 O O . SER B 1 92 ? -14.359 8.039 29.781 1 36.84 92 SER B O 1
ATOM 3026 N N . GLU B 1 93 ? -15.422 6.215 30.5 1 35.88 93 GLU B N 1
ATOM 3027 C CA . GLU B 1 93 ? -16.797 6.641 30.75 1 35.88 93 GLU B CA 1
ATOM 3028 C C . GLU B 1 93 ? -16.828 8.031 31.375 1 35.88 93 GLU B C 1
ATOM 3030 O O . GLU B 1 93 ? -17.875 8.688 31.375 1 35.88 93 GLU B O 1
ATOM 3035 N N . LYS B 1 94 ? -16.109 8.234 32.625 1 35.06 94 LYS B N 1
ATOM 3036 C CA . LYS B 1 94 ? -16.688 9.188 33.562 1 35.06 94 LYS B CA 1
ATOM 3037 C C . LYS B 1 94 ? -16.719 10.602 32.969 1 35.06 94 LYS B C 1
ATOM 3039 O O . LYS B 1 94 ? -17.75 11.273 33.031 1 35.06 94 LYS B O 1
ATOM 3044 N N . LEU B 1 95 ? -15.672 11.5 33.438 1 33.66 95 LEU B N 1
ATOM 3045 C CA . LEU B 1 95 ? -15.867 12.906 33.75 1 33.66 95 LEU B CA 1
ATOM 3046 C C . LEU B 1 95 ? -15.977 13.734 32.469 1 33.66 95 LEU B C 1
ATOM 3048 O O . LEU B 1 95 ? -15.203 13.547 31.531 1 33.66 95 LEU B O 1
ATOM 3052 N N . ASP B 1 96 ? -17.047 14.484 32.188 1 35.16 96 ASP B N 1
ATOM 3053 C CA . ASP B 1 96 ? -17.562 15.602 31.406 1 35.16 96 ASP B CA 1
ATOM 3054 C C . ASP B 1 96 ? -16.438 16.531 30.953 1 35.16 96 ASP B C 1
ATOM 3056 O O . ASP B 1 96 ? -16.688 17.5 30.234 1 35.16 96 ASP B O 1
ATOM 3060 N N . ASN B 1 97 ? -15.414 16.922 31.953 1 35.62 97 ASN B N 1
ATOM 3061 C CA . ASN B 1 97 ? -14.734 18.219 31.875 1 35.62 97 ASN B CA 1
ATOM 3062 C C . ASN B 1 97 ? -13.906 18.344 30.609 1 35.62 97 ASN B C 1
ATOM 3064 O O . ASN B 1 97 ? -13.695 17.359 29.906 1 35.62 97 ASN B O 1
ATOM 3068 N N . THR B 1 98 ? -12.82 19.312 30.75 1 37.38 98 THR B N 1
ATOM 3069 C CA . THR B 1 98 ? -11.867 19.984 29.875 1 37.38 98 THR B CA 1
ATOM 3070 C C . THR B 1 98 ? -10.969 18.953 29.172 1 37.38 98 THR B C 1
ATOM 3072 O O . THR B 1 98 ? -9.922 18.578 29.719 1 37.38 98 THR B O 1
ATOM 3075 N N . SER B 1 99 ? -11.328 17.75 28.984 1 39.38 99 SER B N 1
ATOM 3076 C CA . SER B 1 99 ? -10.406 16.75 28.438 1 39.38 99 SER B CA 1
ATOM 3077 C C . SER B 1 99 ? -9.57 17.344 27.297 1 39.38 99 SER B C 1
ATOM 3079 O O . SER B 1 99 ? -10.117 17.828 26.312 1 39.38 99 SER B O 1
ATOM 3081 N N . THR B 1 100 ? -8.461 18.031 27.656 1 41.75 100 THR B N 1
ATOM 3082 C CA . THR B 1 100 ? -7.387 18.391 26.719 1 41.75 100 THR B CA 1
ATOM 3083 C C . THR B 1 100 ? -7.148 17.266 25.719 1 41.75 100 THR B C 1
ATOM 3085 O O . THR B 1 100 ? -6.621 16.203 26.078 1 41.75 100 THR B O 1
ATOM 3088 N N . ASN B 1 101 ? -8.055 16.891 24.969 1 49.62 101 ASN B N 1
ATOM 3089 C CA . ASN B 1 101 ? -7.996 15.969 23.844 1 49.62 101 ASN B CA 1
ATOM 3090 C C . ASN B 1 101 ? -6.691 16.109 23.062 1 49.62 101 ASN B C 1
ATOM 3092 O O . ASN B 1 101 ? -6.336 17.219 22.641 1 49.62 101 ASN B O 1
ATOM 3096 N N . LEU B 1 102 ? -5.73 15.297 23.578 1 51.97 102 LEU B N 1
ATOM 3097 C CA . LEU B 1 102 ? -4.539 15.273 22.734 1 51.97 102 LEU B CA 1
ATOM 3098 C C . LEU B 1 102 ? -4.918 15.242 21.25 1 51.97 102 LEU B C 1
ATOM 3100 O O . LEU B 1 102 ? -5.496 14.266 20.781 1 51.97 102 LEU B O 1
ATOM 3104 N N . ARG B 1 103 ? -5.086 16.391 20.688 1 62.66 103 ARG B N 1
ATOM 3105 C CA . ARG B 1 103 ? -5.391 16.516 19.266 1 62.66 103 ARG B CA 1
ATOM 3106 C C . ARG B 1 103 ? -4.121 16.422 18.438 1 62.66 103 ARG B C 1
ATOM 3108 O O . ARG B 1 103 ? -3.105 17.047 18.766 1 62.66 103 ARG B O 1
ATOM 3115 N N . ILE B 1 104 ? -4.223 15.43 17.656 1 69.25 104 ILE B N 1
ATOM 3116 C CA . ILE B 1 104 ? -3.133 15.391 16.688 1 69.25 104 ILE B CA 1
ATOM 3117 C C . ILE B 1 104 ? -3.004 16.75 15.992 1 69.25 104 ILE B C 1
ATOM 3119 O O . ILE B 1 104 ? -4.012 17.375 15.641 1 69.25 104 ILE B O 1
ATOM 3123 N N . GLN B 1 105 ? -1.86 17.281 16.062 1 69.44 105 GLN B N 1
ATOM 3124 C CA . GLN B 1 105 ? -1.596 18.531 15.383 1 69.44 105 GLN B CA 1
ATOM 3125 C C . GLN B 1 105 ? -1.259 18.297 13.906 1 69.44 105 GLN B C 1
ATOM 3127 O O . GLN B 1 105 ? -1.482 19.188 13.07 1 69.44 105 GLN B O 1
ATOM 3132 N N . THR B 1 106 ? -0.891 17.141 13.758 1 72.31 106 THR B N 1
ATOM 3133 C CA . THR B 1 106 ? -0.425 16.844 12.406 1 72.31 106 THR B CA 1
ATOM 3134 C C . THR B 1 106 ? -1.57 16.938 11.406 1 72.31 106 THR B C 1
ATOM 3136 O O . THR B 1 106 ? -2.615 16.312 11.578 1 72.31 106 THR B O 1
ATOM 3139 N N . GLY B 1 107 ? -1.367 17.734 10.383 1 76.81 107 GLY B N 1
ATOM 3140 C CA . GLY B 1 107 ? -2.268 17.797 9.242 1 76.81 107 GLY B CA 1
ATOM 3141 C C . GLY B 1 107 ? -3.41 18.781 9.445 1 76.81 107 GLY B C 1
ATOM 3142 O O . GLY B 1 107 ? -4.105 19.125 8.492 1 76.81 107 GLY B O 1
ATOM 3143 N N . LEU B 1 108 ? -3.523 19.344 10.625 1 78.62 108 LEU B N 1
ATOM 3144 C CA . LEU B 1 108 ? -4.66 20.219 10.898 1 78.62 108 LEU B CA 1
ATOM 3145 C C . LEU B 1 108 ? -4.531 21.531 10.141 1 78.62 108 LEU B C 1
ATOM 3147 O O . LEU B 1 108 ? -5.535 22.156 9.789 1 78.62 108 LEU B O 1
ATOM 3151 N N . SER B 1 109 ? -3.318 21.812 9.883 1 83.56 109 SER B N 1
ATOM 3152 C CA . SER B 1 109 ? -3.082 23.047 9.141 1 83.56 109 SER B CA 1
ATOM 3153 C C . SER B 1 109 ? -3.695 22.984 7.742 1 83.56 109 SER B C 1
ATOM 3155 O O . SER B 1 109 ? -4.016 24.016 7.148 1 83.56 109 SER B O 1
ATOM 3157 N N . LEU B 1 110 ? -3.893 21.828 7.254 1 88.31 110 LEU B N 1
ATOM 3158 C CA . LEU B 1 110 ? -4.43 21.609 5.914 1 88.31 110 LEU B CA 1
ATOM 3159 C C . LEU B 1 110 ? -5.895 22.031 5.844 1 88.31 110 LEU B C 1
ATOM 3161 O O . LEU B 1 110 ? -6.434 22.234 4.754 1 88.31 110 LEU B O 1
ATOM 3165 N N . PHE B 1 111 ? -6.488 22.141 7 1 88.69 111 PHE B N 1
ATOM 3166 C CA . PHE B 1 111 ? -7.918 22.422 7.059 1 88.69 111 PHE B CA 1
ATOM 3167 C C . PHE B 1 111 ? -8.172 23.844 7.535 1 88.69 111 PHE B C 1
ATOM 3169 O O . PHE B 1 111 ? -9.32 24.281 7.648 1 88.69 111 PHE B O 1
ATOM 3176 N N . ARG B 1 112 ? -7.082 24.469 7.812 1 82.56 112 ARG B N 1
ATOM 3177 C CA . ARG B 1 112 ? -7.184 25.875 8.195 1 82.56 112 ARG B CA 1
ATOM 3178 C C . ARG B 1 112 ? -7.141 26.781 6.969 1 82.56 112 ARG B C 1
ATOM 3180 O O . ARG B 1 112 ? -6.586 26.406 5.934 1 82.56 112 ARG B O 1
ATOM 3187 N N . ARG B 1 113 ? -7.887 27.953 6.988 1 80.88 113 ARG B N 1
ATOM 3188 C CA . ARG B 1 113 ? -7.969 28.844 5.844 1 80.88 113 ARG B CA 1
ATOM 3189 C C . ARG B 1 113 ? -7.293 30.188 6.145 1 80.88 113 ARG B C 1
ATOM 3191 O O . ARG B 1 113 ? -7.961 31.156 6.492 1 80.88 113 ARG B O 1
ATOM 3198 N N . ASP B 1 114 ? -6.082 29.953 6.496 1 71.94 114 ASP B N 1
ATOM 3199 C CA . ASP B 1 114 ? -5.355 31.219 6.648 1 71.94 114 ASP B CA 1
ATOM 3200 C C . ASP B 1 114 ? -4.738 31.656 5.324 1 71.94 114 ASP B C 1
ATOM 3202 O O . ASP B 1 114 ? -4.973 31.031 4.285 1 71.94 114 ASP B O 1
ATOM 3206 N N . HIS B 1 115 ? -4.164 32.75 5.199 1 64.75 115 HIS B N 1
ATOM 3207 C CA . HIS B 1 115 ? -3.666 33.406 3.994 1 64.75 115 HIS B CA 1
ATOM 3208 C C . HIS B 1 115 ? -2.781 32.469 3.184 1 64.75 115 HIS B C 1
ATOM 3210 O O . HIS B 1 115 ? -2.717 32.562 1.956 1 64.75 115 HIS B O 1
ATOM 3216 N N . SER B 1 116 ? -2.324 31.469 3.791 1 64.31 116 SER B N 1
ATOM 3217 C CA . SER B 1 116 ? -1.335 30.656 3.088 1 64.31 116 SER B CA 1
ATOM 3218 C C . SER B 1 116 ? -1.916 29.297 2.684 1 64.31 116 SER B C 1
ATOM 3220 O O . SER B 1 116 ? -1.369 28.625 1.812 1 64.31 116 SER B O 1
ATOM 3222 N N . GLN B 1 117 ? -3.119 29.047 3.184 1 71.31 117 GLN B N 1
ATOM 3223 C CA . GLN B 1 117 ? -3.609 27.703 2.945 1 71.31 117 GLN B CA 1
ATOM 3224 C C . GLN B 1 117 ? -4.824 27.703 2.021 1 71.31 117 GLN B C 1
ATOM 3226 O O . GLN B 1 117 ? -5.883 28.219 2.383 1 71.31 117 GLN B O 1
ATOM 3231 N N . THR B 1 118 ? -4.715 27.156 0.857 1 77.31 118 THR B N 1
ATOM 3232 C CA . THR B 1 118 ? -5.73 27.188 -0.192 1 77.31 118 THR B CA 1
ATOM 3233 C C . THR B 1 118 ? -6.637 25.953 -0.102 1 77.31 118 THR B C 1
ATOM 3235 O O . THR B 1 118 ? -7.68 25.906 -0.754 1 77.31 118 THR B O 1
ATOM 3238 N N . GLY B 1 119 ? -6.273 25.031 0.785 1 88.06 119 GLY B N 1
ATOM 3239 C CA . GLY B 1 119 ? -7.031 23.797 0.824 1 88.06 119 GLY B CA 1
ATOM 3240 C C . GLY B 1 119 ? -6.586 22.797 -0.221 1 88.06 119 GLY B C 1
ATOM 3241 O O . GLY B 1 119 ? -7.086 21.672 -0.258 1 88.06 119 GLY B O 1
ATOM 3242 N N . VAL B 1 120 ? -5.629 23.219 -1.08 1 92.19 120 VAL B N 1
ATOM 3243 C CA . VAL B 1 120 ? -5.109 22.375 -2.146 1 92.19 120 VAL B CA 1
ATOM 3244 C C . VAL B 1 120 ? -3.611 22.156 -1.949 1 92.19 120 VAL B C 1
ATOM 3246 O O . VAL B 1 120 ? -2.789 22.812 -2.604 1 92.19 120 VAL B O 1
ATOM 3249 N N . PRO B 1 121 ? -3.32 21.266 -1.114 1 92.44 121 PRO B N 1
ATOM 3250 C CA . PRO B 1 121 ? -1.894 21.016 -0.89 1 92.44 121 PRO B CA 1
ATOM 3251 C C . PRO B 1 121 ? -1.186 20.469 -2.129 1 92.44 121 PRO B C 1
ATOM 3253 O O . PRO B 1 121 ? -1.822 19.859 -2.988 1 92.44 121 PRO B O 1
ATOM 3256 N N . LEU B 1 122 ? 0.092 20.672 -2.143 1 90.5 122 LEU B N 1
ATOM 3257 C CA . LEU B 1 122 ? 0.925 20.219 -3.246 1 90.5 122 LEU B CA 1
ATOM 3258 C C . LEU B 1 122 ? 1.048 18.688 -3.232 1 90.5 122 LEU B C 1
ATOM 3260 O O . LEU B 1 122 ? 1.254 18.094 -2.176 1 90.5 122 LEU B O 1
ATOM 3264 N N . VAL B 1 123 ? 0.887 18.141 -4.367 1 93.81 123 VAL B N 1
ATOM 3265 C CA . VAL B 1 123 ? 1.155 16.719 -4.578 1 93.81 123 VAL B CA 1
ATOM 3266 C C . VAL B 1 123 ? 2.207 16.547 -5.672 1 93.81 123 VAL B C 1
ATOM 3268 O O . VAL B 1 123 ? 1.971 16.906 -6.828 1 93.81 123 VAL B O 1
ATOM 3271 N N . THR B 1 124 ? 3.324 16.016 -5.309 1 92.88 124 THR B N 1
ATOM 3272 C CA . THR B 1 124 ? 4.406 15.82 -6.27 1 92.88 124 THR B CA 1
ATOM 3273 C C . THR B 1 124 ? 4.305 14.453 -6.93 1 92.88 124 THR B C 1
ATOM 3275 O O . THR B 1 124 ? 3.643 13.555 -6.406 1 92.88 124 THR B O 1
ATOM 3278 N N . ALA B 1 125 ? 5.039 14.305 -8.031 1 89.94 125 ALA B N 1
ATOM 3279 C CA . ALA B 1 125 ? 5.074 13.031 -8.75 1 89.94 125 ALA B CA 1
ATOM 3280 C C . ALA B 1 125 ? 5.664 11.93 -7.879 1 89.94 125 ALA B C 1
ATOM 3282 O O . ALA B 1 125 ? 5.262 10.766 -7.98 1 89.94 125 ALA B O 1
ATOM 3283 N N . ASN B 1 126 ? 6.5 12.281 -6.988 1 90.31 126 ASN B N 1
ATOM 3284 C CA . ASN B 1 126 ? 7.164 11.305 -6.133 1 90.31 126 ASN B CA 1
ATOM 3285 C C . ASN B 1 126 ? 6.277 10.898 -4.957 1 90.31 126 ASN B C 1
ATOM 3287 O O . ASN B 1 126 ? 6.379 9.773 -4.461 1 90.31 126 ASN B O 1
ATOM 3291 N N . ALA B 1 127 ? 5.422 11.812 -4.598 1 94.62 127 ALA B N 1
ATOM 3292 C CA . ALA B 1 127 ? 4.586 11.562 -3.428 1 94.62 127 ALA B CA 1
ATOM 3293 C C . ALA B 1 127 ? 3.309 10.82 -3.814 1 94.62 127 ALA B C 1
ATOM 3295 O O . ALA B 1 127 ? 2.732 10.094 -3 1 94.62 127 ALA B O 1
ATOM 3296 N N . TYR B 1 128 ? 2.939 10.984 -5.039 1 96.19 128 TYR B N 1
ATOM 3297 C CA . TYR B 1 128 ? 1.635 10.523 -5.496 1 96.19 128 TYR B CA 1
ATOM 3298 C C . TYR B 1 128 ? 1.487 9.016 -5.281 1 96.19 128 TYR B C 1
ATOM 3300 O O . TYR B 1 128 ? 0.489 8.562 -4.719 1 96.19 128 TYR B O 1
ATOM 3308 N N . PRO B 1 129 ? 2.459 8.188 -5.633 1 93.69 129 PRO B N 1
ATOM 3309 C CA . PRO B 1 129 ? 2.277 6.746 -5.477 1 93.69 129 PRO B CA 1
ATOM 3310 C C . PRO B 1 129 ? 2.053 6.336 -4.02 1 93.69 129 PRO B C 1
ATOM 3312 O O . PRO B 1 129 ? 1.25 5.438 -3.746 1 93.69 129 PRO B O 1
ATOM 3315 N N . LYS B 1 130 ? 2.715 6.992 -3.166 1 95.38 130 LYS B N 1
ATOM 3316 C CA . LYS B 1 130 ? 2.57 6.672 -1.749 1 95.38 130 LYS B CA 1
ATOM 3317 C C . LYS B 1 130 ? 1.212 7.117 -1.22 1 95.38 130 LYS B C 1
ATOM 3319 O O . LYS B 1 130 ? 0.547 6.375 -0.495 1 95.38 130 LYS B O 1
ATOM 3324 N N . LEU B 1 131 ? 0.866 8.305 -1.6 1 97.56 131 LEU B N 1
ATOM 3325 C CA . LEU B 1 131 ? -0.452 8.805 -1.221 1 97.56 131 LEU B CA 1
ATOM 3326 C C . LEU B 1 131 ? -1.552 7.887 -1.749 1 97.56 131 LEU B C 1
ATOM 3328 O O . LEU B 1 131 ? -2.508 7.582 -1.033 1 97.56 131 LEU B O 1
ATOM 3332 N N . PHE B 1 132 ? -1.333 7.477 -2.941 1 97.62 132 PHE B N 1
ATOM 3333 C CA . PHE B 1 132 ? -2.285 6.586 -3.594 1 97.62 132 PHE B CA 1
ATOM 3334 C C . PHE B 1 132 ? -2.441 5.289 -2.807 1 97.62 132 PHE B C 1
ATOM 3336 O O . PHE B 1 132 ? -3.559 4.895 -2.465 1 97.62 132 PHE B O 1
ATOM 3343 N N . GLU B 1 133 ? -1.396 4.703 -2.465 1 96.88 133 GLU B N 1
ATOM 3344 C CA . GLU B 1 133 ? -1.403 3.441 -1.731 1 96.88 133 GLU B CA 1
ATOM 3345 C C . GLU B 1 133 ? -2.062 3.604 -0.365 1 96.88 133 GLU B C 1
ATOM 3347 O O . GLU B 1 133 ? -2.959 2.836 -0.008 1 96.88 133 GLU B O 1
ATOM 3352 N N . TRP B 1 134 ? -1.613 4.59 0.382 1 97.88 134 TRP B N 1
ATOM 3353 C CA . TRP B 1 134 ? -2.133 4.805 1.729 1 97.88 134 TRP B CA 1
ATOM 3354 C C . TRP B 1 134 ? -3.631 5.09 1.697 1 97.88 134 TRP B C 1
ATOM 3356 O O . TRP B 1 134 ? -4.395 4.508 2.473 1 97.88 134 TRP B O 1
ATOM 3366 N N . PHE B 1 135 ? -4 5.926 0.751 1 98.5 135 PHE B N 1
ATOM 3367 C CA . PHE B 1 135 ? -5.395 6.352 0.674 1 98.5 135 PHE B CA 1
ATOM 3368 C C . PHE B 1 135 ? -6.297 5.191 0.277 1 98.5 135 PHE B C 1
ATOM 3370 O O . PHE B 1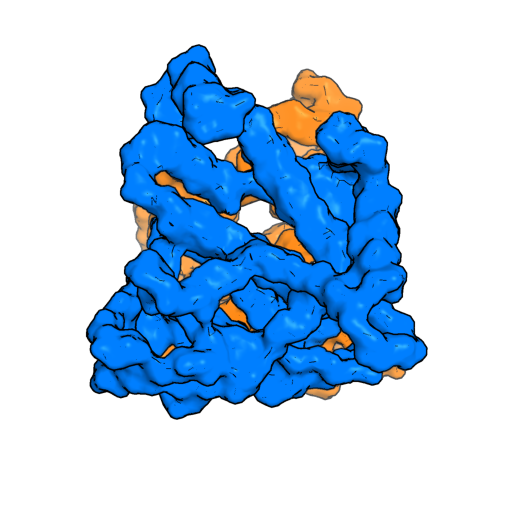 135 ? -7.418 5.07 0.774 1 98.5 135 PHE B O 1
ATOM 3377 N N . PHE B 1 136 ? -5.785 4.348 -0.553 1 98.44 136 PHE B N 1
ATOM 3378 C CA . PHE B 1 136 ? -6.613 3.254 -1.049 1 98.44 136 PHE B CA 1
ATOM 3379 C C . PHE B 1 136 ? -6.699 2.131 -0.021 1 98.44 136 PHE B C 1
ATOM 3381 O O . PHE B 1 136 ? -7.75 1.501 0.131 1 98.44 136 PHE B O 1
ATOM 3388 N N . VAL B 1 137 ? -5.645 1.87 0.667 1 98.25 137 VAL B N 1
ATOM 3389 C CA . VAL B 1 137 ? -5.715 0.894 1.749 1 98.25 137 VAL B CA 1
ATOM 3390 C C . VAL B 1 137 ? -6.691 1.376 2.818 1 98.25 137 VAL B C 1
ATOM 3392 O O . VAL B 1 137 ? -7.535 0.608 3.291 1 98.25 137 VAL B O 1
ATOM 3395 N N . LEU B 1 138 ? -6.539 2.648 3.141 1 98.06 138 LEU B N 1
ATOM 3396 C CA . LEU B 1 138 ? -7.457 3.275 4.086 1 98.06 138 LEU B CA 1
ATOM 3397 C C . LEU B 1 138 ? -8.906 3.107 3.635 1 98.06 138 LEU B C 1
ATOM 3399 O O . LEU B 1 138 ? -9.773 2.777 4.441 1 98.06 138 LEU B O 1
ATOM 3403 N N . GLY B 1 139 ? -9.164 3.283 2.404 1 97.75 139 GLY B N 1
ATOM 3404 C CA . GLY B 1 139 ? -10.508 3.174 1.864 1 97.75 139 GLY B CA 1
ATOM 3405 C C . GLY B 1 139 ? -11.109 1.791 2.031 1 97.75 139 GLY B C 1
ATOM 3406 O O . GLY B 1 139 ? -12.234 1.65 2.52 1 97.75 139 GLY B O 1
ATOM 3407 N N . THR B 1 140 ? -10.359 0.769 1.603 1 97.31 140 THR B N 1
ATOM 3408 C CA . THR B 1 140 ? -10.844 -0.599 1.729 1 97.31 140 THR B CA 1
ATOM 3409 C C . THR B 1 140 ? -11.047 -0.968 3.195 1 97.31 140 THR B C 1
ATOM 3411 O O . THR B 1 140 ? -12 -1.676 3.537 1 97.31 140 THR B O 1
ATOM 3414 N N . GLU B 1 141 ? -10.172 -0.49 4.055 1 97.56 141 GLU B N 1
ATOM 3415 C CA . GLU B 1 141 ? -10.242 -0.81 5.48 1 97.56 141 GLU B CA 1
ATOM 3416 C C . GLU B 1 141 ? -11.547 -0.32 6.09 1 97.56 141 GLU B C 1
ATOM 3418 O O . GLU B 1 141 ? -12.133 -0.99 6.949 1 97.56 141 GLU B O 1
ATOM 3423 N N . VAL B 1 142 ? -12.008 0.842 5.629 1 97.25 142 VAL B N 1
ATOM 3424 C CA . VAL B 1 142 ? -13.242 1.407 6.152 1 97.25 142 VAL B CA 1
ATOM 3425 C C . VAL B 1 142 ? -14.391 0.426 5.934 1 97.25 142 VAL B C 1
ATOM 3427 O O . VAL B 1 142 ? -15.242 0.25 6.812 1 97.25 142 VAL B O 1
ATOM 3430 N N . PHE B 1 143 ? -14.375 -0.256 4.816 1 95.81 143 PHE B N 1
ATOM 3431 C CA . PHE B 1 143 ? -15.461 -1.168 4.469 1 95.81 143 PHE B CA 1
ATOM 3432 C C . PHE B 1 143 ? -15.188 -2.564 5.012 1 95.81 143 PHE B C 1
ATOM 3434 O O . PHE B 1 143 ? -16.109 -3.24 5.488 1 95.81 143 PHE B O 1
ATOM 3441 N N . ALA B 1 144 ? -14.008 -2.969 5 1 96.81 144 ALA B N 1
ATOM 3442 C CA . ALA B 1 144 ? -13.641 -4.352 5.301 1 96.81 144 ALA B CA 1
ATOM 3443 C C . ALA B 1 144 ? -13.594 -4.594 6.805 1 96.81 144 ALA B C 1
ATOM 3445 O O . ALA B 1 144 ? -13.961 -5.672 7.277 1 96.81 144 ALA B O 1
ATOM 3446 N N . GLN B 1 145 ? -13.102 -3.529 7.566 1 96.56 145 GLN B N 1
ATOM 3447 C CA . GLN B 1 145 ? -12.867 -3.707 9 1 96.56 145 GLN B CA 1
ATOM 3448 C C . GLN B 1 145 ? -12.18 -5.039 9.281 1 96.56 145 GLN B C 1
ATOM 3450 O O . GLN B 1 145 ? -12.734 -5.887 9.992 1 96.56 145 GLN B O 1
ATOM 3455 N N . SER B 1 146 ? -10.984 -5.156 8.812 1 97.06 146 SER B N 1
ATOM 3456 C CA . SER B 1 146 ? -10.242 -6.398 8.648 1 97.06 146 SER B CA 1
ATOM 3457 C C . SER B 1 146 ? -10.078 -7.129 9.977 1 97.06 146 SER B C 1
ATOM 3459 O O . SER B 1 146 ? -9.961 -8.352 10.008 1 97.06 146 SER B O 1
ATOM 3461 N N . ASP B 1 147 ? -9.984 -6.48 11.094 1 96.31 147 ASP B N 1
ATOM 3462 C CA . ASP B 1 147 ? -9.891 -7.031 12.438 1 96.31 147 ASP B CA 1
ATOM 3463 C C . ASP B 1 147 ? -10.18 -5.957 13.492 1 96.31 147 ASP B C 1
ATOM 3465 O O . ASP B 1 147 ? -10.68 -4.883 13.164 1 96.31 147 ASP B O 1
ATOM 3469 N N . ALA B 1 148 ? -9.852 -6.266 14.703 1 94.88 148 ALA B N 1
ATOM 3470 C CA . ALA B 1 148 ? -10.195 -5.371 15.797 1 94.88 148 ALA B CA 1
ATOM 3471 C C . ALA B 1 148 ? -9.359 -4.098 15.758 1 94.88 148 ALA B C 1
ATOM 3473 O O . ALA B 1 148 ? -9.695 -3.102 16.406 1 94.88 148 ALA B O 1
ATOM 3474 N N . LEU B 1 149 ? -8.328 -4.059 14.992 1 94.62 149 LEU B N 1
ATOM 3475 C CA . LEU B 1 149 ? -7.426 -2.912 14.945 1 94.62 149 LEU B CA 1
ATOM 3476 C C . LEU B 1 149 ? -7.664 -2.088 13.68 1 94.62 149 LEU B C 1
ATOM 3478 O O . LEU B 1 149 ? -6.832 -1.258 13.312 1 94.62 149 LEU B O 1
ATOM 3482 N N . TRP B 1 150 ? -8.797 -2.248 13.023 1 96.06 150 TRP B N 1
ATOM 3483 C CA . TRP B 1 150 ? -9.047 -1.584 11.75 1 96.06 150 TRP B CA 1
ATOM 3484 C C . TRP B 1 150 ? -9.039 -0.068 11.914 1 96.06 150 TRP B C 1
ATOM 3486 O O . TRP B 1 150 ? -8.516 0.653 11.062 1 96.06 150 TRP B O 1
ATOM 3496 N N . VAL B 1 151 ? -9.523 0.405 13.047 1 95.62 151 VAL B N 1
ATOM 3497 C CA . VAL B 1 151 ? -9.57 1.844 13.281 1 95.62 151 VAL B CA 1
ATOM 3498 C C . VAL B 1 151 ? -8.148 2.381 13.453 1 95.62 151 VAL B C 1
ATOM 3500 O O . VAL B 1 151 ? -7.812 3.445 12.93 1 95.62 151 VAL B O 1
ATOM 3503 N N . CYS B 1 152 ? -7.312 1.651 14.156 1 94.94 152 CYS B N 1
ATOM 3504 C CA . CYS B 1 152 ? -5.918 2.033 14.367 1 94.94 152 CYS B CA 1
ATOM 3505 C C . CYS B 1 152 ? -5.168 2.104 13.047 1 94.94 152 CYS B C 1
ATOM 3507 O O . CYS B 1 152 ? -4.348 2.998 12.836 1 94.94 152 CYS B O 1
ATOM 3509 N N . ARG B 1 153 ? -5.48 1.23 12.188 1 96.06 153 ARG B N 1
ATOM 3510 C CA . ARG B 1 153 ? -4.832 1.231 10.883 1 96.06 153 ARG B CA 1
ATOM 3511 C C . ARG B 1 153 ? -5.254 2.445 10.062 1 96.06 153 ARG B C 1
ATOM 3513 O O . ARG B 1 153 ? -4.43 3.062 9.383 1 96.06 153 ARG B O 1
ATOM 3520 N N . ILE B 1 154 ? -6.492 2.752 10.141 1 97 154 ILE B N 1
ATOM 3521 C CA . ILE B 1 154 ? -6.977 3.941 9.445 1 97 154 ILE B CA 1
ATOM 3522 C C . ILE B 1 154 ? -6.281 5.18 10 1 97 154 ILE B C 1
ATOM 3524 O O . ILE B 1 154 ? -5.836 6.047 9.242 1 97 154 ILE B O 1
ATOM 3528 N N . LYS B 1 155 ? -6.164 5.23 11.281 1 95.19 155 LYS B N 1
ATOM 3529 C CA . LYS B 1 155 ? -5.473 6.355 11.906 1 95.19 155 LYS B CA 1
ATOM 3530 C C . LYS B 1 155 ? -4.016 6.426 11.453 1 95.19 155 LYS B C 1
ATOM 3532 O O . LYS B 1 155 ? -3.494 7.512 11.195 1 95.19 155 LYS B O 1
ATOM 3537 N N . LYS B 1 156 ? -3.418 5.328 11.367 1 95.81 156 LYS B N 1
ATOM 3538 C CA . LYS B 1 156 ? -2.029 5.277 10.922 1 95.81 156 LYS B CA 1
ATOM 3539 C C . LYS B 1 156 ? -1.87 5.918 9.539 1 95.81 156 LYS B C 1
ATOM 3541 O O . LYS B 1 156 ? -1.063 6.832 9.367 1 95.81 156 LYS B O 1
ATOM 3546 N N . TYR B 1 157 ? -2.656 5.457 8.609 1 97.12 157 TYR B N 1
ATOM 3547 C CA . TYR B 1 157 ? -2.539 5.965 7.242 1 97.12 157 TYR B CA 1
ATOM 3548 C C . TYR B 1 157 ? -2.939 7.434 7.172 1 97.12 157 TYR B C 1
ATOM 3550 O O . TYR B 1 157 ? -2.35 8.211 6.414 1 97.12 157 TYR B O 1
ATOM 3558 N N . LEU B 1 158 ? -3.92 7.781 7.961 1 96.19 158 LEU B N 1
ATOM 3559 C CA . LEU B 1 158 ? -4.355 9.172 7.977 1 96.19 158 LEU B CA 1
ATOM 3560 C C . LEU B 1 158 ? -3.24 10.086 8.477 1 96.19 158 LEU B C 1
ATOM 3562 O O . LEU B 1 158 ? -2.961 11.125 7.875 1 96.19 158 LEU B O 1
ATOM 3566 N N . ILE B 1 159 ? -2.609 9.672 9.539 1 94.5 159 ILE B N 1
ATOM 3567 C CA . ILE B 1 159 ? -1.503 10.43 10.109 1 94.5 159 ILE B CA 1
ATOM 3568 C C . ILE B 1 159 ? -0.382 10.562 9.078 1 94.5 159 ILE B C 1
ATOM 3570 O O . ILE B 1 159 ? 0.175 11.648 8.898 1 94.5 159 ILE B O 1
ATOM 3574 N N . GLN B 1 160 ? -0.104 9.523 8.43 1 96.25 160 GLN B N 1
ATOM 3575 C CA . GLN B 1 160 ? 0.957 9.523 7.426 1 96.25 160 GLN B CA 1
ATOM 3576 C C . GLN B 1 160 ? 0.599 10.422 6.242 1 96.25 160 GLN B C 1
ATOM 3578 O O . GLN B 1 160 ? 1.433 11.195 5.773 1 96.25 160 GLN B O 1
ATOM 3583 N N . ILE B 1 161 ? -0.61 10.367 5.789 1 97.12 161 ILE B N 1
ATOM 3584 C CA . ILE B 1 161 ? -1.082 11.172 4.664 1 97.12 161 ILE B CA 1
ATOM 3585 C C . ILE B 1 161 ? -1.041 12.648 5.031 1 97.12 161 ILE B C 1
ATOM 3587 O O . ILE B 1 161 ? -0.477 13.461 4.293 1 97.12 161 ILE B O 1
ATOM 3591 N N . LEU B 1 162 ? -1.589 12.953 6.164 1 95.06 162 LEU B N 1
ATOM 3592 C CA . LEU B 1 162 ? -1.646 14.344 6.602 1 95.06 162 LEU B CA 1
ATOM 3593 C C . LEU B 1 162 ? -0.244 14.906 6.824 1 95.06 162 LEU B C 1
ATOM 3595 O O . LEU B 1 162 ? 0.043 16.047 6.449 1 95.06 162 LEU B O 1
ATOM 3599 N N . GLY B 1 163 ? 0.578 14.062 7.438 1 94.12 163 GLY B N 1
ATOM 3600 C CA . GLY B 1 163 ? 1.954 14.484 7.645 1 94.12 163 GLY B CA 1
ATOM 3601 C C . GLY B 1 163 ? 2.693 14.773 6.352 1 94.12 163 GLY B C 1
ATOM 3602 O O . GLY B 1 163 ? 3.377 15.789 6.23 1 94.12 163 GLY B O 1
ATOM 3603 N N . LEU B 1 164 ? 2.561 13.938 5.426 1 95.44 164 LEU B N 1
ATOM 3604 C CA . LEU B 1 164 ? 3.221 14.094 4.133 1 95.44 164 LEU B CA 1
ATOM 3605 C C . LEU B 1 164 ? 2.732 15.359 3.428 1 95.44 164 LEU B C 1
ATOM 3607 O O . LEU B 1 164 ? 3.541 16.172 2.973 1 95.44 164 LEU B O 1
ATOM 3611 N N . LEU B 1 165 ? 1.452 15.555 3.377 1 94.5 165 LEU B N 1
ATOM 3612 C CA . LEU B 1 165 ? 0.862 16.703 2.686 1 94.5 165 LEU B CA 1
ATOM 3613 C C . LEU B 1 165 ? 1.268 18 3.354 1 94.5 165 LEU B C 1
ATOM 3615 O O . LEU B 1 165 ? 1.582 18.984 2.672 1 94.5 165 LEU B O 1
ATOM 3619 N N . GLU B 1 166 ? 1.262 17.984 4.605 1 92.31 166 GLU B N 1
ATOM 3620 C CA . GLU B 1 166 ? 1.621 19.188 5.344 1 92.31 166 GLU B CA 1
ATOM 3621 C C . GLU B 1 166 ? 3.074 19.578 5.094 1 92.31 166 GLU B C 1
ATOM 3623 O O . GLU B 1 166 ? 3.379 20.766 4.879 1 92.31 166 GLU B O 1
ATOM 3628 N N . ASN B 1 167 ? 3.918 18.594 5.121 1 91.88 167 ASN B N 1
ATOM 3629 C CA . ASN B 1 167 ? 5.34 18.859 4.93 1 91.88 167 ASN B CA 1
ATOM 3630 C C . ASN B 1 167 ? 5.637 19.328 3.506 1 91.88 167 ASN B C 1
ATOM 3632 O O . ASN B 1 167 ? 6.461 20.219 3.301 1 91.88 167 ASN B O 1
ATOM 3636 N N . LEU B 1 168 ? 4.98 18.719 2.568 1 90.56 168 LEU B N 1
ATOM 3637 C CA . LEU B 1 168 ? 5.176 19.125 1.182 1 90.56 168 LEU B CA 1
ATOM 3638 C C . LEU B 1 168 ? 4.68 20.562 0.965 1 90.56 168 LEU B C 1
ATOM 3640 O O . LEU B 1 168 ? 5.285 21.328 0.212 1 90.56 168 LEU B O 1
ATOM 3644 N N . ASN B 1 169 ? 3.633 20.828 1.611 1 87 169 ASN B N 1
ATOM 3645 C CA . ASN B 1 169 ? 3.027 22.141 1.463 1 87 169 ASN B CA 1
ATOM 3646 C C . ASN B 1 169 ? 3.904 23.234 2.072 1 87 169 ASN B C 1
ATOM 3648 O O . ASN B 1 169 ? 3.861 24.391 1.64 1 87 169 ASN B O 1
ATOM 3652 N N . ARG B 1 170 ? 4.629 22.891 2.994 1 82.56 170 ARG B N 1
ATOM 3653 C CA . ARG B 1 170 ? 5.504 23.859 3.66 1 82.56 170 ARG B CA 1
ATOM 3654 C C . ARG B 1 170 ? 6.758 24.109 2.838 1 82.56 170 ARG B C 1
ATOM 3656 O O . ARG B 1 170 ? 7.383 25.172 2.967 1 82.56 170 ARG B O 1
ATOM 3663 N N . GLN B 1 171 ? 7.102 23.172 1.964 1 74.31 171 GLN B N 1
ATOM 3664 C CA . GLN B 1 171 ? 8.367 23.266 1.235 1 74.31 171 GLN B CA 1
ATOM 3665 C C . GLN B 1 171 ? 8.234 24.203 0.034 1 74.31 171 GLN B C 1
ATOM 3667 O O . GLN B 1 171 ? 7.332 24.031 -0.791 1 74.31 171 GLN B O 1
ATOM 3672 N N . ALA B 1 172 ? 8.641 25.375 0.247 1 61.28 172 ALA B N 1
ATOM 3673 C CA . ALA B 1 172 ? 8.469 26.484 -0.69 1 61.28 172 ALA B CA 1
ATOM 3674 C C . ALA B 1 172 ? 9.531 26.438 -1.783 1 61.28 172 ALA B C 1
ATOM 3676 O O . ALA B 1 172 ? 9.289 26.875 -2.914 1 61.28 172 ALA B O 1
ATOM 3677 N N . GLU B 1 173 ? 10.727 25.938 -1.4 1 68.88 173 GLU B N 1
ATOM 3678 C CA . GLU B 1 173 ? 11.836 26.203 -2.307 1 68.88 173 GLU B CA 1
ATOM 3679 C C . GLU B 1 173 ? 12.359 24.906 -2.928 1 68.88 173 GLU B C 1
ATOM 3681 O O . GLU B 1 173 ? 11.969 23.812 -2.518 1 68.88 173 GLU B O 1
ATOM 3686 N N . GLN B 1 174 ? 12.789 24.875 -4.109 1 77.38 174 GLN B N 1
ATOM 3687 C CA . GLN B 1 174 ? 13.406 23.734 -4.789 1 77.38 174 GLN B CA 1
ATOM 3688 C C . GLN B 1 174 ? 14.914 23.703 -4.551 1 77.38 174 GLN B C 1
ATOM 3690 O O . GLN B 1 174 ? 15.695 23.562 -5.492 1 77.38 174 GLN B O 1
ATOM 3695 N N . SER B 1 175 ? 15.266 23.766 -3.219 1 89.06 175 SER B N 1
ATOM 3696 C CA . SER B 1 175 ? 16.672 23.625 -2.855 1 89.06 175 SER B CA 1
ATOM 3697 C C . SER B 1 175 ? 17.062 22.156 -2.758 1 89.06 175 SER B C 1
ATOM 3699 O O . SER B 1 175 ? 16.203 21.281 -2.703 1 89.06 175 SER B O 1
ATOM 3701 N N . PRO B 1 176 ? 18.328 21.922 -2.789 1 92.5 176 PRO B N 1
ATOM 3702 C CA . PRO B 1 176 ? 18.797 20.547 -2.607 1 92.5 176 PRO B CA 1
ATOM 3703 C C . PRO B 1 176 ? 18.281 19.906 -1.318 1 92.5 176 PRO B C 1
ATOM 3705 O O . PRO B 1 176 ? 17.922 18.719 -1.303 1 92.5 176 PRO B O 1
ATOM 3708 N N . VAL B 1 177 ? 18.188 20.719 -0.344 1 93.94 177 VAL B N 1
ATOM 3709 C CA . VAL B 1 177 ? 17.688 20.219 0.933 1 93.94 177 VAL B CA 1
ATOM 3710 C C . VAL B 1 177 ? 16.203 19.859 0.8 1 93.94 177 VAL B C 1
ATOM 3712 O O . VAL B 1 177 ? 15.758 18.844 1.345 1 93.94 177 VAL B O 1
ATOM 3715 N N . ASP B 1 178 ? 15.547 20.609 0.036 1 93.88 178 ASP B N 1
ATOM 3716 C CA . ASP B 1 178 ? 14.125 20.344 -0.169 1 93.88 178 ASP B CA 1
ATOM 3717 C C . ASP B 1 178 ? 13.922 19.016 -0.905 1 93.88 178 ASP B C 1
ATOM 3719 O O . ASP B 1 178 ? 12.984 18.281 -0.61 1 93.88 178 ASP B O 1
ATOM 3723 N N . LEU B 1 179 ? 14.758 18.766 -1.777 1 93.75 179 LEU B N 1
ATOM 3724 C CA . LEU B 1 179 ? 14.695 17.516 -2.516 1 93.75 179 LEU B CA 1
ATOM 3725 C C . LEU B 1 179 ? 14.891 16.328 -1.585 1 93.75 179 LEU B C 1
ATOM 3727 O O . LEU B 1 179 ? 14.172 15.328 -1.677 1 93.75 179 LEU B O 1
ATOM 3731 N N . VAL B 1 180 ? 15.797 16.469 -0.739 1 96.06 180 VAL B N 1
ATOM 3732 C CA . VAL B 1 180 ? 16.109 15.398 0.201 1 96.06 180 VAL B CA 1
ATOM 3733 C C . VAL B 1 180 ? 14.969 15.258 1.214 1 96.06 180 VAL B C 1
ATOM 3735 O O . VAL B 1 180 ? 14.578 14.148 1.573 1 96.06 180 VAL B O 1
ATOM 3738 N N . LEU B 1 181 ? 14.469 16.375 1.631 1 96 181 LEU B N 1
ATOM 3739 C CA . LEU B 1 181 ? 13.352 16.344 2.568 1 96 181 LEU B CA 1
ATOM 3740 C C . LEU B 1 181 ? 12.148 15.641 1.951 1 96 181 LEU B C 1
ATOM 3742 O O . LEU B 1 181 ? 11.516 14.797 2.596 1 96 181 LEU B O 1
ATOM 3746 N N . GLU B 1 182 ? 11.852 15.945 0.796 1 94.38 182 GLU B N 1
ATOM 3747 C CA . GLU B 1 182 ? 10.758 15.258 0.114 1 94.38 182 GLU B CA 1
ATOM 3748 C C . GLU B 1 182 ? 11.008 13.75 0.047 1 94.38 182 GLU B C 1
ATOM 3750 O O . GLU B 1 182 ? 10.094 12.953 0.261 1 94.38 182 GLU B O 1
ATOM 3755 N N . TYR B 1 183 ? 12.227 13.43 -0.297 1 95.38 183 TYR B N 1
ATOM 3756 C CA . TYR B 1 183 ? 12.594 12.023 -0.35 1 95.38 183 TYR B CA 1
ATOM 3757 C C . TYR B 1 183 ? 12.352 11.344 0.993 1 95.38 183 TYR B C 1
ATOM 3759 O O . TYR B 1 183 ? 11.797 10.242 1.048 1 95.38 183 TYR B O 1
ATOM 3767 N N . ILE B 1 184 ? 12.711 11.992 2.01 1 96.88 184 ILE B N 1
ATOM 3768 C CA . ILE B 1 184 ? 12.555 11.453 3.357 1 96.88 184 ILE B CA 1
ATOM 3769 C C . ILE B 1 184 ? 11.062 11.312 3.682 1 96.88 184 ILE B C 1
ATOM 3771 O O . ILE B 1 184 ? 10.625 10.25 4.137 1 96.88 184 ILE B O 1
ATOM 3775 N N . TYR B 1 185 ? 10.305 12.328 3.377 1 96.06 185 TYR B N 1
ATOM 3776 C CA . TYR B 1 185 ? 8.883 12.312 3.699 1 96.06 185 TYR B CA 1
ATOM 3777 C C . TYR B 1 185 ? 8.172 11.18 2.965 1 96.06 185 TYR B C 1
ATOM 3779 O O . TYR B 1 185 ? 7.234 10.578 3.496 1 96.06 185 TYR B O 1
ATOM 3787 N N . THR B 1 186 ? 8.68 10.859 1.861 1 94.31 186 THR B N 1
ATOM 3788 C CA . THR B 1 186 ? 8.008 9.898 0.988 1 94.31 186 THR B CA 1
ATOM 3789 C C . THR B 1 186 ? 8.5 8.484 1.262 1 94.31 186 THR B C 1
ATOM 3791 O O . THR B 1 186 ? 7.754 7.52 1.096 1 94.31 186 THR B O 1
ATOM 3794 N N . ASN B 1 187 ? 9.703 8.336 1.804 1 94.56 187 ASN B N 1
ATOM 3795 C CA . ASN B 1 187 ? 10.312 7.016 1.803 1 94.56 187 ASN B CA 1
ATOM 3796 C C . ASN B 1 187 ? 10.773 6.609 3.199 1 94.56 187 ASN B C 1
ATOM 3798 O O . ASN B 1 187 ? 11.406 5.566 3.369 1 94.56 187 ASN B O 1
ATOM 3802 N N . TYR B 1 188 ? 10.461 7.352 4.188 1 96.25 188 TYR B N 1
ATOM 3803 C CA . TYR B 1 188 ? 11.062 7.172 5.504 1 96.25 188 TYR B CA 1
ATOM 3804 C C . TYR B 1 188 ? 10.781 5.773 6.043 1 96.25 188 TYR B C 1
ATOM 3806 O O . TYR B 1 188 ? 11.492 5.293 6.934 1 96.25 188 TYR B O 1
ATOM 3814 N N . SER B 1 189 ? 9.742 5.129 5.613 1 94.19 189 SER B N 1
ATOM 3815 C CA . SER B 1 189 ? 9.391 3.812 6.137 1 94.19 189 SER B CA 1
ATOM 3816 C C . SER B 1 189 ? 10.258 2.725 5.512 1 94.19 189 SER B C 1
ATOM 3818 O O . SER B 1 189 ? 10.25 1.578 5.965 1 94.19 189 SER B O 1
ATOM 3820 N N . ASN B 1 190 ? 11 3.018 4.512 1 92.06 190 ASN B N 1
ATOM 3821 C CA . ASN B 1 190 ? 11.898 2.096 3.832 1 92.06 190 ASN B CA 1
ATOM 3822 C C . ASN B 1 190 ? 13.344 2.264 4.312 1 92.06 190 ASN B C 1
ATOM 3824 O O . ASN B 1 190 ? 13.648 3.197 5.059 1 92.06 190 ASN B O 1
ATOM 3828 N N . LYS B 1 191 ? 14.141 1.347 3.859 1 91.56 191 LYS B N 1
ATOM 3829 C CA . LYS B 1 191 ? 15.562 1.497 4.129 1 91.56 191 LYS B CA 1
ATOM 3830 C C . LYS B 1 191 ? 16.172 2.637 3.309 1 91.56 191 LYS B C 1
ATOM 3832 O O . LYS B 1 191 ? 15.992 2.688 2.088 1 91.56 191 LYS B O 1
ATOM 3837 N N . ILE B 1 192 ? 16.828 3.543 4.039 1 94.31 192 ILE B N 1
ATOM 3838 C CA . ILE B 1 192 ? 17.5 4.676 3.41 1 94.31 192 ILE B CA 1
ATOM 3839 C C . ILE B 1 192 ? 18.938 4.773 3.916 1 94.31 192 ILE B C 1
ATOM 3841 O O . ILE B 1 192 ? 19.188 4.699 5.121 1 94.31 192 ILE B O 1
ATOM 3845 N N . ILE B 1 193 ? 19.828 4.848 2.986 1 93.5 193 ILE B N 1
ATOM 3846 C CA . ILE B 1 193 ? 21.234 5.066 3.352 1 93.5 193 ILE B CA 1
ATOM 3847 C C . ILE B 1 193 ? 21.672 6.449 2.881 1 93.5 193 ILE B C 1
ATOM 3849 O O . ILE B 1 193 ? 20.984 7.102 2.102 1 93.5 193 ILE B O 1
ATOM 3853 N N . LEU B 1 194 ? 22.797 6.867 3.393 1 95.81 194 LEU B N 1
ATOM 3854 C CA . LEU B 1 194 ? 23.281 8.211 3.111 1 95.81 194 LEU B CA 1
ATOM 3855 C C . LEU B 1 194 ? 23.453 8.43 1.612 1 95.81 194 LEU B C 1
ATOM 3857 O O . LEU B 1 194 ? 23.203 9.523 1.103 1 95.81 194 LEU B O 1
ATOM 3861 N N . GLU B 1 195 ? 23.828 7.449 0.92 1 94.38 195 GLU B N 1
ATOM 3862 C CA . GLU B 1 195 ? 24.062 7.543 -0.518 1 94.38 195 GLU B CA 1
ATOM 3863 C C . GLU B 1 195 ? 22.781 7.883 -1.263 1 94.38 195 GLU B C 1
ATOM 3865 O O . GLU B 1 195 ? 22.797 8.586 -2.275 1 94.38 195 GLU B O 1
ATOM 3870 N N . ASP B 1 196 ? 21.703 7.402 -0.774 1 94.06 196 ASP B N 1
ATOM 3871 C CA . ASP B 1 196 ? 20.422 7.738 -1.373 1 94.06 196 ASP B CA 1
ATOM 3872 C C . ASP B 1 196 ? 20.156 9.234 -1.293 1 94.06 196 ASP B C 1
ATOM 3874 O O . ASP B 1 196 ? 19.672 9.844 -2.258 1 94.06 196 ASP B O 1
ATOM 3878 N N . LEU B 1 197 ? 20.516 9.773 -0.17 1 97.12 197 LEU B N 1
ATOM 3879 C CA . LEU B 1 197 ? 20.25 11.188 0.082 1 97.12 197 LEU B CA 1
ATOM 3880 C C . LEU B 1 197 ? 21.219 12.07 -0.697 1 97.12 197 LEU B C 1
ATOM 3882 O O . LEU B 1 197 ? 20.812 13.094 -1.255 1 97.12 197 LEU B O 1
ATOM 3886 N N . THR B 1 198 ? 22.453 11.648 -0.746 1 97.06 198 THR B N 1
ATOM 3887 C CA . THR B 1 198 ? 23.422 12.43 -1.496 1 97.06 198 THR B CA 1
ATOM 3888 C C . THR B 1 198 ? 23.109 12.398 -2.99 1 97.06 198 THR B C 1
ATOM 3890 O O . THR B 1 198 ? 23.25 13.406 -3.682 1 97.06 198 THR B O 1
ATOM 3893 N N . SER B 1 199 ? 22.688 11.258 -3.457 1 93.56 199 SER B N 1
ATOM 3894 C CA . SER B 1 199 ? 22.328 11.117 -4.863 1 93.56 199 SER B CA 1
ATOM 3895 C C . SER B 1 199 ? 21.125 11.984 -5.207 1 93.56 199 SER B C 1
ATOM 3897 O O . SER B 1 199 ? 21.078 12.617 -6.266 1 93.56 199 SER B O 1
ATOM 3899 N N . CYS B 1 200 ? 20.219 12.016 -4.359 1 91.69 200 CYS B N 1
ATOM 3900 C CA . CYS B 1 200 ? 19 12.805 -4.543 1 91.69 200 CYS B CA 1
ATOM 3901 C C . CYS B 1 200 ? 19.328 14.289 -4.672 1 91.69 200 CYS B C 1
ATOM 3903 O O . CYS B 1 200 ? 18.75 14.992 -5.492 1 91.69 200 CYS B O 1
ATOM 3905 N N . ALA B 1 201 ? 20.25 14.742 -3.924 1 94.75 201 ALA B N 1
ATOM 3906 C CA . ALA B 1 201 ? 20.609 16.156 -3.871 1 94.75 201 ALA B CA 1
ATOM 3907 C C . ALA B 1 201 ? 21.719 16.484 -4.859 1 94.75 201 ALA B C 1
ATOM 3909 O O . ALA B 1 201 ? 22 17.656 -5.121 1 94.75 201 ALA B O 1
ATOM 3910 N N . HIS B 1 202 ? 22.328 15.438 -5.379 1 94.88 202 HIS B N 1
ATOM 3911 C CA . HIS B 1 202 ? 23.5 15.602 -6.219 1 94.88 202 HIS B CA 1
ATOM 3912 C C . HIS B 1 202 ? 24.609 16.344 -5.477 1 94.88 202 HIS B C 1
ATOM 3914 O O . HIS B 1 202 ? 25.188 17.297 -6.008 1 94.88 202 HIS B O 1
ATOM 3920 N N . LEU B 1 203 ? 24.797 16.047 -4.238 1 96.62 203 LEU B N 1
ATOM 3921 C CA . LEU B 1 203 ? 25.828 16.609 -3.371 1 96.62 203 LEU B CA 1
ATOM 3922 C C . LEU B 1 203 ? 26.641 15.508 -2.693 1 96.62 203 LEU B C 1
ATOM 3924 O O . LEU B 1 203 ? 26.172 14.367 -2.582 1 96.62 203 LEU B O 1
ATOM 3928 N N . ASN B 1 204 ? 27.797 15.844 -2.262 1 96.75 204 ASN B N 1
ATOM 3929 C CA . ASN B 1 204 ? 28.547 14.906 -1.424 1 96.75 204 ASN B CA 1
ATOM 3930 C C . ASN B 1 204 ? 28.078 14.969 0.03 1 96.75 204 ASN B C 1
ATOM 3932 O O . ASN B 1 204 ? 27.281 15.836 0.397 1 96.75 204 ASN B O 1
ATOM 3936 N N . ARG B 1 205 ? 28.578 14.039 0.786 1 96.69 205 ARG B N 1
ATOM 3937 C CA . ARG B 1 205 ? 28.172 13.875 2.176 1 96.69 205 ARG B CA 1
ATOM 3938 C C . ARG B 1 205 ? 28.422 15.141 2.98 1 96.69 205 ARG B C 1
ATOM 3940 O O . ARG B 1 205 ? 27.578 15.562 3.777 1 96.69 205 ARG B O 1
ATOM 3947 N N . VAL B 1 206 ? 29.5 15.75 2.756 1 97.56 206 VAL B N 1
ATOM 3948 C CA . VAL B 1 206 ? 29.922 16.906 3.537 1 97.56 206 VAL B CA 1
ATOM 3949 C C . VAL B 1 206 ? 29.016 18.094 3.236 1 97.56 206 VAL B C 1
ATOM 3951 O O . VAL B 1 206 ? 28.438 18.703 4.148 1 97.56 206 VAL B O 1
ATOM 3954 N N . SER B 1 207 ? 28.812 18.406 1.995 1 97.62 207 SER B N 1
ATOM 3955 C CA . SER B 1 207 ? 27.984 19.531 1.565 1 97.62 207 SER B CA 1
ATOM 3956 C C . SER B 1 207 ? 26.531 19.344 2.004 1 97.62 207 SER B C 1
ATOM 3958 O O . SER B 1 207 ? 25.906 20.297 2.475 1 97.62 207 SER B O 1
ATOM 3960 N N . LEU B 1 208 ? 26.078 18.188 1.853 1 97.75 208 LEU B N 1
ATOM 3961 C CA . LEU B 1 208 ? 24.703 17.906 2.244 1 97.75 208 LEU B CA 1
ATOM 3962 C C . LEU B 1 208 ? 24.5 18.141 3.738 1 97.75 208 LEU B C 1
ATOM 3964 O O . LEU B 1 208 ? 23.562 18.828 4.145 1 97.75 208 LEU B O 1
ATOM 3968 N N . ASN B 1 209 ? 25.359 17.609 4.504 1 97.62 209 ASN B N 1
ATOM 3969 C CA . ASN B 1 209 ? 25.203 17.719 5.953 1 97.62 209 ASN B CA 1
ATOM 3970 C C . ASN B 1 209 ? 25.391 19.172 6.426 1 97.62 209 ASN B C 1
ATOM 3972 O O . ASN B 1 209 ? 24.75 19.594 7.391 1 97.62 209 ASN B O 1
ATOM 3976 N N . GLU B 1 210 ? 26.219 19.891 5.758 1 97.5 210 GLU B N 1
ATOM 3977 C CA . GLU B 1 210 ? 26.359 21.312 6.086 1 97.5 210 GLU B CA 1
ATOM 3978 C C . GLU B 1 210 ? 25.062 22.078 5.848 1 97.5 210 GLU B C 1
ATOM 3980 O O . GLU B 1 210 ? 24.625 22.859 6.691 1 97.5 210 GLU B O 1
ATOM 3985 N N . MET B 1 211 ? 24.484 21.828 4.785 1 96.5 211 MET B N 1
ATOM 3986 C CA . MET B 1 211 ? 23.234 22.5 4.441 1 96.5 211 MET B CA 1
ATOM 3987 C C . MET B 1 211 ? 22.109 22.078 5.391 1 96.5 211 MET B C 1
ATOM 3989 O O . MET B 1 211 ? 21.297 22.906 5.785 1 96.5 211 MET B O 1
ATOM 3993 N N . PHE B 1 212 ? 22.109 20.828 5.723 1 97.19 212 PHE B N 1
ATOM 3994 C CA . PHE B 1 212 ? 21.109 20.328 6.652 1 97.19 212 PHE B CA 1
ATOM 3995 C C . PHE B 1 212 ? 21.297 20.922 8.039 1 97.19 212 PHE B C 1
ATOM 3997 O O . PHE B 1 212 ? 20.328 21.297 8.695 1 97.19 212 PHE B O 1
ATOM 4004 N N . LYS B 1 213 ? 22.484 21 8.453 1 97.31 213 LYS B N 1
ATOM 4005 C CA . LYS B 1 213 ? 22.75 21.594 9.758 1 97.31 213 LYS B CA 1
ATOM 4006 C C . LYS B 1 213 ? 22.297 23.062 9.797 1 97.31 213 LYS B C 1
ATOM 4008 O O . LYS B 1 213 ? 21.75 23.516 10.805 1 97.31 213 LYS B O 1
ATOM 4013 N N . GLU B 1 214 ? 22.5 23.703 8.797 1 95.94 214 GLU B N 1
ATOM 4014 C CA . GLU B 1 214 ? 22.109 25.109 8.703 1 95.94 214 GLU B CA 1
ATOM 4015 C C . GLU B 1 214 ? 20.594 25.25 8.727 1 95.94 214 GLU B C 1
ATOM 4017 O O . GLU B 1 214 ? 20.047 26.125 9.422 1 95.94 214 GLU B O 1
ATOM 4022 N N . ARG B 1 215 ? 19.938 24.359 8.07 1 93.38 215 ARG B N 1
ATOM 4023 C CA . ARG B 1 215 ? 18.5 24.531 7.875 1 93.38 215 ARG B CA 1
ATOM 4024 C C . ARG B 1 215 ? 17.719 23.781 8.953 1 93.38 215 ARG B C 1
ATOM 4026 O O . ARG B 1 215 ? 16.672 24.266 9.398 1 93.38 215 ARG B O 1
ATOM 4033 N N . CYS B 1 216 ? 18.234 22.594 9.312 1 94.62 216 CYS B N 1
ATOM 4034 C CA . CYS B 1 216 ? 17.438 21.719 10.156 1 94.62 216 CYS B CA 1
ATOM 4035 C C . CYS B 1 216 ? 18.109 21.5 11.508 1 94.62 216 CYS B C 1
ATOM 4037 O O . CYS B 1 216 ? 17.516 20.891 12.406 1 94.62 216 CYS B O 1
ATOM 4039 N N . GLY B 1 217 ? 19.328 21.891 11.609 1 96.38 217 GLY B N 1
ATOM 4040 C CA . GLY B 1 217 ? 20.031 21.781 12.875 1 96.38 217 GLY B CA 1
ATOM 4041 C C . GLY B 1 217 ? 20.656 20.422 13.102 1 96.38 217 GLY B C 1
ATOM 4042 O O . GLY B 1 217 ? 21.141 20.125 14.203 1 96.38 217 GLY B O 1
ATOM 4043 N N . CYS B 1 218 ? 20.625 19.531 12.117 1 96.88 218 CYS B N 1
ATOM 4044 C CA . CYS B 1 218 ? 21.188 18.188 12.211 1 96.88 218 CYS B CA 1
ATOM 4045 C C . CYS B 1 218 ? 21.594 17.656 10.836 1 96.88 218 CYS B C 1
ATOM 4047 O O . CYS B 1 218 ? 21.406 18.344 9.828 1 96.88 218 CYS B O 1
ATOM 4049 N N . THR B 1 219 ? 22.203 16.5 10.789 1 97.62 219 THR B N 1
ATOM 4050 C CA . THR B 1 219 ? 22.594 15.891 9.523 1 97.62 219 THR B CA 1
ATOM 4051 C C . THR B 1 219 ? 21.375 15.328 8.797 1 97.62 219 THR B C 1
ATOM 4053 O O . THR B 1 219 ? 20.297 15.203 9.383 1 97.62 219 THR B O 1
ATOM 4056 N N . ALA B 1 220 ? 21.578 14.992 7.574 1 97.81 220 ALA B N 1
ATOM 4057 C CA . ALA B 1 220 ? 20.5 14.422 6.77 1 97.81 220 ALA B CA 1
ATOM 4058 C C . ALA B 1 220 ? 19.969 13.133 7.391 1 97.81 220 ALA B C 1
ATOM 4060 O O . ALA B 1 220 ? 18.766 12.961 7.543 1 97.81 220 ALA B O 1
ATOM 4061 N N . MET B 1 221 ? 20.828 12.289 7.762 1 97.75 221 MET B N 1
ATOM 4062 C CA . MET B 1 221 ? 20.438 11.031 8.383 1 97.75 221 MET B CA 1
ATOM 4063 C C . MET B 1 221 ? 19.797 11.273 9.75 1 97.75 221 MET B C 1
ATOM 4065 O O . MET B 1 221 ? 18.891 10.555 10.156 1 97.75 221 MET B O 1
ATOM 4069 N N . GLY B 1 222 ? 20.359 12.242 10.422 1 96.88 222 GLY B N 1
ATOM 4070 C CA . GLY B 1 222 ? 19.75 12.633 11.688 1 96.88 222 GLY B CA 1
ATOM 4071 C C . GLY B 1 222 ? 18.312 13.094 11.539 1 96.88 222 GLY B C 1
ATOM 4072 O O . GLY B 1 222 ? 17.453 12.742 12.359 1 96.88 222 GLY B O 1
ATOM 4073 N N . TYR B 1 223 ? 18.094 13.828 10.484 1 97.44 223 TYR B N 1
ATOM 4074 C CA . TYR B 1 223 ? 16.75 14.305 10.242 1 97.44 223 TYR B CA 1
ATOM 4075 C C . TYR B 1 223 ? 15.812 13.148 9.922 1 97.44 223 TYR B C 1
ATOM 4077 O O . TYR B 1 223 ? 14.656 13.133 10.359 1 97.44 223 TYR B O 1
ATOM 4085 N N . LEU B 1 224 ? 16.281 12.203 9.172 1 97.81 224 LEU B N 1
ATOM 4086 C CA . LEU B 1 224 ? 15.516 11 8.883 1 97.81 224 LEU B CA 1
ATOM 4087 C C . LEU B 1 224 ? 15.055 10.328 10.164 1 97.81 224 LEU B C 1
ATOM 4089 O O . LEU B 1 224 ? 13.875 9.992 10.305 1 97.81 224 LEU B O 1
ATOM 4093 N N . GLN B 1 225 ? 15.969 10.188 11.055 1 96.12 225 GLN B N 1
ATOM 4094 C CA . GLN B 1 225 ? 15.656 9.531 12.32 1 96.12 225 GLN B CA 1
ATOM 4095 C C . GLN B 1 225 ? 14.648 10.344 13.133 1 96.12 225 GLN B C 1
ATOM 4097 O O . GLN B 1 225 ? 13.742 9.781 13.75 1 96.12 225 GLN B O 1
ATOM 4102 N N . LEU B 1 226 ? 14.836 11.602 13.109 1 95.88 226 LEU B N 1
ATOM 4103 C CA . LEU B 1 226 ? 13.922 12.492 13.82 1 95.88 226 LEU B CA 1
ATOM 4104 C C . LEU B 1 226 ? 12.508 12.391 13.25 1 95.88 226 LEU B C 1
ATOM 4106 O O . LEU B 1 226 ? 11.531 12.328 14.008 1 95.88 226 LEU B O 1
ATOM 4110 N N . TYR B 1 227 ? 12.438 12.352 11.992 1 96.5 227 TYR B N 1
ATOM 4111 C CA . TYR B 1 227 ? 11.141 12.273 11.336 1 96.5 227 TYR B CA 1
ATOM 4112 C C . TYR B 1 227 ? 10.453 10.953 11.648 1 96.5 227 TYR B C 1
ATOM 4114 O O . TYR B 1 227 ? 9.258 10.922 11.961 1 96.5 227 TYR B O 1
ATOM 4122 N N . ARG B 1 228 ? 11.203 9.867 11.578 1 97.12 228 ARG B N 1
ATOM 4123 C CA . ARG B 1 228 ? 10.672 8.555 11.93 1 97.12 228 ARG B CA 1
ATOM 4124 C C . ARG B 1 228 ? 10.133 8.547 13.352 1 97.12 228 ARG B C 1
ATOM 4126 O O . ARG B 1 228 ? 9.047 8.008 13.602 1 97.12 228 ARG B O 1
ATOM 4133 N N . MET B 1 229 ? 10.852 9.188 14.188 1 95.56 229 MET B N 1
ATOM 4134 C CA . MET B 1 229 ? 10.469 9.234 15.602 1 95.56 229 MET B CA 1
ATOM 4135 C C . MET B 1 229 ? 9.203 10.07 15.789 1 95.56 229 MET B C 1
ATOM 4137 O O . MET B 1 229 ? 8.367 9.758 16.641 1 95.56 229 MET B O 1
ATOM 4141 N N . GLN B 1 230 ? 9.148 11.094 15.086 1 94.69 230 GLN B N 1
ATOM 4142 C CA . GLN B 1 230 ? 7.965 11.938 15.164 1 94.69 230 GLN B CA 1
ATOM 4143 C C . GLN B 1 230 ? 6.715 11.172 14.75 1 94.69 230 GLN B C 1
ATOM 4145 O O . GLN B 1 230 ? 5.707 11.188 15.453 1 94.69 230 GLN B O 1
ATOM 4150 N N . VAL B 1 231 ? 6.777 10.5 13.656 1 95.62 231 VAL B N 1
ATOM 4151 C CA . VAL B 1 231 ? 5.645 9.719 13.18 1 95.62 231 VAL B CA 1
ATOM 4152 C C . VAL B 1 231 ? 5.324 8.609 14.188 1 95.62 231 VAL B C 1
ATOM 4154 O O . VAL B 1 231 ? 4.16 8.375 14.508 1 95.62 231 VAL B O 1
ATOM 4157 N N . ALA B 1 232 ? 6.387 7.988 14.656 1 96.25 232 ALA B N 1
ATOM 4158 C CA . ALA B 1 232 ? 6.199 6.934 15.648 1 96.25 232 ALA B CA 1
ATOM 4159 C C . ALA B 1 232 ? 5.488 7.469 16.891 1 96.25 232 ALA B C 1
ATOM 4161 O O . ALA B 1 232 ? 4.605 6.809 17.438 1 96.25 232 ALA B O 1
ATOM 4162 N N . GLY B 1 233 ? 5.902 8.617 17.281 1 94 233 GLY B N 1
ATOM 4163 C CA . GLY B 1 233 ? 5.254 9.242 18.422 1 94 233 GLY B CA 1
ATOM 4164 C C . GLY B 1 233 ? 3.766 9.453 18.219 1 94 233 GLY B C 1
ATOM 4165 O O . GLY B 1 233 ? 2.967 9.164 19.125 1 94 233 GLY B O 1
ATOM 4166 N N . ASP B 1 234 ? 3.395 9.922 17.094 1 93.06 234 ASP B N 1
ATOM 4167 C CA . ASP B 1 234 ? 1.985 10.109 16.766 1 93.06 234 ASP B CA 1
ATOM 4168 C C . ASP B 1 234 ? 1.231 8.781 16.797 1 93.06 234 ASP B C 1
ATOM 4170 O O . ASP B 1 234 ? 0.114 8.703 17.312 1 93.06 234 ASP B O 1
ATOM 4174 N N . LEU B 1 235 ? 1.854 7.762 16.25 1 94.56 235 LEU B N 1
ATOM 4175 C CA . LEU B 1 235 ? 1.209 6.457 16.203 1 94.56 235 LEU B CA 1
ATOM 4176 C C . LEU B 1 235 ? 1.052 5.879 17.609 1 94.56 235 LEU B C 1
ATOM 4178 O O . LEU B 1 235 ? 0.036 5.25 17.922 1 94.56 235 LEU B O 1
ATOM 4182 N N . LEU B 1 236 ? 2.059 6.098 18.422 1 93.62 236 LEU B N 1
ATOM 4183 C CA . LEU B 1 236 ? 1.993 5.629 19.812 1 93.62 236 LEU B CA 1
ATOM 4184 C C . LEU B 1 236 ? 0.824 6.27 20.547 1 93.62 236 LEU B C 1
ATOM 4186 O O . LEU B 1 236 ? 0.067 5.586 21.234 1 93.62 236 LEU B O 1
ATOM 4190 N N . VAL B 1 237 ? 0.614 7.496 20.328 1 90 237 VAL B N 1
ATOM 4191 C CA . VAL B 1 237 ? -0.357 8.266 21.094 1 90 237 VAL B CA 1
ATOM 4192 C C . VAL B 1 237 ? -1.765 7.996 20.562 1 90 237 VAL B C 1
ATOM 4194 O O . VAL B 1 237 ? -2.713 7.879 21.344 1 90 237 VAL B O 1
ATOM 4197 N N . HIS B 1 238 ? -1.882 7.758 19.312 1 90 238 HIS B N 1
ATOM 4198 C CA . HIS B 1 238 ? -3.217 7.832 18.734 1 90 238 HIS B CA 1
ATOM 4199 C C . HIS B 1 238 ? -3.684 6.465 18.25 1 90 238 HIS B C 1
ATOM 4201 O O . HIS B 1 238 ? -4.777 6.34 17.688 1 90 238 HIS B O 1
ATOM 4207 N N . THR B 1 239 ? -2.863 5.434 18.469 1 91.06 239 THR B N 1
ATOM 4208 C CA . THR B 1 239 ? -3.262 4.09 18.062 1 91.06 239 THR B CA 1
ATOM 4209 C C . THR B 1 239 ? -2.883 3.076 19.141 1 91.06 239 THR B C 1
ATOM 4211 O O . THR B 1 239 ? -2.061 3.367 20.016 1 91.06 239 THR B O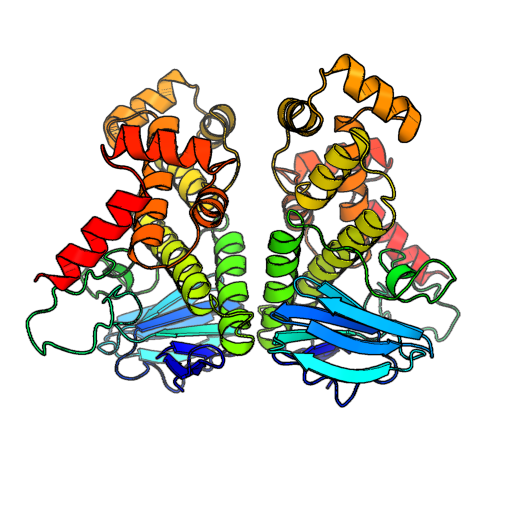 1
ATOM 4214 N N . ASP B 1 240 ? -3.492 1.92 19.031 1 91.69 240 ASP B N 1
ATOM 4215 C CA . ASP B 1 240 ? -3.15 0.801 19.906 1 91.69 240 ASP B CA 1
ATOM 4216 C C . ASP B 1 240 ? -2.24 -0.195 19.203 1 91.69 240 ASP B C 1
ATOM 4218 O O . ASP B 1 240 ? -2.195 -1.373 19.562 1 91.69 240 ASP B O 1
ATOM 4222 N N . MET B 1 241 ? -1.582 0.254 18.188 1 93.31 241 MET B N 1
ATOM 4223 C CA . MET B 1 241 ? -0.694 -0.625 17.438 1 93.31 241 MET B CA 1
ATOM 4224 C C . MET B 1 241 ? 0.457 -1.115 18.312 1 93.31 241 MET B C 1
ATOM 4226 O O . MET B 1 241 ? 0.938 -0.384 19.172 1 93.31 241 MET B O 1
ATOM 4230 N N . SER B 1 242 ? 0.865 -2.324 18 1 94.38 242 SER B N 1
ATOM 4231 C CA . SER B 1 242 ? 1.995 -2.877 18.734 1 94.38 242 SER B CA 1
ATOM 4232 C C . SER B 1 242 ? 3.295 -2.168 18.359 1 94.38 242 SER B C 1
ATOM 4234 O O . SER B 1 242 ? 3.379 -1.516 17.328 1 94.38 242 SER B O 1
ATOM 4236 N N . LEU B 1 243 ? 4.258 -2.307 19.25 1 95.69 243 LEU B N 1
ATOM 4237 C CA . LEU B 1 243 ? 5.559 -1.699 18.984 1 95.69 243 LEU B CA 1
ATOM 4238 C C . LEU B 1 243 ? 6.168 -2.256 17.703 1 95.69 243 LEU B C 1
ATOM 4240 O O . LEU B 1 243 ? 6.816 -1.524 16.953 1 95.69 243 LEU B O 1
ATOM 4244 N N . ASN B 1 244 ? 5.926 -3.498 17.453 1 93.44 244 ASN B N 1
ATOM 4245 C CA . ASN B 1 244 ? 6.434 -4.121 16.234 1 93.44 244 ASN B CA 1
ATOM 4246 C C . ASN B 1 244 ? 5.789 -3.521 14.992 1 93.44 244 ASN B C 1
ATOM 4248 O O . ASN B 1 244 ? 6.477 -3.232 14.008 1 93.44 244 ASN B O 1
ATOM 4252 N N . GLU B 1 245 ? 4.535 -3.316 15.055 1 92.75 245 GLU B N 1
ATOM 4253 C CA . GLU B 1 245 ? 3.82 -2.717 13.93 1 92.75 245 GLU B CA 1
ATOM 4254 C C . GLU B 1 245 ? 4.277 -1.281 13.688 1 92.75 245 GLU B C 1
ATOM 4256 O O . GLU B 1 245 ? 4.438 -0.86 12.539 1 92.75 245 GLU B O 1
ATOM 4261 N N . ILE B 1 246 ? 4.477 -0.573 14.758 1 96 246 ILE B N 1
ATOM 4262 C CA . ILE B 1 246 ? 4.922 0.811 14.641 1 96 246 ILE B CA 1
ATOM 4263 C C . ILE B 1 246 ? 6.34 0.852 14.07 1 96 246 ILE B C 1
ATOM 4265 O O . ILE B 1 246 ? 6.633 1.654 13.18 1 96 246 ILE B O 1
ATOM 4269 N N . ALA B 1 247 ? 7.168 -0.035 14.539 1 95.38 247 ALA B N 1
ATOM 4270 C CA . ALA B 1 247 ? 8.539 -0.111 14.039 1 95.38 247 ALA B CA 1
ATOM 4271 C C . ALA B 1 247 ? 8.555 -0.354 12.531 1 95.38 247 ALA B C 1
ATOM 4273 O O . ALA B 1 247 ? 9.242 0.352 11.789 1 95.38 247 ALA B O 1
ATOM 4274 N N . ARG B 1 248 ? 7.738 -1.213 12.078 1 90.62 248 ARG B N 1
ATOM 4275 C CA . ARG B 1 248 ? 7.66 -1.562 10.664 1 90.62 248 ARG B CA 1
ATOM 4276 C C . ARG B 1 248 ? 7.109 -0.4 9.844 1 90.62 248 ARG B C 1
ATOM 4278 O O . ARG B 1 248 ? 7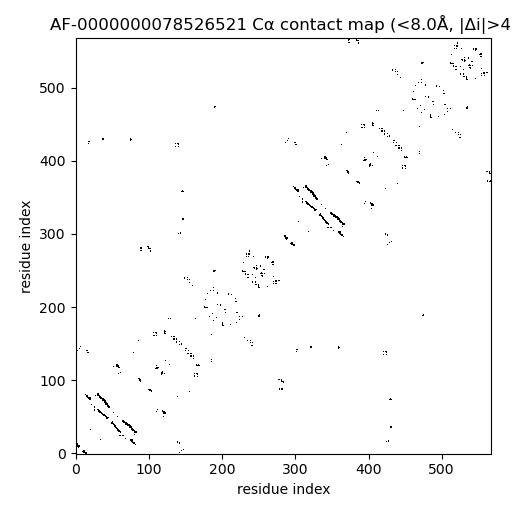.574 -0.144 8.734 1 90.62 248 ARG B O 1
ATOM 4285 N N . SER B 1 249 ? 6.258 0.292 10.422 1 93.69 249 SER B N 1
ATOM 4286 C CA . SER B 1 249 ? 5.586 1.373 9.711 1 93.69 249 SER B CA 1
ATOM 4287 C C . SER B 1 249 ? 6.473 2.611 9.617 1 93.69 249 SER B C 1
ATOM 4289 O O . SER B 1 249 ? 6.191 3.527 8.844 1 93.69 249 SER B O 1
ATOM 4291 N N . THR B 1 250 ? 7.488 2.629 10.422 1 96.19 250 THR B N 1
ATOM 4292 C CA . THR B 1 250 ? 8.266 3.863 10.5 1 96.19 250 THR B CA 1
ATOM 4293 C C . THR B 1 250 ? 9.695 3.631 10.031 1 96.19 250 THR B C 1
ATOM 4295 O O . THR B 1 250 ? 10.516 4.555 10.047 1 96.19 250 THR B O 1
ATOM 4298 N N . GLY B 1 251 ? 9.93 2.459 9.625 1 93.88 251 GLY B N 1
ATOM 4299 C CA . GLY B 1 251 ? 11.203 2.207 8.977 1 93.88 251 GLY B CA 1
ATOM 4300 C C . GLY B 1 251 ? 12.258 1.662 9.922 1 93.88 251 GLY B C 1
ATOM 4301 O O . GLY B 1 251 ? 13.445 1.644 9.586 1 93.88 251 GLY B O 1
ATOM 4302 N N . PHE B 1 252 ? 11.68 1.232 11.07 1 90.88 252 PHE B N 1
ATOM 4303 C CA . PHE B 1 252 ? 12.594 0.566 11.992 1 90.88 252 PHE B CA 1
ATOM 4304 C C . PHE B 1 252 ? 12.578 -0.942 11.773 1 90.88 252 PHE B C 1
ATOM 4306 O O . PHE B 1 252 ? 11.547 -1.516 11.43 1 90.88 252 PHE B O 1
ATOM 4313 N N . GLU B 1 253 ? 13.57 -1.617 11.508 1 77.75 253 GLU B N 1
ATOM 4314 C CA . GLU B 1 253 ? 13.688 -3.025 11.141 1 77.75 253 GLU B CA 1
ATOM 4315 C C . GLU B 1 253 ? 13.148 -3.93 12.242 1 77.75 253 GLU B C 1
ATOM 4317 O O . GLU B 1 253 ? 12.406 -4.875 11.969 1 77.75 253 GLU B O 1
ATOM 4322 N N . TYR B 1 254 ? 13.422 -3.625 13.445 1 83.81 254 TYR B N 1
ATOM 4323 C CA . TYR B 1 254 ? 13 -4.453 14.57 1 83.81 254 TYR B CA 1
ATOM 4324 C C . TYR B 1 254 ? 12.562 -3.592 15.75 1 83.81 254 TYR B C 1
ATOM 4326 O O . TYR B 1 254 ? 13 -2.449 15.891 1 83.81 254 TYR B O 1
ATOM 4334 N N . ASP B 1 255 ? 11.641 -4.191 16.5 1 88.44 255 ASP B N 1
ATOM 4335 C CA . ASP B 1 255 ? 11.102 -3.451 17.641 1 88.44 255 ASP B CA 1
ATOM 4336 C C . ASP B 1 255 ? 12.188 -3.143 18.656 1 88.44 255 ASP B C 1
ATOM 4338 O O . ASP B 1 255 ? 12.211 -2.059 19.25 1 88.44 255 ASP B O 1
ATOM 4342 N N . THR B 1 256 ? 13.102 -3.998 18.797 1 92.12 256 THR B N 1
ATOM 4343 C CA . THR B 1 256 ? 14.172 -3.785 19.766 1 92.12 256 THR B CA 1
ATOM 4344 C C . THR B 1 256 ? 14.992 -2.555 19.391 1 92.12 256 THR B C 1
ATOM 4346 O O . THR B 1 256 ? 15.312 -1.733 20.25 1 92.12 256 THR B O 1
ATOM 4349 N N . TYR B 1 257 ? 15.289 -2.451 18.125 1 91.81 257 TYR B N 1
ATOM 4350 C CA . TYR B 1 257 ? 16.031 -1.29 17.641 1 91.81 257 TYR B CA 1
ATOM 4351 C C . TYR B 1 257 ? 15.203 -0.018 17.797 1 91.81 257 TYR B C 1
ATOM 4353 O O . TYR B 1 257 ? 15.719 1.022 18.203 1 91.81 257 TYR B O 1
ATOM 4361 N N . PHE B 1 258 ? 13.953 -0.116 17.547 1 96 258 PHE B N 1
ATOM 4362 C CA . PHE B 1 258 ? 13.023 0.995 17.703 1 96 258 PHE B CA 1
ATOM 4363 C C . PHE B 1 258 ? 12.984 1.474 19.156 1 96 258 PHE B C 1
ATOM 4365 O O . PHE B 1 258 ? 13.109 2.67 19.422 1 96 258 PHE B O 1
ATOM 4372 N N . ILE B 1 259 ? 12.867 0.606 20.047 1 96.25 259 ILE B N 1
ATOM 4373 C CA . ILE B 1 259 ? 12.766 0.924 21.469 1 96.25 259 ILE B CA 1
ATOM 4374 C C . ILE B 1 259 ? 14.031 1.637 21.938 1 96.25 259 ILE B C 1
ATOM 4376 O O . ILE B 1 259 ? 13.961 2.668 22.609 1 96.25 259 ILE B O 1
ATOM 4380 N N . LYS B 1 260 ? 15.117 1.126 21.516 1 95.69 260 LYS B N 1
ATOM 4381 C CA . LYS B 1 260 ? 16.406 1.705 21.891 1 95.69 260 LYS B CA 1
ATOM 4382 C C . LYS B 1 260 ? 16.547 3.125 21.359 1 95.69 260 LYS B C 1
ATOM 4384 O O . LYS B 1 260 ? 16.906 4.043 22.094 1 95.69 260 LYS B O 1
ATOM 4389 N N . GLN B 1 261 ? 16.266 3.291 20.109 1 95 261 GLN B N 1
ATOM 4390 C CA . GLN B 1 261 ? 16.422 4.594 19.484 1 95 261 GLN B CA 1
ATOM 4391 C C . GLN B 1 261 ? 15.43 5.605 20.047 1 95 261 GLN B C 1
ATOM 4393 O O . GLN B 1 261 ? 15.781 6.762 20.297 1 95 261 GLN B O 1
ATOM 4398 N N . PHE B 1 262 ? 14.242 5.156 20.25 1 96.62 262 PHE B N 1
ATOM 4399 C CA . PHE B 1 262 ? 13.211 6.039 20.766 1 96.62 262 PHE B CA 1
ATOM 4400 C C . PHE B 1 262 ? 13.562 6.496 22.188 1 96.62 262 PHE B C 1
ATOM 4402 O O . PHE B 1 262 ? 13.461 7.684 22.5 1 96.62 262 PHE B O 1
ATOM 4409 N N . THR B 1 263 ? 14.016 5.605 22.969 1 96.44 263 THR B N 1
ATOM 4410 C CA . THR B 1 263 ? 14.383 5.902 24.359 1 96.44 263 THR B CA 1
ATOM 4411 C C . THR B 1 263 ? 15.57 6.855 24.406 1 96.44 263 THR B C 1
ATOM 4413 O O . THR B 1 263 ? 15.586 7.789 25.219 1 96.44 263 THR B O 1
ATOM 4416 N N . ALA B 1 264 ? 16.484 6.633 23.594 1 94.94 264 ALA B N 1
ATOM 4417 C CA . ALA B 1 264 ? 17.672 7.488 23.531 1 94.94 264 ALA B CA 1
ATOM 4418 C C . ALA B 1 264 ? 17.297 8.914 23.141 1 94.94 264 ALA B C 1
ATOM 4420 O O . ALA B 1 264 ? 17.844 9.883 23.672 1 94.94 264 ALA B O 1
ATOM 4421 N N . LYS B 1 265 ? 16.375 9.047 22.25 1 92.31 265 LYS B N 1
ATOM 4422 C CA . LYS B 1 265 ? 16.016 10.352 21.703 1 92.31 265 LYS B CA 1
ATOM 4423 C C . LYS B 1 265 ? 15.031 11.078 22.594 1 92.31 265 LYS B C 1
ATOM 4425 O O . LYS B 1 265 ? 15.141 12.297 22.797 1 92.31 265 LYS B O 1
ATOM 4430 N N . ARG B 1 266 ? 14.039 10.32 23.156 1 92.94 266 ARG B N 1
ATOM 4431 C CA . ARG B 1 266 ? 12.953 10.953 23.891 1 92.94 266 ARG B CA 1
ATOM 4432 C C . ARG B 1 266 ? 13.18 10.859 25.406 1 92.94 266 ARG B C 1
ATOM 4434 O O . ARG B 1 266 ? 12.516 11.555 26.172 1 92.94 266 ARG B O 1
ATOM 4441 N N . GLY B 1 267 ? 14.055 9.945 25.859 1 94.38 267 GLY B N 1
ATOM 4442 C CA . GLY B 1 267 ? 14.367 9.789 27.266 1 94.38 267 GLY B CA 1
ATOM 4443 C C . GLY B 1 267 ? 13.453 8.805 27.969 1 94.38 267 GLY B C 1
ATOM 4444 O O . GLY B 1 267 ? 13.695 8.453 29.125 1 94.38 267 GLY B O 1
ATOM 4445 N N . VAL B 1 268 ? 12.406 8.43 27.312 1 95.31 268 VAL B N 1
ATOM 4446 C CA . VAL B 1 268 ? 11.492 7.441 27.859 1 95.31 268 VAL B CA 1
ATOM 4447 C C . VAL B 1 268 ? 11.211 6.363 26.812 1 95.31 268 VAL B C 1
ATOM 4449 O O . VAL B 1 268 ? 11.312 6.609 25.609 1 95.31 268 VAL B O 1
ATOM 4452 N N . SER B 1 269 ? 10.766 5.23 27.266 1 96.81 269 SER B N 1
ATOM 4453 C CA . SER B 1 269 ? 10.453 4.141 26.344 1 96.81 269 SER B CA 1
ATOM 4454 C C . SER B 1 269 ? 9.18 4.426 25.562 1 96.81 269 SER B C 1
ATOM 4456 O O . SER B 1 269 ? 8.344 5.219 25.984 1 96.81 269 SER B O 1
ATOM 4458 N N . PRO B 1 270 ? 9.047 3.797 24.422 1 96.62 270 PRO B N 1
ATOM 4459 C CA . PRO B 1 270 ? 7.816 3.979 23.656 1 96.62 270 PRO B CA 1
ATOM 4460 C C . PRO B 1 270 ? 6.559 3.672 24.469 1 96.62 270 PRO B C 1
ATOM 4462 O O . PRO B 1 270 ? 5.59 4.43 24.422 1 96.62 270 PRO B O 1
ATOM 4465 N N . THR B 1 271 ? 6.641 2.584 25.188 1 95.94 271 THR B N 1
ATOM 4466 C CA . THR B 1 271 ? 5.488 2.189 25.984 1 95.94 271 THR B CA 1
ATOM 4467 C C . THR B 1 271 ? 5.176 3.246 27.047 1 95.94 271 THR B C 1
ATOM 4469 O O . THR B 1 271 ? 4.016 3.613 27.234 1 95.94 271 THR B O 1
ATOM 4472 N N . SER B 1 272 ? 6.199 3.711 27.703 1 95 272 SER B N 1
ATOM 4473 C CA . SER B 1 272 ? 6.031 4.762 28.703 1 95 272 SER B CA 1
ATOM 4474 C C . SER B 1 272 ? 5.516 6.047 28.078 1 95 272 SER B C 1
ATOM 4476 O O . SER B 1 272 ? 4.645 6.719 28.625 1 95 272 SER B O 1
ATOM 4478 N N . TYR B 1 273 ? 6.078 6.367 26.969 1 93.5 273 TYR B N 1
ATOM 4479 C CA . TYR B 1 273 ? 5.645 7.551 26.234 1 93.5 273 TYR B CA 1
ATOM 4480 C C . TYR B 1 273 ? 4.156 7.48 25.906 1 93.5 273 TYR B C 1
ATOM 4482 O O . TYR B 1 273 ? 3.42 8.445 26.125 1 93.5 273 TYR B O 1
ATOM 4490 N N . ARG B 1 274 ? 3.713 6.352 25.344 1 92.44 274 ARG B N 1
ATOM 4491 C CA . ARG B 1 274 ? 2.307 6.105 25.031 1 92.44 274 ARG B CA 1
ATOM 4492 C C . ARG B 1 274 ? 1.436 6.32 26.266 1 92.44 274 ARG B C 1
ATOM 4494 O O . ARG B 1 274 ? 0.438 7.047 26.219 1 92.44 274 ARG B O 1
ATOM 4501 N N . ASN B 1 275 ? 1.851 5.785 27.375 1 90.56 275 ASN B N 1
ATOM 4502 C CA . ASN B 1 275 ? 1.067 5.848 28.609 1 90.56 275 ASN B CA 1
ATOM 4503 C C . ASN B 1 275 ? 1.007 7.27 29.156 1 90.56 275 ASN B C 1
ATOM 4505 O O . ASN B 1 275 ? -0.059 7.738 29.562 1 90.56 275 ASN B O 1
ATOM 4509 N N . ILE B 1 276 ? 2.113 7.953 29.141 1 87.56 276 ILE B N 1
ATOM 4510 C CA . ILE B 1 276 ? 2.219 9.305 29.688 1 87.56 276 ILE B CA 1
ATOM 4511 C C . ILE B 1 276 ? 1.36 10.258 28.859 1 87.56 276 ILE B C 1
ATOM 4513 O O . ILE B 1 276 ? 0.593 11.047 29.406 1 87.56 276 ILE B O 1
ATOM 4517 N N . CYS B 1 277 ? 1.473 10.164 27.578 1 84.94 277 CYS B N 1
ATOM 4518 C CA . CYS B 1 277 ? 0.772 11.094 26.688 1 84.94 277 CYS B CA 1
ATOM 4519 C C . CYS B 1 277 ? -0.73 10.836 26.719 1 84.94 277 CYS B C 1
ATOM 4521 O O . CYS B 1 277 ? -1.524 11.773 26.609 1 84.94 277 CYS B O 1
ATOM 4523 N N . ARG B 1 278 ? -1.081 9.602 26.922 1 83.44 278 ARG B N 1
ATOM 4524 C CA . ARG B 1 278 ? -2.5 9.266 26.938 1 83.44 278 ARG B CA 1
ATOM 4525 C C . ARG B 1 278 ? -3.119 9.57 28.297 1 83.44 278 ARG B C 1
ATOM 4527 O O . ARG B 1 278 ? -4.316 9.844 28.391 1 83.44 278 ARG B O 1
ATOM 4534 N N . GLU B 1 279 ? -2.363 9.344 29.438 1 75.81 279 GLU B N 1
ATOM 4535 C CA . GLU B 1 279 ? -2.838 9.688 30.781 1 75.81 279 GLU B CA 1
ATOM 4536 C C . GLU B 1 279 ? -2.977 11.195 30.953 1 75.81 279 GLU B C 1
ATOM 4538 O O . GLU B 1 279 ? -3.939 11.68 31.547 1 75.81 279 GLU B O 1
ATOM 4543 N N . HIS B 1 280 ? -1.918 11.844 30.656 1 58.88 280 HIS B N 1
ATOM 4544 C CA . HIS B 1 280 ? -1.981 13.297 30.766 1 58.88 280 HIS B CA 1
ATOM 4545 C C . HIS B 1 280 ? -3.17 13.859 30 1 58.88 280 HIS B C 1
ATOM 4547 O O . HIS B 1 280 ? -3.773 14.852 30.422 1 58.88 280 HIS B O 1
ATOM 4553 N N . ALA B 1 281 ? -3.557 13.258 29.078 1 50.66 281 ALA B N 1
ATOM 4554 C CA . ALA B 1 281 ? -4.781 13.648 28.375 1 50.66 281 ALA B CA 1
ATOM 4555 C C . ALA B 1 281 ? -6.016 13.32 29.219 1 50.66 281 ALA B C 1
ATOM 4557 O O . ALA B 1 281 ? -7.004 14.062 29.188 1 50.66 281 ALA B O 1
ATOM 4558 N N . ALA B 1 282 ? -5.859 12.281 30.062 1 45.91 282 ALA B N 1
ATOM 4559 C CA . ALA B 1 282 ? -6.918 11.836 30.969 1 45.91 282 ALA B CA 1
ATOM 4560 C C . ALA B 1 282 ? -7.004 12.742 32.188 1 45.91 282 ALA B C 1
ATOM 4562 O O . ALA B 1 282 ? -8.078 12.914 32.781 1 45.91 282 ALA B O 1
ATOM 4563 N N . SER B 1 283 ? -5.848 13.125 32.719 1 38.84 283 SER B N 1
ATOM 4564 C CA . SER B 1 283 ? -5.816 13.875 33.969 1 38.84 283 SER B CA 1
ATOM 4565 C C . SER B 1 283 ? -6.184 15.336 33.75 1 38.84 283 SER B C 1
ATOM 4567 O O . SER B 1 283 ? -6.402 16.078 34.688 1 38.84 283 SER B O 1
ATOM 4569 N N . ILE B 1 284 ? -6.211 15.734 32.531 1 35.34 284 ILE B N 1
ATOM 4570 C CA . ILE B 1 284 ? -6.625 17.125 32.438 1 35.34 284 ILE B CA 1
ATOM 4571 C C . ILE B 1 284 ? -8.094 17.203 32.031 1 35.34 284 ILE B C 1
ATOM 4573 O O . ILE B 1 284 ? -8.508 16.562 31.062 1 35.34 284 ILE B O 1
#

Secondary structure (DSSP, 8-state):
-PEEETTTTEEE-EEEESS--SSSPSPTT-EEEEEEEEEEEEEEETTEEEEEESSEEEEE-TT--EEEEEEEEEEEEEEEE-GGGG-B----S---S----B---TTGGGG--STT--S-----TTTHHHHHHHHHHHHHHHHH--STTHHHHHHHHHHHHHHHHHHHHH-----HHHHHHHHHHHHTTS---HHHHHHHHT--HHHHHHHHHHHHSS-HHHHHHHHHHHHHHHHHHH----HHHHHHHHT-S-HHHHHHHHHHHHSS-HHHHHHHHHHHHHH-/-PEEETTTTEEE-EEEESS--SSSPSPTT-EEEEEEEEEEEEEEETTEEEEEESSEEEEE-TT--EEEEEEEEEEEEEEEE-GGGG------S---S--------TTGGGG--STT--S-----TTTHHHHHHHHHHHHHHHHH--STTHHHHHHHHHHHHHHHHHHHHH-----HHHHHHHHHHHHTTS---HHHHHHHHT--HHHHHHHHHHHHSS-HHHHHHHHHHHHHHHHHHH----HHHHHHHHT-S-HHHHHHHHHHHHSS-HHHHHHHHHHHHHH-

Sequence (568 aa):
MPQIDRHKNRIVNIEFVTAEDFETLPYKERFTIIFITNGSITGILNDRPMKVSAPGVLCLSKEDTIRISDKNSVSAQSFSFHKDFLNSTRLSEKLDNTSTNLRIQTGLSLFRRDHSQTGVPLVTANAYPKLFEWFFVLGTEVFAQSDALWVCRIKKYLIQILGLLENLNRQAEQSPVDLVLEYIYTNYSNKIILEDLTSCAHLNRVSLNEMFKERCGCTAMGYLQLYRMQVAGDLLVHTDMSLNEIARSTGFEYDTYFIKQFTAKRGVSPTSYRNICREHAASIMPQIDRHKNRIVNIEFVTAEDFETLPYKERFTIIFITNGSITGILNDRPMKVSAPGVLCLSKEDTIRISDKNSVSAQSFSFHKDFLNSTRLSEKLDNTSTNLRIQTGLSLFRRDHSQTGVPLVTANAYPKLFEWFFVLGTEVFAQSDALWVCRIKKYLIQILGLLENLNRQAEQSPVDLVLEYIYTNYSNKIILEDLTSCAHLNRVSLNEMFKERCGCTAMGYLQLYRMQVAGDLLVHTDMSLNEIARSTGFEYDTYFIKQFTAKRGVSPTSYRNICREHAASI

Nearest PDB structures (foldseek):
  6swi-assembly1_A  TM=9.226E-01  e=2.895E-05  Geobacillus stearothermophilus
  3w6v-assembly1_A  TM=9.129E-01  e=6.935E-05  Streptomyces griseus
  3oio-assembly1_A  TM=8.812E-01  e=1.264E-04  Chromobacterium violaceum
  1bl0-assembly1_A  TM=8.398E-01  e=1.957E-04  Escherichia coli
  4fe7-assembly1_A-2  TM=7.025E-01  e=6.935E-05  Escherichia coli

InterPro domains:
  IPR009057 Homedomain-like superfamily [SSF46689] (227-276)
  IPR018060 AraC-like, DNA binding HTH domain [PF12833] (199-275)
  IPR018060 AraC-like, DNA binding HTH domain [PS01124] (178-276)
  IPR018060 AraC-like, DNA binding HTH domain [SM00342] (191-274)

Organism: NCBI:txid29354

pLDDT: mean 88.96, std 14.36, range [33.5, 98.5]

Solvent-accessible surface area (backbone atoms only — not comparable to full-atom values): 29997 Å² total; per-residue (Å²): 108,67,37,76,38,90,72,73,76,45,80,41,60,37,37,69,38,47,69,52,80,73,79,69,52,54,47,82,73,18,36,34,44,34,42,28,52,20,40,30,40,33,32,34,48,72,90,32,83,43,75,47,49,47,64,28,41,41,36,40,28,53,84,52,47,60,47,78,76,46,73,44,76,62,20,28,30,32,42,34,31,30,81,63,67,57,32,34,57,70,78,65,86,76,83,87,65,71,49,54,53,50,59,65,65,71,35,49,66,48,51,37,80,51,99,85,36,85,24,55,48,56,61,49,85,78,40,43,63,55,49,49,47,40,52,24,29,40,43,29,37,71,67,30,43,42,41,83,56,32,66,36,51,38,46,48,38,49,51,51,48,29,42,40,37,48,53,48,50,64,55,80,61,93,43,52,65,45,48,34,48,51,50,41,65,64,41,47,44,44,89,80,56,70,65,59,47,24,60,64,39,72,39,53,71,67,62,46,29,53,53,26,32,74,73,71,69,36,39,59,70,53,46,50,52,50,52,31,48,51,54,42,50,51,44,44,45,55,29,82,67,50,64,55,57,45,15,50,65,32,36,30,92,39,40,70,60,36,42,52,53,41,21,71,74,71,72,42,41,59,69,54,47,26,50,50,59,34,42,56,23,66,76,57,109,66,36,74,39,91,71,74,76,46,78,40,61,37,36,67,38,48,70,53,81,74,77,68,53,54,48,82,71,19,37,33,43,35,43,28,52,20,40,30,41,33,32,34,47,71,90,32,83,43,75,48,49,47,63,29,41,40,36,38,27,54,84,50,48,62,47,79,74,46,74,45,76,61,22,27,30,32,42,34,33,31,81,64,67,58,32,36,59,72,79,65,88,75,83,88,66,70,53,53,54,49,58,63,65,71,35,50,65,48,50,37,79,50,98,83,36,84,26,57,49,57,62,49,85,78,41,43,63,55,49,49,48,40,52,24,30,40,44,29,38,71,68,30,43,41,42,84,55,33,65,36,50,38,48,46,39,49,51,51,48,28,41,40,36,48,54,48,50,65,55,81,60,91,44,52,66,44,47,33,49,51,49,40,65,62,42,48,44,45,88,77,54,70,64,59,46,24,60,63,39,71,42,52,70,67,61,45,29,52,53,26,32,72,74,72,69,35,39,58,68,53,46,49,53,51,51,31,47,52,54,42,50,51,44,42,46,54,29,83,67,50,64,55,57,45,16,51,65,32,36,30,93,40,41,69,59,36,41,52,53,41,22,71,73,70,71,42,42,59,70,54,45,27,49,51,59,37,42,57,24,65,76,60

Foldseek 3Di:
DWDQQPAPGDTFFKDKDQFDPPPCPPDAQKKKKKAKAAWKWWWDKQNHTDIDHPRWIFIEDNPIDIDTDDTDVIGMMMMIHHQLLQFLAPPPPDDPDDLPRPGDPFLVVLHDDDPLHPRIFDDDPLQVVVLVVLVVVLRVLSVCVVDPQSSLSNSLSVSLNSNLRVLRRVLDDPALLSQLVNVLSRDLLADDDQVNSCVSSVHDQVVQQVVCCVPPVGGSVVVSLVVLLVSLLSSLQRGPDDLQVSCNRSNHPGSVSVQVSNCVVVVDGSNVSNVVNNVVSVVD/DWDQQPAPGDTFFKDKDQFDPPPCPPDAQKKKKKAKAAWKWWWAKQNHTDIDHPRWIFIEDNPIDIDTDDTDVIGMMMMIHHQLLQFLAPPPPDDPDDLPRPGDPFLVVLHDDDPLHPRIFDDDPLQVVQLVVLVVVLNVLSVCVVDPQSSLSNSLSVNLNSNLRVLRRVLDDPALLSQLVNVLSRDLLADDDQVNSCVSSVHDQVVQQVVCCVPPVGGSVVVSLVVLLVSLLSSLQRGPDDLQVSCNRSNHPGSVSVQVSNCVVVVDGSNVSSVVNNVVSVVD